Protein AF-A0A428RXT1-F1 (afdb_monomer)

Structure (mmCIF, N/CA/C/O backbone):
data_AF-A0A428RXT1-F1
#
_entry.id   AF-A0A428RXT1-F1
#
loop_
_atom_site.group_PDB
_atom_site.id
_atom_site.type_symbol
_atom_site.label_atom_id
_atom_site.label_alt_id
_atom_site.label_comp_id
_atom_site.label_asym_id
_atom_site.label_entity_id
_atom_site.label_seq_id
_atom_site.pdbx_PDB_ins_code
_atom_site.Cartn_x
_atom_site.Cartn_y
_atom_site.Cartn_z
_atom_site.occupancy
_atom_site.B_iso_or_equiv
_atom_site.auth_seq_id
_atom_site.auth_comp_id
_atom_site.auth_asym_id
_atom_site.auth_atom_id
_atom_site.pdbx_PDB_model_num
ATOM 1 N N . MET A 1 1 ? 2.123 -9.382 -8.855 1.00 92.81 1 MET A N 1
ATOM 2 C CA . MET A 1 1 ? 2.938 -8.671 -7.841 1.00 92.81 1 MET A CA 1
ATOM 3 C C . MET A 1 1 ? 3.046 -9.543 -6.598 1.00 92.81 1 MET A C 1
ATOM 5 O O . MET A 1 1 ? 2.558 -9.211 -5.533 1.00 92.81 1 MET A O 1
ATOM 9 N N . ASP A 1 2 ? 3.664 -10.702 -6.772 1.00 94.06 2 ASP A N 1
ATOM 10 C CA . ASP A 1 2 ? 3.681 -11.862 -5.874 1.00 94.06 2 ASP A CA 1
ATOM 11 C C . ASP A 1 2 ? 4.611 -11.688 -4.663 1.00 94.06 2 ASP A C 1
ATOM 13 O O . ASP A 1 2 ? 4.543 -12.456 -3.713 1.00 94.06 2 ASP A O 1
ATOM 17 N N . HIS A 1 3 ? 5.491 -10.684 -4.693 1.00 95.44 3 HIS A N 1
ATOM 18 C CA . HIS A 1 3 ? 6.351 -10.317 -3.563 1.00 95.44 3 HIS A CA 1
ATOM 19 C C . HIS A 1 3 ? 5.633 -9.500 -2.485 1.00 95.44 3 HIS A C 1
ATOM 21 O O . HIS A 1 3 ? 6.201 -9.280 -1.416 1.00 95.44 3 HIS A O 1
ATOM 27 N N . LEU A 1 4 ? 4.434 -8.991 -2.780 1.00 96.06 4 LEU A N 1
ATOM 28 C CA . LEU A 1 4 ? 3.687 -8.142 -1.864 1.00 96.06 4 LEU A CA 1
ATOM 29 C C . LEU A 1 4 ? 2.793 -8.981 -0.951 1.00 96.06 4 LEU A C 1
ATOM 31 O O . LEU A 1 4 ? 2.246 -9.995 -1.393 1.00 96.06 4 LEU A O 1
ATOM 35 N N . PRO A 1 5 ? 2.617 -8.560 0.312 1.00 94.81 5 PRO A N 1
ATOM 36 C CA . PRO A 1 5 ? 1.768 -9.276 1.245 1.00 94.81 5 PRO A CA 1
ATOM 37 C C . PRO A 1 5 ? 0.302 -9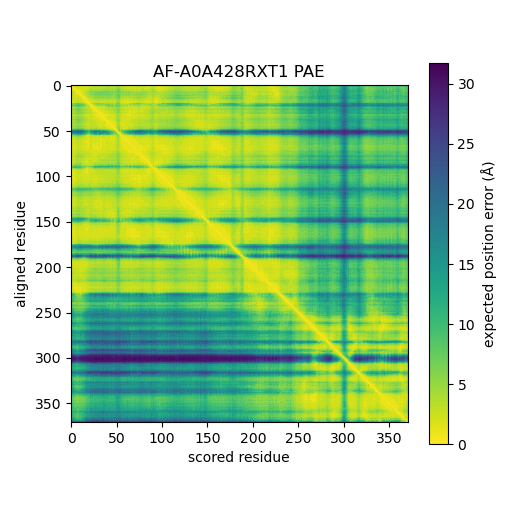.224 0.807 1.00 94.81 5 PRO A C 1
ATOM 39 O O . PRO A 1 5 ? -0.154 -8.264 0.182 1.00 94.81 5 PRO A O 1
ATOM 42 N N . LEU A 1 6 ? -0.441 -10.255 1.195 1.00 95.19 6 LEU A N 1
ATOM 43 C CA . LEU A 1 6 ? -1.892 -10.322 1.074 1.00 95.19 6 LEU A CA 1
ATOM 44 C C . LEU A 1 6 ? -2.501 -10.623 2.444 1.00 95.19 6 LEU A C 1
ATOM 46 O O . LEU A 1 6 ? -1.836 -11.245 3.283 1.00 95.19 6 LEU A O 1
ATOM 50 N N . PRO A 1 7 ? -3.764 -10.231 2.674 1.00 94.44 7 PRO A N 1
ATOM 51 C CA . PRO A 1 7 ? -4.519 -10.704 3.821 1.00 94.44 7 PRO A CA 1
ATOM 52 C C . PRO A 1 7 ? -4.549 -12.232 3.879 1.00 94.44 7 PRO A C 1
ATOM 54 O O . PRO A 1 7 ? -4.480 -12.909 2.855 1.00 94.44 7 PRO A O 1
ATOM 57 N N . LYS A 1 8 ? -4.715 -12.787 5.085 1.00 92.44 8 LYS A N 1
ATOM 58 C CA . LYS A 1 8 ? -4.830 -14.242 5.291 1.00 92.44 8 LYS A CA 1
ATOM 59 C C . LYS A 1 8 ? -5.973 -14.859 4.470 1.00 92.44 8 LYS A C 1
ATOM 61 O O . LYS A 1 8 ? -5.856 -15.990 4.006 1.00 92.44 8 LYS A O 1
ATOM 66 N N . HIS A 1 9 ? -7.059 -14.107 4.299 1.00 91.75 9 HIS A N 1
ATOM 67 C CA . HIS A 1 9 ? -8.244 -14.488 3.536 1.00 91.75 9 HIS A CA 1
ATOM 68 C C . HIS A 1 9 ? -8.573 -13.367 2.537 1.00 91.75 9 HIS A C 1
ATOM 70 O O . HIS A 1 9 ? -9.382 -12.500 2.855 1.00 91.75 9 HIS A O 1
ATOM 76 N N . PRO A 1 10 ? -7.896 -13.315 1.375 1.00 94.12 10 PRO A N 1
ATOM 77 C CA . PRO A 1 10 ? -8.126 -12.257 0.399 1.00 94.12 10 PRO A CA 1
ATOM 78 C C . PRO A 1 10 ? -9.451 -12.487 -0.342 1.00 94.12 10 PRO A C 1
ATOM 80 O O . PRO A 1 10 ? -9.751 -13.619 -0.726 1.00 94.12 10 PRO A O 1
ATOM 83 N N . VAL A 1 11 ? -10.220 -11.423 -0.597 1.00 93.62 11 VAL A N 1
ATOM 84 C CA . VAL A 1 11 ? -11.525 -11.525 -1.296 1.00 93.62 11 VAL A CA 1
ATOM 85 C C . VAL A 1 11 ? -11.425 -11.958 -2.751 1.00 93.62 11 VAL A C 1
ATOM 87 O O . VAL A 1 11 ? -12.362 -12.517 -3.317 1.00 93.62 11 VAL A O 1
ATOM 90 N N . CYS A 1 12 ? -10.285 -11.702 -3.379 1.00 92.06 12 CYS A N 1
ATOM 91 C CA . CYS A 1 12 ? -10.008 -12.108 -4.742 1.00 92.06 12 CYS A CA 1
ATOM 92 C C . CYS A 1 12 ? -8.514 -12.373 -4.925 1.00 92.06 12 CYS A C 1
ATOM 94 O O . CYS A 1 12 ? -7.673 -11.949 -4.130 1.00 92.06 12 CYS A O 1
ATOM 96 N N . GLN A 1 13 ? -8.183 -13.099 -5.990 1.00 91.44 13 GLN A N 1
ATOM 97 C CA . GLN A 1 13 ? -6.792 -13.278 -6.384 1.00 91.44 13 GLN A CA 1
ATOM 98 C C . GLN A 1 13 ? -6.261 -11.987 -7.014 1.00 91.44 13 GLN A C 1
ATOM 100 O O . GLN A 1 13 ? -6.978 -11.363 -7.804 1.00 91.44 13 GLN A O 1
ATOM 105 N N . PRO A 1 14 ? -5.006 -11.598 -6.733 1.00 91.44 14 PRO A N 1
ATOM 106 C CA . PRO A 1 14 ? -4.411 -10.448 -7.386 1.00 91.44 14 PRO A CA 1
ATOM 107 C C . PRO A 1 14 ? -4.378 -10.598 -8.909 1.00 91.44 14 PRO A C 1
ATOM 109 O O . PRO A 1 14 ? -4.057 -11.679 -9.414 1.00 91.44 14 PRO A O 1
ATOM 112 N N . PRO A 1 15 ? -4.657 -9.520 -9.662 1.00 88.56 15 PRO A N 1
ATOM 113 C CA . PRO A 1 15 ? -4.584 -9.559 -11.112 1.00 88.56 15 PRO A CA 1
ATOM 114 C C . PRO A 1 15 ? -3.160 -9.881 -11.577 1.00 88.56 15 PRO A C 1
ATOM 116 O O . PRO A 1 15 ? -2.167 -9.364 -11.052 1.00 88.56 15 PRO A O 1
ATOM 119 N N . LEU A 1 16 ? -3.062 -10.732 -12.599 1.00 91.31 16 LEU A N 1
ATOM 120 C CA . LEU A 1 16 ? -1.790 -11.048 -13.238 1.00 91.31 16 LEU A CA 1
ATOM 121 C C . LEU A 1 16 ? -1.309 -9.851 -14.059 1.00 91.31 16 LEU A C 1
ATOM 123 O O . LEU A 1 16 ? -2.065 -9.261 -14.829 1.00 91.31 16 LEU A O 1
ATOM 127 N N . VAL A 1 17 ? -0.025 -9.522 -13.930 1.00 93.56 17 VAL A N 1
ATOM 128 C CA . VAL A 1 17 ? 0.612 -8.494 -14.758 1.00 93.56 17 VAL A CA 1
ATOM 129 C C . VAL A 1 17 ? 1.102 -9.165 -16.036 1.00 93.56 17 VAL A C 1
ATOM 131 O O . VAL A 1 17 ? 1.963 -10.046 -15.993 1.00 93.56 17 VAL A O 1
ATOM 134 N N . ARG A 1 18 ? 0.541 -8.765 -17.179 1.00 93.50 18 ARG A N 1
ATOM 135 C CA . ARG A 1 18 ? 0.933 -9.284 -18.495 1.00 93.50 18 ARG A CA 1
ATOM 136 C C . ARG A 1 18 ? 2.419 -9.027 -18.757 1.00 93.50 18 ARG A C 1
ATOM 138 O O . ARG A 1 18 ? 2.916 -7.933 -18.496 1.00 93.50 18 ARG A O 1
ATOM 145 N N . LEU A 1 19 ? 3.110 -10.018 -19.318 1.00 94.50 19 LEU A N 1
ATOM 146 C CA . LEU A 1 19 ? 4.408 -9.813 -19.956 1.00 94.50 19 LEU A CA 1
ATOM 147 C C . LEU A 1 19 ? 4.168 -9.459 -21.428 1.00 94.50 19 LEU A C 1
ATOM 149 O O . LEU A 1 19 ? 3.609 -10.265 -22.171 1.00 94.50 19 LEU A O 1
ATOM 153 N N . TYR A 1 20 ? 4.565 -8.259 -21.839 1.00 92.38 20 TYR A N 1
ATOM 154 C CA . TYR A 1 20 ? 4.286 -7.752 -23.188 1.00 92.38 20 TYR A CA 1
ATOM 155 C C . TYR A 1 20 ? 5.310 -8.209 -24.224 1.00 92.38 20 TYR A C 1
ATOM 157 O O . TYR A 1 20 ? 4.958 -8.509 -25.362 1.00 92.38 20 TYR A O 1
ATOM 165 N N . GLU A 1 21 ? 6.573 -8.317 -23.816 1.00 88.06 21 GLU A N 1
ATOM 166 C CA . GLU A 1 21 ? 7.658 -8.789 -24.666 1.00 88.06 21 GLU A CA 1
ATOM 167 C C . GLU A 1 21 ? 8.492 -9.818 -23.902 1.00 88.06 21 GLU A C 1
ATOM 169 O O . GLU A 1 21 ? 9.005 -9.552 -22.814 1.00 88.06 21 GLU A O 1
ATOM 174 N N . ASN A 1 22 ? 8.654 -11.011 -24.479 1.00 82.94 22 ASN A N 1
ATOM 175 C CA . ASN A 1 22 ? 9.465 -12.070 -23.880 1.00 82.94 22 ASN A CA 1
ATOM 176 C C . ASN A 1 22 ? 10.945 -11.981 -24.294 1.00 82.94 22 ASN A C 1
ATOM 178 O O . ASN A 1 22 ? 11.581 -12.988 -24.595 1.00 82.94 22 ASN A O 1
ATOM 182 N N . CYS A 1 23 ? 11.503 -10.772 -24.320 1.00 84.50 23 CYS A N 1
ATOM 183 C CA . CYS A 1 23 ? 12.937 -10.539 -24.489 1.00 84.50 23 CYS A CA 1
ATOM 184 C C . CYS A 1 23 ? 13.516 -10.024 -23.168 1.00 84.50 23 CYS A C 1
ATOM 186 O O . CYS A 1 23 ? 12.814 -9.359 -22.403 1.00 84.50 23 CYS A O 1
ATOM 188 N N . ALA A 1 24 ? 14.737 -10.420 -22.814 1.00 87.31 24 ALA A N 1
ATOM 189 C CA . ALA A 1 24 ? 15.384 -9.913 -21.605 1.00 87.31 24 ALA A CA 1
ATOM 190 C C . ALA A 1 24 ? 15.799 -8.447 -21.800 1.00 87.31 24 ALA A C 1
ATOM 192 O O . ALA A 1 24 ? 16.093 -8.033 -22.920 1.00 87.31 24 ALA A O 1
ATOM 193 N N . TYR A 1 25 ? 15.867 -7.688 -20.703 1.00 93.31 25 TYR A N 1
ATOM 194 C CA . TYR A 1 25 ? 16.513 -6.377 -20.715 1.00 93.31 25 TYR A CA 1
ATOM 195 C C . TYR A 1 25 ? 17.956 -6.510 -21.230 1.00 93.31 25 TYR A C 1
ATOM 197 O O . TYR A 1 25 ? 18.659 -7.459 -20.883 1.00 93.31 25 TYR A O 1
ATOM 205 N N . ASP A 1 26 ? 18.414 -5.564 -22.044 1.00 91.75 26 ASP A N 1
ATOM 206 C CA . ASP A 1 26 ? 19.703 -5.665 -22.742 1.00 91.75 26 ASP A CA 1
ATOM 207 C C . ASP A 1 26 ? 20.934 -5.480 -21.834 1.00 91.75 26 ASP A C 1
ATOM 209 O O . ASP A 1 26 ? 22.061 -5.718 -22.263 1.00 91.75 26 ASP A O 1
ATOM 213 N N . GLY A 1 27 ? 20.728 -5.088 -20.573 1.00 92.56 27 GLY A N 1
ATOM 214 C CA . GLY A 1 27 ? 21.787 -4.903 -19.580 1.00 92.56 27 GLY A CA 1
ATOM 215 C C . GLY A 1 27 ? 22.560 -3.589 -19.719 1.00 92.56 27 GLY A C 1
ATOM 216 O O . GLY A 1 27 ? 23.484 -3.355 -18.944 1.00 92.56 27 GLY A O 1
ATOM 217 N N . GLY A 1 28 ? 22.201 -2.727 -20.675 1.00 93.31 28 GLY A N 1
ATOM 218 C CA . GLY A 1 28 ? 22.844 -1.424 -20.851 1.00 93.31 28 GLY A CA 1
ATOM 219 C C . GLY A 1 28 ? 22.355 -0.364 -19.850 1.00 93.31 28 GLY A C 1
ATOM 220 O O . GLY A 1 28 ? 21.504 -0.644 -19.003 1.00 93.31 28 GLY A O 1
ATOM 221 N N . PRO A 1 29 ? 22.851 0.883 -19.933 1.00 93.38 29 PRO A N 1
ATOM 222 C CA . PRO A 1 29 ? 22.357 1.994 -19.114 1.00 93.38 29 PRO A CA 1
ATOM 223 C C . PRO A 1 29 ? 20.897 2.355 -19.435 1.00 93.38 29 PRO A C 1
ATOM 225 O O . PRO A 1 29 ? 20.460 2.238 -20.578 1.00 93.38 29 PRO A O 1
ATOM 228 N N . LEU A 1 30 ? 20.125 2.821 -18.453 1.00 94.19 30 LEU A N 1
ATOM 229 C CA . LEU A 1 30 ? 18.710 3.156 -18.683 1.00 94.19 30 LEU A CA 1
ATOM 230 C C . LEU A 1 30 ? 18.514 4.446 -19.488 1.00 94.19 30 LEU A C 1
ATOM 232 O O . LEU A 1 30 ? 17.540 4.543 -20.230 1.00 94.19 30 LEU A O 1
ATOM 236 N N . ASP A 1 31 ? 19.442 5.400 -19.385 1.00 93.06 31 ASP A N 1
ATOM 237 C CA . ASP A 1 31 ? 19.309 6.732 -19.992 1.00 93.06 31 ASP A CA 1
ATOM 238 C C . ASP A 1 31 ? 19.286 6.708 -21.529 1.00 93.06 31 ASP A C 1
ATOM 240 O O . ASP A 1 31 ? 18.609 7.525 -22.142 1.00 93.06 31 ASP A O 1
ATOM 244 N N . ASN A 1 32 ? 19.973 5.751 -22.157 1.00 94.19 32 ASN A N 1
ATOM 245 C CA . ASN A 1 32 ? 19.995 5.570 -23.613 1.00 94.19 32 ASN A CA 1
ATOM 246 C C . ASN A 1 32 ? 19.306 4.268 -24.061 1.00 94.19 32 ASN A C 1
ATOM 248 O O . ASN A 1 32 ? 19.605 3.734 -25.129 1.00 94.19 32 ASN A O 1
ATOM 252 N N . TYR A 1 33 ? 18.397 3.720 -23.246 1.00 95.88 33 TYR A N 1
ATOM 253 C CA . TYR A 1 33 ? 17.704 2.467 -23.567 1.00 95.88 33 TYR A CA 1
ATOM 254 C C . TYR A 1 33 ? 16.888 2.552 -24.867 1.00 95.88 33 TYR A C 1
ATOM 256 O O . TYR A 1 33 ? 16.973 1.655 -25.706 1.00 95.88 33 TYR A O 1
ATOM 264 N N . LEU A 1 34 ? 16.136 3.639 -25.076 1.00 95.31 34 LEU A N 1
ATOM 265 C CA . LEU A 1 34 ? 15.320 3.805 -26.285 1.00 95.31 34 LEU A CA 1
ATOM 266 C C . LEU A 1 34 ? 16.179 3.867 -27.557 1.00 95.31 34 LEU A C 1
ATOM 268 O O . LEU A 1 34 ? 15.843 3.224 -28.549 1.00 95.31 34 LEU A O 1
ATOM 272 N N . GLU A 1 35 ? 17.328 4.545 -27.506 1.00 95.50 35 GLU A N 1
ATOM 273 C CA . GLU A 1 35 ? 18.277 4.609 -28.626 1.00 95.50 35 GLU A CA 1
ATOM 274 C C . GLU A 1 35 ? 18.800 3.217 -28.996 1.00 95.50 35 GLU A C 1
ATOM 276 O O . GLU A 1 35 ? 18.820 2.855 -30.170 1.00 95.50 35 GLU A O 1
ATOM 281 N N . ARG A 1 36 ? 19.138 2.384 -28.000 1.00 95.12 36 ARG A N 1
ATOM 282 C CA . ARG A 1 36 ? 19.559 0.989 -28.234 1.00 95.12 36 ARG A CA 1
ATOM 283 C C . ARG A 1 36 ? 18.447 0.111 -28.800 1.00 95.12 36 ARG A C 1
ATOM 285 O O . ARG A 1 36 ? 18.722 -0.870 -29.487 1.00 95.12 36 ARG A O 1
ATOM 292 N N . ARG A 1 37 ? 17.190 0.468 -28.540 1.00 94.25 37 ARG A N 1
ATOM 293 C CA . ARG A 1 37 ? 16.003 -0.143 -29.153 1.00 94.25 37 ARG A CA 1
ATOM 294 C C . ARG A 1 37 ? 15.637 0.492 -30.500 1.00 94.25 37 ARG A C 1
ATOM 296 O O . ARG A 1 37 ? 14.586 0.162 -31.040 1.00 94.25 37 ARG A O 1
ATOM 303 N N . ASN A 1 38 ? 16.496 1.358 -31.050 1.00 94.31 38 ASN A N 1
ATOM 304 C CA . ASN A 1 38 ? 16.275 2.111 -32.287 1.00 94.31 38 ASN A CA 1
ATOM 305 C C . ASN A 1 38 ? 14.929 2.858 -32.288 1.00 94.31 38 ASN A C 1
ATOM 307 O O . ASN A 1 38 ? 14.228 2.900 -33.298 1.00 94.31 38 ASN A O 1
ATOM 311 N N . THR A 1 39 ? 14.545 3.418 -31.140 1.00 93.94 39 THR A N 1
ATOM 312 C CA . THR A 1 39 ? 13.290 4.154 -30.960 1.00 93.94 39 THR A CA 1
ATOM 313 C C . THR A 1 39 ? 13.518 5.464 -30.199 1.00 93.94 39 THR A C 1
ATOM 315 O O . THR A 1 39 ? 14.626 5.789 -29.778 1.00 93.94 39 THR A O 1
ATOM 318 N N . SER A 1 40 ? 12.458 6.248 -30.038 1.00 93.81 40 SER A N 1
ATOM 319 C CA . SER A 1 40 ? 12.429 7.489 -29.259 1.00 93.81 40 SER A CA 1
ATOM 320 C C . SER A 1 40 ? 11.138 7.551 -28.448 1.00 93.81 40 SER A C 1
ATOM 322 O O . SER A 1 40 ? 10.196 6.817 -28.737 1.00 93.81 40 SER A O 1
ATOM 324 N N . GLU A 1 41 ? 11.049 8.447 -27.465 1.00 91.50 41 GLU A N 1
ATOM 325 C CA . GLU A 1 41 ? 9.811 8.628 -26.689 1.00 91.50 41 GLU A CA 1
ATOM 326 C C . GLU A 1 41 ? 8.618 8.978 -27.587 1.00 91.50 41 GLU A C 1
ATOM 328 O O . GLU A 1 41 ? 7.522 8.463 -27.393 1.00 91.50 41 GLU A O 1
ATOM 333 N N . ARG A 1 42 ? 8.835 9.813 -28.612 1.00 90.88 42 ARG A N 1
ATOM 334 C CA . ARG A 1 42 ? 7.790 10.182 -29.572 1.00 90.88 42 ARG A CA 1
ATOM 335 C C . ARG A 1 42 ? 7.325 8.977 -30.384 1.00 90.88 42 ARG A C 1
ATOM 337 O O . ARG A 1 42 ? 6.129 8.735 -30.461 1.00 90.88 42 ARG A O 1
ATOM 344 N N . ALA A 1 43 ? 8.264 8.202 -30.927 1.00 91.50 43 ALA A N 1
ATOM 345 C CA . ALA A 1 43 ? 7.935 6.991 -31.676 1.00 91.50 43 ALA A CA 1
ATOM 346 C C . ALA A 1 43 ? 7.229 5.947 -30.792 1.00 91.50 43 ALA A C 1
ATOM 348 O O . ALA A 1 43 ? 6.286 5.302 -31.238 1.00 91.50 43 ALA A O 1
ATOM 349 N N . LEU A 1 44 ? 7.646 5.820 -29.528 1.00 91.31 44 LEU A N 1
ATOM 350 C CA . LEU A 1 44 ? 6.999 4.955 -28.544 1.00 91.31 44 LEU A CA 1
ATOM 351 C C . LEU A 1 44 ? 5.545 5.384 -28.288 1.00 91.31 44 LEU A C 1
ATOM 353 O O . LEU A 1 44 ? 4.653 4.542 -28.299 1.00 91.31 44 LEU A O 1
ATOM 357 N N . VAL A 1 45 ? 5.294 6.683 -28.101 1.00 90.44 45 VAL A N 1
ATOM 358 C CA . VAL A 1 45 ? 3.940 7.237 -27.918 1.00 90.44 45 VAL A CA 1
ATOM 359 C C . VAL A 1 45 ? 3.072 7.035 -29.159 1.00 90.44 45 VAL A C 1
ATOM 361 O O . VAL A 1 45 ? 1.911 6.645 -29.031 1.00 90.44 45 VAL A O 1
ATOM 364 N N . ASP A 1 46 ? 3.620 7.262 -30.353 1.00 88.94 46 ASP A N 1
ATOM 365 C CA . ASP A 1 46 ? 2.894 7.056 -31.610 1.00 88.94 46 ASP A CA 1
ATOM 366 C C . ASP A 1 46 ? 2.468 5.579 -31.757 1.00 88.94 46 ASP A C 1
ATOM 368 O O . ASP A 1 46 ? 1.330 5.297 -32.129 1.00 88.94 46 ASP A O 1
ATOM 372 N N . GLN A 1 47 ? 3.329 4.629 -31.366 1.00 89.00 47 GLN A N 1
ATOM 373 C CA . GLN A 1 47 ? 2.999 3.196 -31.341 1.00 89.00 47 GLN A CA 1
ATOM 374 C C . GLN A 1 47 ? 1.961 2.841 -30.263 1.00 89.00 47 GLN A C 1
ATOM 376 O O . GLN A 1 47 ? 1.023 2.091 -30.540 1.00 89.00 47 GLN A O 1
ATOM 381 N N . LEU A 1 48 ? 2.082 3.399 -29.053 1.00 87.75 48 LEU A N 1
ATOM 382 C CA . LEU A 1 48 ? 1.119 3.209 -27.953 1.00 87.75 48 LEU A CA 1
ATOM 383 C C . LEU A 1 48 ? -0.278 3.773 -28.271 1.00 87.75 48 LEU A C 1
ATOM 385 O O . LEU A 1 48 ? -1.266 3.309 -27.705 1.00 87.75 48 LEU A O 1
ATOM 389 N N . SER A 1 49 ? -0.362 4.757 -29.169 1.00 83.56 49 SER A N 1
ATOM 390 C CA . SER A 1 49 ? -1.624 5.351 -29.634 1.00 83.56 49 SER A CA 1
ATOM 391 C C . SER A 1 49 ? -2.309 4.532 -30.736 1.00 83.56 49 SER A C 1
ATOM 393 O O . SER A 1 49 ? -3.423 4.853 -31.135 1.00 83.56 49 SER A O 1
ATOM 395 N N . SER A 1 50 ? -1.652 3.499 -31.271 1.00 80.00 50 SER A N 1
ATOM 396 C CA . SER A 1 50 ? -2.218 2.660 -32.330 1.00 80.00 50 SER A CA 1
ATOM 397 C C . SER A 1 50 ? -3.107 1.544 -31.761 1.00 80.00 50 SER A C 1
ATOM 399 O O . SER A 1 50 ? -2.823 0.992 -30.698 1.00 80.00 50 SER A O 1
ATOM 401 N N . ASP A 1 51 ? -4.159 1.163 -32.490 1.00 66.62 51 ASP A N 1
ATOM 402 C CA . ASP A 1 51 ? -5.066 0.056 -32.125 1.00 66.62 51 ASP A CA 1
ATOM 403 C C . ASP A 1 51 ? -4.525 -1.341 -32.518 1.00 66.62 51 ASP A C 1
ATOM 405 O O . ASP A 1 51 ? -5.222 -2.352 -32.404 1.00 66.62 51 ASP A O 1
ATOM 409 N N . ALA A 1 52 ? -3.287 -1.421 -33.014 1.00 61.19 52 ALA A N 1
ATOM 410 C CA . ALA A 1 52 ? -2.713 -2.619 -33.628 1.00 61.19 52 ALA A CA 1
ATOM 411 C C . ALA A 1 52 ? -1.799 -3.419 -32.677 1.00 61.19 52 ALA A C 1
ATOM 413 O O . ALA A 1 52 ? -1.530 -3.026 -31.543 1.00 61.19 52 ALA A O 1
ATOM 414 N N . ALA A 1 53 ? -1.263 -4.547 -33.162 1.00 60.91 53 ALA A N 1
ATOM 415 C CA . ALA A 1 53 ? -0.250 -5.350 -32.463 1.00 60.91 53 ALA A CA 1
ATOM 416 C C . ALA A 1 53 ? 0.985 -4.532 -32.021 1.00 60.91 53 ALA A C 1
ATOM 418 O O . ALA A 1 53 ? 1.618 -4.874 -31.019 1.00 60.91 53 ALA A O 1
ATOM 419 N N . ASP A 1 54 ? 1.273 -3.425 -32.712 1.00 61.06 54 ASP A N 1
ATOM 420 C CA . ASP A 1 54 ? 2.319 -2.450 -32.376 1.00 61.06 54 ASP A CA 1
ATOM 421 C C . ASP A 1 54 ? 2.154 -1.865 -30.963 1.00 61.06 54 ASP A C 1
ATOM 423 O O . ASP A 1 54 ? 3.141 -1.592 -30.276 1.00 61.06 54 ASP A O 1
ATOM 427 N N . ASN A 1 55 ? 0.915 -1.779 -30.471 1.00 78.38 55 ASN A N 1
ATOM 428 C CA . ASN A 1 55 ? 0.598 -1.353 -29.112 1.00 78.38 55 ASN A CA 1
ATOM 429 C C . ASN A 1 55 ? 1.230 -2.284 -28.057 1.00 78.38 55 ASN A C 1
ATOM 431 O O . ASN A 1 55 ? 1.794 -1.821 -27.062 1.00 78.38 55 ASN A O 1
ATOM 435 N N . LEU A 1 56 ? 1.209 -3.604 -28.287 1.00 85.31 56 LEU A N 1
ATOM 436 C CA . LEU A 1 56 ? 1.793 -4.581 -27.361 1.00 85.31 56 LEU A CA 1
ATOM 437 C C . LEU A 1 56 ? 3.322 -4.512 -27.350 1.00 85.31 56 LEU A C 1
ATOM 439 O O . LEU A 1 56 ? 3.925 -4.601 -26.282 1.00 85.31 56 LEU A O 1
ATOM 443 N N . ALA A 1 57 ? 3.952 -4.318 -28.512 1.00 88.38 57 ALA A N 1
ATOM 444 C CA . ALA A 1 57 ? 5.403 -4.165 -28.602 1.00 88.38 57 ALA A CA 1
ATOM 445 C C . ALA A 1 57 ? 5.880 -2.908 -27.858 1.00 88.38 57 ALA A C 1
ATOM 447 O O . ALA A 1 57 ? 6.851 -2.966 -27.102 1.00 88.38 57 ALA A O 1
ATOM 448 N N . ALA A 1 58 ? 5.156 -1.796 -27.993 1.00 90.75 58 ALA A N 1
ATOM 449 C CA . ALA A 1 58 ? 5.466 -0.557 -27.292 1.00 90.75 58 ALA A CA 1
ATOM 450 C C . ALA A 1 58 ? 5.317 -0.689 -25.763 1.00 90.75 58 ALA A C 1
ATOM 452 O O . ALA A 1 58 ? 6.206 -0.272 -25.015 1.00 90.75 58 ALA A O 1
ATOM 453 N N . HIS A 1 59 ? 4.266 -1.366 -25.281 1.00 91.81 59 HIS A N 1
ATOM 454 C CA . HIS A 1 59 ? 4.154 -1.734 -23.862 1.00 91.81 59 HIS A CA 1
ATOM 455 C C . HIS A 1 59 ? 5.320 -2.624 -23.401 1.00 91.81 59 HIS A C 1
ATOM 457 O O . HIS A 1 59 ? 5.799 -2.475 -22.279 1.00 91.81 59 HIS A O 1
ATOM 463 N N . GLY A 1 60 ? 5.810 -3.516 -24.266 1.00 93.69 60 GLY A N 1
ATOM 464 C CA . GLY A 1 60 ? 6.990 -4.350 -24.025 1.00 93.69 60 GLY A CA 1
ATOM 465 C C . GLY A 1 60 ? 8.275 -3.553 -23.850 1.00 93.69 60 GLY A C 1
ATOM 466 O O . GLY A 1 60 ? 8.993 -3.759 -22.869 1.00 93.69 60 GLY A O 1
ATOM 467 N N . ILE A 1 61 ? 8.527 -2.591 -24.742 1.00 94.62 61 ILE A N 1
ATOM 468 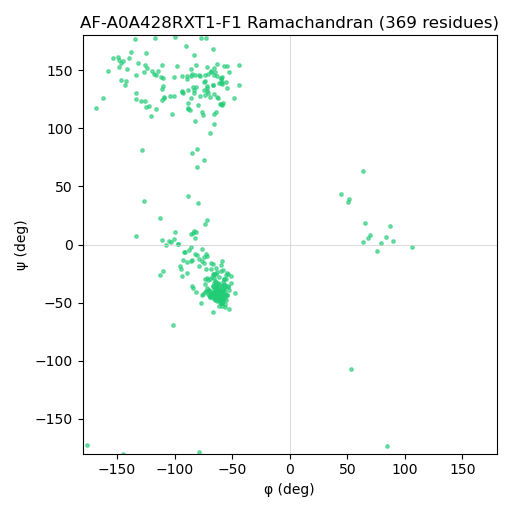C CA . ILE A 1 61 ? 9.674 -1.679 -24.648 1.00 94.62 61 ILE A CA 1
ATOM 469 C C . ILE A 1 61 ? 9.629 -0.928 -23.319 1.00 94.62 61 ILE A C 1
ATOM 471 O O . ILE A 1 61 ? 10.630 -0.912 -22.600 1.00 94.62 61 ILE A O 1
ATOM 475 N N . LEU A 1 62 ? 8.471 -0.361 -22.976 1.00 94.00 62 LEU A N 1
ATOM 476 C CA . LEU A 1 62 ? 8.291 0.406 -21.751 1.00 94.00 62 LEU A CA 1
ATOM 477 C C . LEU A 1 62 ? 8.430 -0.468 -20.494 1.00 94.00 62 LEU A C 1
ATOM 479 O O . LEU A 1 62 ? 9.162 -0.102 -19.579 1.00 94.00 62 LEU A O 1
ATOM 483 N N . GLN A 1 63 ? 7.825 -1.660 -20.471 1.00 95.38 63 GLN A N 1
ATOM 484 C CA . GLN A 1 63 ? 7.949 -2.615 -19.365 1.00 95.38 63 GLN A CA 1
ATOM 485 C C . GLN A 1 63 ? 9.404 -3.063 -19.158 1.00 95.38 63 GLN A C 1
ATOM 487 O O . GLN A 1 63 ? 9.892 -3.082 -18.028 1.00 95.38 63 GLN A O 1
ATOM 492 N N . ASN A 1 64 ? 10.132 -3.397 -20.225 1.00 95.56 64 ASN A N 1
ATOM 493 C CA . ASN A 1 64 ? 11.549 -3.751 -20.117 1.00 95.56 64 ASN A CA 1
ATOM 494 C C . ASN A 1 64 ? 12.403 -2.584 -19.615 1.00 95.56 64 ASN A C 1
ATOM 496 O O . ASN A 1 64 ? 13.310 -2.813 -18.817 1.00 95.56 64 ASN A O 1
ATOM 500 N N . TRP A 1 65 ? 12.086 -1.353 -20.015 1.00 95.62 65 TRP A N 1
ATOM 501 C CA . TRP A 1 65 ? 12.795 -0.157 -19.570 1.00 95.62 65 TRP A CA 1
ATOM 502 C C . TRP A 1 65 ? 12.587 0.121 -18.080 1.00 95.62 65 TRP A C 1
ATOM 504 O O . TRP A 1 65 ? 13.538 0.174 -17.303 1.00 95.62 65 TRP A O 1
ATOM 514 N N . THR A 1 66 ? 11.331 0.280 -17.672 1.00 95.06 66 THR A N 1
ATOM 515 C CA . THR A 1 66 ? 10.983 0.855 -16.369 1.00 95.06 66 THR A CA 1
ATOM 516 C C . THR A 1 66 ? 10.733 -0.198 -15.298 1.00 95.06 66 THR A C 1
ATOM 518 O O . THR A 1 66 ? 10.733 0.121 -14.121 1.00 95.06 66 THR A O 1
ATOM 521 N N . PHE A 1 67 ? 10.478 -1.454 -15.668 1.00 96.38 67 PHE A N 1
ATOM 522 C CA . PHE A 1 67 ? 10.273 -2.530 -14.698 1.00 96.38 67 PHE A CA 1
ATOM 523 C C . PHE A 1 67 ? 11.544 -3.372 -14.570 1.00 96.38 67 PHE A C 1
ATOM 525 O O . PHE A 1 67 ? 12.242 -3.313 -13.559 1.00 96.38 67 PHE A O 1
ATOM 532 N N . PHE A 1 68 ? 11.891 -4.131 -15.612 1.00 97.44 68 PHE A N 1
ATOM 533 C CA . PHE A 1 68 ? 13.014 -5.071 -15.544 1.00 97.44 68 PHE A CA 1
ATOM 534 C C . PHE A 1 68 ? 14.373 -4.366 -15.505 1.00 97.44 68 PHE A C 1
ATOM 536 O O . PHE A 1 68 ? 15.228 -4.739 -14.704 1.00 97.44 68 PHE A O 1
ATOM 543 N N . GLY A 1 69 ? 14.563 -3.326 -16.318 1.00 96.75 69 GLY A N 1
ATOM 544 C CA . GLY A 1 69 ? 15.796 -2.546 -16.340 1.00 96.75 69 GLY A CA 1
ATOM 545 C C . GLY A 1 69 ? 16.069 -1.840 -15.010 1.00 96.75 69 GLY A C 1
ATOM 546 O O . GLY A 1 69 ? 17.198 -1.867 -14.520 1.00 96.75 69 GLY A O 1
ATOM 547 N N . VAL A 1 70 ? 15.032 -1.303 -14.360 1.00 97.31 70 VAL A N 1
ATOM 548 C CA . VAL A 1 70 ? 15.145 -0.727 -13.010 1.00 97.31 70 VAL A CA 1
ATOM 549 C C . VAL A 1 70 ? 15.540 -1.783 -11.983 1.00 97.31 70 VAL A C 1
ATOM 551 O O . VAL A 1 70 ? 16.438 -1.524 -11.186 1.00 97.31 70 VAL A O 1
ATOM 554 N N . ILE A 1 71 ? 14.964 -2.990 -12.019 1.00 97.69 71 ILE A N 1
ATOM 555 C CA . ILE A 1 71 ? 15.398 -4.097 -11.145 1.00 97.69 71 ILE A CA 1
ATOM 556 C C . ILE A 1 71 ? 16.878 -4.426 -11.377 1.00 97.69 71 ILE A C 1
ATOM 558 O O . ILE A 1 71 ? 17.632 -4.504 -10.409 1.00 97.69 71 ILE A O 1
ATOM 562 N N . CYS A 1 72 ? 17.319 -4.575 -12.631 1.00 97.00 72 CYS A N 1
ATOM 563 C CA . CYS A 1 72 ? 18.724 -4.838 -12.961 1.00 97.00 72 CYS A CA 1
ATOM 564 C C . CYS A 1 72 ? 19.662 -3.766 -12.393 1.00 97.00 72 CYS A C 1
ATOM 566 O O . CYS A 1 72 ? 20.623 -4.096 -11.703 1.00 97.00 72 CYS A O 1
ATOM 568 N N . VAL A 1 73 ? 19.374 -2.486 -12.649 1.00 96.06 73 VAL A N 1
ATOM 569 C CA . VAL A 1 73 ? 20.237 -1.371 -12.230 1.00 96.06 73 VAL A CA 1
ATOM 570 C C . VAL A 1 73 ? 20.250 -1.207 -10.712 1.00 96.06 73 VAL A C 1
ATOM 572 O O . VAL A 1 73 ? 21.314 -1.021 -10.128 1.00 96.06 73 VAL A O 1
ATOM 575 N N . THR A 1 74 ? 19.090 -1.303 -10.060 1.00 95.12 74 THR A N 1
ATOM 576 C CA . THR A 1 74 ? 18.991 -1.124 -8.602 1.00 95.12 74 THR A CA 1
ATOM 577 C C . THR A 1 74 ? 19.633 -2.265 -7.835 1.00 95.12 74 THR A C 1
ATOM 579 O O . THR A 1 74 ? 20.354 -2.014 -6.876 1.00 95.12 74 THR A O 1
ATOM 582 N N . THR A 1 75 ? 19.405 -3.510 -8.256 1.00 95.75 75 THR A N 1
ATOM 583 C CA . THR A 1 75 ? 19.903 -4.688 -7.532 1.00 95.75 75 THR A CA 1
ATOM 584 C C . THR A 1 75 ? 21.302 -5.121 -7.968 1.00 95.75 75 THR A C 1
ATOM 586 O O . THR A 1 75 ? 21.935 -5.920 -7.282 1.00 95.75 75 THR A O 1
ATOM 589 N N . GLY A 1 76 ? 21.787 -4.627 -9.112 1.00 95.12 76 GLY A N 1
ATOM 590 C CA . GLY A 1 76 ? 23.009 -5.107 -9.761 1.00 95.12 76 GLY A CA 1
ATOM 591 C C . GLY A 1 76 ? 22.872 -6.512 -10.363 1.00 95.12 76 GLY A C 1
ATOM 592 O O . GLY A 1 76 ? 23.870 -7.108 -10.769 1.00 95.12 76 GLY A O 1
ATOM 593 N N . ALA A 1 77 ? 21.660 -7.076 -10.403 1.00 95.81 77 ALA A N 1
ATOM 594 C CA . ALA A 1 77 ? 21.430 -8.421 -10.906 1.00 95.81 77 ALA A CA 1
ATOM 595 C C . ALA A 1 77 ? 21.582 -8.487 -12.440 1.00 95.81 77 ALA A C 1
ATOM 597 O O . ALA A 1 77 ? 21.018 -7.647 -13.151 1.00 95.81 77 ALA A O 1
ATOM 598 N N . PRO A 1 78 ? 22.263 -9.517 -12.984 1.00 95.38 78 PRO A N 1
ATOM 599 C CA . PRO A 1 78 ? 22.360 -9.710 -14.428 1.00 95.38 78 PRO A CA 1
ATOM 600 C C . PRO A 1 78 ? 20.981 -9.860 -15.079 1.00 95.38 78 PRO A C 1
ATOM 602 O O . PRO A 1 78 ? 20.108 -10.540 -14.532 1.00 95.38 78 PRO A O 1
ATOM 605 N N . SER A 1 79 ? 20.802 -9.333 -16.294 1.00 93.62 79 SER A N 1
ATOM 606 C CA . SER A 1 79 ? 19.535 -9.444 -17.036 1.00 93.62 79 SER A CA 1
ATOM 607 C C . SER A 1 79 ? 19.043 -10.885 -17.190 1.00 93.62 79 SER A C 1
ATOM 609 O O . SER A 1 79 ? 17.845 -11.144 -17.105 1.00 93.62 79 SER A O 1
ATOM 611 N N . ALA A 1 80 ? 19.961 -11.843 -17.361 1.00 92.81 80 ALA A N 1
ATOM 612 C CA . ALA A 1 80 ? 19.632 -13.266 -17.442 1.00 92.81 80 ALA A CA 1
ATOM 613 C C . ALA A 1 80 ? 19.027 -13.816 -16.136 1.00 92.81 80 ALA A C 1
ATOM 615 O O . ALA A 1 80 ? 18.173 -14.700 -16.173 1.00 92.81 80 ALA A O 1
ATOM 616 N N . ALA A 1 81 ? 19.436 -13.286 -14.980 1.00 94.44 81 ALA A N 1
ATOM 617 C CA . ALA A 1 81 ? 18.853 -13.651 -13.694 1.00 94.44 81 ALA A CA 1
ATOM 618 C C . ALA A 1 81 ? 17.476 -12.996 -13.510 1.00 94.44 81 ALA A C 1
ATOM 620 O O . ALA A 1 81 ? 16.524 -13.667 -13.119 1.00 94.44 81 ALA A O 1
ATOM 621 N N . VAL A 1 82 ? 17.339 -11.717 -13.872 1.00 94.56 82 VAL A N 1
ATOM 622 C CA . VAL A 1 82 ? 16.061 -10.983 -13.810 1.00 94.56 82 VAL A CA 1
ATOM 623 C C . VAL A 1 82 ? 15.020 -11.545 -14.786 1.00 94.56 82 VAL A C 1
ATOM 625 O O . VAL A 1 82 ? 13.824 -11.489 -14.507 1.00 94.56 82 VAL A O 1
ATOM 628 N N . ALA A 1 83 ? 15.439 -12.188 -15.881 1.00 90.88 83 ALA A N 1
ATOM 629 C CA . ALA A 1 83 ? 14.541 -12.915 -16.782 1.00 90.88 83 ALA A CA 1
ATOM 630 C C . ALA A 1 83 ? 13.767 -14.058 -16.090 1.00 90.88 83 ALA A C 1
ATOM 632 O O . ALA A 1 83 ? 12.739 -14.488 -16.606 1.00 90.88 83 ALA A O 1
ATOM 633 N N . GLN A 1 84 ? 14.208 -14.515 -14.909 1.00 92.06 84 GLN A N 1
ATOM 634 C CA . GLN A 1 84 ? 13.475 -15.481 -14.083 1.00 92.06 84 GLN A CA 1
ATOM 635 C C . GLN A 1 84 ? 12.224 -14.884 -13.420 1.00 92.06 84 GLN A C 1
ATOM 637 O O . GLN A 1 84 ? 11.425 -15.637 -12.873 1.00 92.06 84 GLN A O 1
ATOM 642 N N . LEU A 1 85 ? 12.023 -13.560 -13.471 1.00 95.38 85 LEU A N 1
ATOM 643 C CA . LEU A 1 85 ? 10.821 -12.888 -12.960 1.00 95.38 85 LEU A CA 1
ATOM 644 C C . LEU A 1 85 ? 9.630 -12.976 -13.932 1.00 95.38 85 LEU A C 1
ATOM 646 O O . LEU A 1 85 ? 8.867 -12.026 -14.133 1.00 95.38 85 LEU A O 1
ATOM 650 N N . ARG A 1 86 ? 9.521 -14.111 -14.619 1.00 94.31 86 ARG A N 1
ATOM 651 C CA . ARG A 1 86 ? 8.581 -14.372 -15.707 1.00 94.31 86 ARG A CA 1
ATOM 652 C C . ARG A 1 86 ? 8.120 -15.807 -15.585 1.00 94.31 86 ARG A C 1
ATOM 654 O O . ARG A 1 86 ? 8.937 -16.708 -15.406 1.00 94.31 86 ARG A O 1
ATOM 661 N N . ARG A 1 87 ? 6.827 -16.037 -15.765 1.00 93.69 87 ARG A N 1
ATOM 662 C CA . ARG A 1 87 ? 6.280 -17.392 -15.839 1.00 93.69 87 ARG A CA 1
ATOM 663 C C . ARG A 1 87 ? 5.212 -17.486 -16.907 1.00 93.69 87 ARG A C 1
ATOM 665 O O . ARG A 1 87 ? 4.619 -16.486 -17.311 1.00 93.69 87 ARG A O 1
ATOM 672 N N . LYS A 1 88 ? 4.936 -18.714 -17.330 1.00 91.62 88 LYS A N 1
ATOM 673 C CA . LYS A 1 88 ? 3.760 -19.014 -18.137 1.00 91.62 88 LYS A CA 1
ATOM 674 C C . LYS A 1 88 ? 2.574 -19.250 -17.200 1.00 91.62 88 LYS A C 1
ATOM 676 O O . LYS A 1 88 ? 2.672 -20.054 -16.275 1.00 91.62 88 LYS A O 1
ATOM 681 N N . ALA A 1 89 ? 1.485 -18.524 -17.415 1.00 88.62 89 ALA A N 1
ATOM 682 C CA . ALA A 1 89 ? 0.191 -18.755 -16.789 1.00 88.62 89 ALA A CA 1
ATOM 683 C C . ALA A 1 89 ? -0.784 -19.128 -17.907 1.00 88.62 89 ALA A C 1
ATOM 685 O O . ALA A 1 89 ? -0.986 -18.349 -18.841 1.00 88.62 89 ALA A O 1
ATOM 686 N N . ASP A 1 90 ? -1.307 -20.351 -17.862 1.00 86.12 90 ASP A N 1
ATOM 687 C CA . ASP A 1 90 ? -2.079 -20.955 -18.949 1.00 86.12 90 ASP A CA 1
ATOM 688 C C . ASP A 1 90 ? -1.316 -20.898 -20.290 1.00 86.12 90 ASP A C 1
ATOM 690 O O . ASP A 1 90 ? -0.317 -21.594 -20.495 1.00 86.12 90 ASP A O 1
ATOM 694 N N . SER A 1 91 ? -1.753 -20.026 -21.204 1.00 84.50 91 SER A N 1
ATOM 695 C CA . SER A 1 91 ? -1.138 -19.801 -22.519 1.00 84.50 91 SER A CA 1
ATOM 696 C C . SER A 1 91 ? -0.463 -18.433 -22.669 1.00 84.50 91 SER A C 1
ATOM 698 O O . SER A 1 91 ? 0.036 -18.130 -23.751 1.00 84.50 91 SER A O 1
ATOM 700 N N . GLN A 1 92 ? -0.413 -17.612 -21.616 1.00 87.94 92 GLN A N 1
ATOM 701 C CA . GLN A 1 92 ? 0.165 -16.265 -21.655 1.00 87.94 92 GLN A CA 1
ATOM 702 C C . GLN A 1 92 ? 1.389 -16.150 -20.745 1.00 87.94 92 GLN A C 1
ATOM 704 O O . GLN A 1 92 ? 1.479 -16.779 -19.691 1.00 87.94 92 GLN A O 1
ATOM 709 N N . TRP A 1 93 ? 2.356 -15.336 -21.162 1.00 92.12 93 TRP A N 1
ATOM 710 C CA . TRP A 1 93 ? 3.465 -14.962 -20.296 1.00 92.12 93 TRP A CA 1
ATOM 711 C C . TRP A 1 93 ? 3.034 -13.838 -19.359 1.00 92.12 93 TRP A C 1
ATOM 713 O O . TRP A 1 93 ? 2.399 -12.866 -19.774 1.00 92.12 93 TRP A O 1
ATOM 723 N N . VAL A 1 94 ? 3.399 -13.974 -18.090 1.00 95.25 94 VAL A N 1
ATOM 724 C CA . VAL A 1 94 ? 3.104 -13.003 -17.039 1.00 95.25 94 VAL A CA 1
ATOM 725 C C . VAL A 1 94 ? 4.360 -12.712 -16.232 1.00 95.25 94 VAL A C 1
ATOM 727 O O . VAL A 1 94 ? 5.295 -13.518 -16.185 1.00 95.25 94 VAL A O 1
ATOM 730 N N . VAL A 1 95 ? 4.378 -11.546 -15.599 1.00 96.56 95 VAL A N 1
ATOM 731 C CA . VAL A 1 95 ? 5.407 -11.178 -14.628 1.00 96.56 95 VAL A CA 1
ATOM 732 C C . VAL A 1 95 ? 5.204 -12.011 -13.360 1.00 96.56 95 VAL A C 1
ATOM 734 O O . VAL A 1 95 ? 4.095 -12.077 -12.832 1.00 96.56 95 VAL A O 1
ATOM 737 N N . ASP A 1 96 ? 6.280 -12.623 -12.873 1.00 95.88 96 ASP A N 1
ATOM 738 C CA . ASP A 1 96 ? 6.331 -13.351 -11.603 1.00 95.88 96 ASP A CA 1
ATOM 739 C C . ASP A 1 96 ? 7.388 -12.710 -10.716 1.00 95.88 96 ASP A C 1
ATOM 741 O O . ASP A 1 96 ? 8.583 -12.788 -10.975 1.00 95.88 96 ASP A O 1
ATOM 745 N N . THR A 1 97 ? 6.947 -12.052 -9.656 1.00 97.06 97 THR A N 1
ATOM 746 C CA . THR A 1 97 ? 7.858 -11.335 -8.754 1.00 97.06 97 THR A CA 1
ATOM 747 C C . THR A 1 97 ? 8.184 -12.117 -7.489 1.00 97.06 97 THR A C 1
ATOM 749 O O . THR A 1 97 ? 8.827 -11.567 -6.603 1.00 97.06 97 THR A O 1
ATOM 752 N N . SER A 1 98 ? 7.822 -13.400 -7.399 1.00 95.88 98 SER A N 1
ATOM 753 C CA . SER A 1 98 ? 8.080 -14.239 -6.217 1.00 95.88 98 SER A CA 1
ATOM 754 C C . SER A 1 98 ? 9.560 -14.293 -5.815 1.00 95.88 98 SER A C 1
ATOM 756 O O . SER A 1 98 ? 9.882 -14.396 -4.634 1.00 95.88 98 SER A O 1
ATOM 758 N N . ARG A 1 99 ? 10.480 -14.165 -6.783 1.00 96.75 99 ARG A N 1
ATOM 759 C CA . ARG A 1 99 ? 11.937 -14.135 -6.548 1.00 96.75 99 ARG A CA 1
ATOM 760 C C . ARG A 1 99 ? 12.516 -12.735 -6.334 1.00 96.75 99 ARG A C 1
ATOM 762 O O . ARG A 1 99 ? 13.690 -12.624 -5.988 1.00 96.75 99 ARG A O 1
ATOM 769 N N . LEU A 1 100 ? 11.730 -11.670 -6.508 1.00 97.88 100 LEU A N 1
ATOM 770 C CA . LEU A 1 100 ? 12.194 -10.290 -6.321 1.00 97.88 100 LEU A CA 1
ATOM 771 C C . LEU A 1 100 ? 12.793 -10.031 -4.921 1.00 97.88 100 LEU A C 1
ATOM 773 O O . LEU A 1 100 ? 13.857 -9.409 -4.864 1.00 97.88 100 LEU A O 1
ATOM 777 N N . PRO A 1 101 ? 12.217 -10.548 -3.812 1.00 97.94 101 PRO A N 1
ATOM 778 C CA . PRO A 1 101 ? 12.785 -10.348 -2.480 1.00 97.94 101 PRO A CA 1
ATOM 779 C C . PRO A 1 101 ? 14.219 -10.860 -2.341 1.00 97.94 101 PRO A C 1
ATOM 781 O O . PRO A 1 101 ? 15.008 -10.253 -1.626 1.00 97.94 101 PRO A O 1
ATOM 784 N N . ALA A 1 102 ? 14.589 -11.933 -3.050 1.00 97.31 102 ALA A N 1
ATOM 785 C CA . ALA A 1 102 ? 15.950 -12.462 -3.009 1.00 97.31 102 ALA A CA 1
ATOM 786 C C . ALA A 1 102 ? 16.956 -11.477 -3.626 1.00 97.31 102 ALA A C 1
ATOM 788 O O . ALA A 1 102 ? 17.981 -11.186 -3.013 1.00 97.31 102 ALA A O 1
ATOM 789 N N . PHE A 1 103 ? 16.638 -10.902 -4.792 1.00 97.81 103 PHE A N 1
ATOM 790 C CA . PHE A 1 103 ? 17.484 -9.891 -5.437 1.00 97.81 103 PHE A CA 1
ATOM 791 C C . PHE A 1 103 ? 17.648 -8.646 -4.561 1.00 97.81 103 PHE A C 1
ATOM 793 O O . PHE A 1 103 ? 18.763 -8.161 -4.362 1.00 97.81 103 PHE A O 1
ATOM 800 N N . VAL A 1 104 ? 16.542 -8.159 -3.995 1.00 97.81 104 VAL A N 1
ATOM 801 C CA . VAL A 1 104 ? 16.549 -6.982 -3.120 1.00 97.81 104 VAL A CA 1
ATOM 802 C C . VAL A 1 104 ? 17.311 -7.262 -1.827 1.00 97.81 104 VAL A C 1
ATOM 804 O O . VAL A 1 104 ? 18.129 -6.442 -1.423 1.00 97.81 104 VAL A O 1
ATOM 807 N N . HIS A 1 105 ? 17.144 -8.437 -1.217 1.00 97.00 105 HIS A N 1
ATOM 808 C CA . HIS A 1 105 ? 17.894 -8.826 -0.024 1.00 97.00 105 HIS A CA 1
ATOM 809 C C . HIS A 1 105 ? 19.407 -8.895 -0.283 1.00 97.00 105 HIS A C 1
ATOM 811 O O . HIS A 1 105 ? 20.196 -8.407 0.533 1.00 97.00 105 HIS A O 1
ATOM 817 N N . THR A 1 106 ? 19.833 -9.460 -1.418 1.00 96.50 106 THR A N 1
ATOM 818 C CA . THR A 1 106 ? 21.250 -9.490 -1.810 1.00 96.50 106 THR A CA 1
ATOM 819 C C . THR A 1 106 ? 21.811 -8.079 -1.967 1.00 96.50 106 THR A C 1
ATOM 821 O O . THR A 1 106 ? 22.869 -7.779 -1.414 1.00 96.50 106 THR A O 1
ATOM 824 N N . TRP A 1 107 ? 21.081 -7.191 -2.644 1.00 96.31 107 TRP A N 1
ATOM 825 C CA . TRP A 1 107 ? 21.465 -5.786 -2.784 1.00 96.31 107 TRP A CA 1
ATOM 826 C C . TRP A 1 107 ? 21.547 -5.055 -1.436 1.00 96.31 107 TRP A C 1
ATOM 828 O O . TRP A 1 107 ? 22.558 -4.418 -1.140 1.00 96.31 107 TRP A O 1
ATOM 838 N N . MET A 1 108 ? 20.532 -5.189 -0.578 1.00 95.19 108 MET A N 1
ATOM 839 C CA . M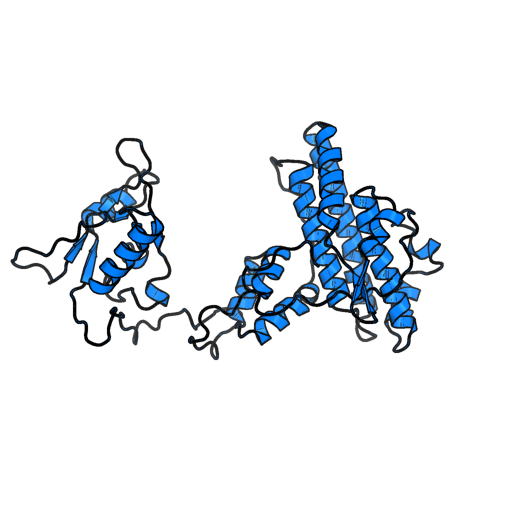ET A 1 108 ? 20.525 -4.591 0.762 1.00 95.19 108 MET A CA 1
ATOM 840 C C . MET A 1 108 ? 21.727 -5.058 1.589 1.00 95.19 108 MET A C 1
ATOM 842 O O . MET A 1 108 ? 22.381 -4.254 2.253 1.00 95.19 108 MET A O 1
ATOM 846 N N . SER A 1 109 ? 22.026 -6.358 1.534 1.00 93.69 109 SER A N 1
ATOM 847 C CA . SER A 1 109 ? 23.165 -6.962 2.233 1.00 93.69 109 SER A CA 1
ATOM 848 C C . SER A 1 109 ? 24.491 -6.405 1.722 1.00 93.69 109 SER A C 1
ATOM 850 O O . SER A 1 109 ? 25.357 -6.063 2.525 1.00 93.69 109 SER A O 1
ATOM 852 N N . TYR A 1 110 ? 24.624 -6.249 0.401 1.00 92.50 110 TYR A N 1
ATOM 853 C CA . TYR A 1 110 ? 25.783 -5.610 -0.219 1.00 92.50 110 TYR A CA 1
ATOM 854 C C . TYR A 1 110 ? 25.959 -4.178 0.294 1.00 92.50 110 TYR A C 1
ATOM 856 O O . TYR A 1 110 ? 27.019 -3.854 0.821 1.00 92.50 110 TYR A O 1
ATOM 864 N N . VAL A 1 111 ? 24.921 -3.337 0.228 1.00 91.44 111 VAL A N 1
ATOM 865 C CA . VAL A 1 111 ? 24.979 -1.941 0.704 1.00 91.44 111 VAL A CA 1
ATOM 866 C C . VAL A 1 111 ? 25.396 -1.871 2.176 1.00 91.44 111 VAL A C 1
ATOM 868 O O . VAL A 1 111 ? 26.290 -1.102 2.531 1.00 91.44 111 VAL A O 1
ATOM 871 N N . ARG A 1 112 ? 24.799 -2.708 3.032 1.00 89.69 112 ARG A N 1
ATOM 872 C CA . ARG A 1 112 ? 25.101 -2.734 4.470 1.00 89.69 112 ARG A CA 1
ATOM 873 C C . ARG A 1 112 ? 26.520 -3.210 4.776 1.00 89.69 112 ARG A C 1
ATOM 875 O O . ARG A 1 112 ? 27.144 -2.666 5.681 1.00 89.69 112 ARG A O 1
ATOM 882 N N . ALA A 1 113 ? 27.057 -4.160 4.010 1.00 89.62 113 ALA A N 1
ATOM 883 C CA . ALA A 1 113 ? 28.412 -4.674 4.214 1.00 89.62 113 ALA A CA 1
ATOM 884 C C . ALA A 1 113 ? 29.507 -3.607 4.024 1.00 89.62 113 ALA A C 1
ATOM 886 O O . ALA A 1 113 ? 30.587 -3.734 4.595 1.00 89.62 113 ALA A O 1
ATOM 887 N N . HIS A 1 114 ? 29.231 -2.537 3.269 1.00 86.19 114 HIS A N 1
ATOM 888 C CA . HIS A 1 114 ? 30.197 -1.461 3.030 1.00 86.19 114 HIS A CA 1
ATOM 889 C C . HIS A 1 114 ? 30.397 -0.533 4.237 1.00 86.19 114 HIS A C 1
ATOM 891 O O . HIS A 1 114 ? 31.325 0.271 4.210 1.00 86.19 114 HIS A O 1
ATOM 897 N N . ASN A 1 115 ? 29.555 -0.619 5.281 1.00 82.31 115 ASN A N 1
ATOM 898 C CA . ASN A 1 115 ? 29.662 0.175 6.517 1.00 82.31 115 ASN A CA 1
ATOM 899 C C . ASN A 1 115 ? 29.956 1.670 6.273 1.00 82.31 115 ASN A C 1
ATOM 901 O O . ASN A 1 115 ? 30.802 2.282 6.927 1.00 82.31 115 ASN A O 1
ATOM 905 N N . LEU A 1 116 ? 29.263 2.257 5.295 1.00 84.50 116 LEU A N 1
ATOM 906 C CA . LEU A 1 116 ? 29.543 3.612 4.831 1.00 84.50 116 LEU A CA 1
ATOM 907 C C . LEU A 1 116 ? 29.261 4.672 5.918 1.00 84.50 116 LEU A C 1
ATOM 909 O O . LEU A 1 116 ? 28.277 4.553 6.664 1.00 84.50 116 LEU A O 1
ATOM 913 N N . PRO A 1 117 ? 30.052 5.764 5.966 1.00 88.62 117 PRO A N 1
ATOM 914 C CA . PRO A 1 117 ? 29.765 6.923 6.807 1.00 88.62 117 PRO A CA 1
ATOM 915 C C . PRO A 1 117 ? 28.343 7.461 6.592 1.00 88.62 117 PRO A C 1
ATOM 917 O O . PRO A 1 117 ? 27.809 7.409 5.484 1.00 88.62 117 PRO A O 1
ATOM 920 N N . ALA A 1 118 ? 27.733 8.031 7.638 1.00 86.44 118 ALA A N 1
ATOM 921 C CA . ALA A 1 118 ? 26.337 8.485 7.606 1.00 86.44 118 ALA A CA 1
ATOM 922 C C . ALA A 1 118 ? 26.027 9.455 6.448 1.00 86.44 118 ALA A C 1
ATOM 924 O O . ALA A 1 118 ? 25.020 9.280 5.769 1.00 86.44 118 ALA A O 1
ATOM 925 N N . LEU A 1 119 ? 26.908 10.427 6.178 1.00 87.19 119 LEU A N 1
ATOM 926 C CA . LEU A 1 119 ? 26.742 11.366 5.059 1.00 87.19 119 LEU A CA 1
ATOM 927 C C . LEU A 1 119 ? 26.741 10.653 3.701 1.00 87.19 119 LEU A C 1
ATOM 929 O O . LEU A 1 119 ? 25.854 10.884 2.890 1.00 87.19 119 LEU A O 1
ATOM 933 N N . GLN A 1 120 ? 27.664 9.713 3.486 1.00 88.62 120 GLN A N 1
ATOM 934 C CA . GLN A 1 120 ? 27.729 8.954 2.234 1.00 88.62 120 GLN A CA 1
ATOM 935 C C . GLN A 1 120 ? 26.497 8.062 2.041 1.00 88.62 120 GLN A C 1
ATOM 937 O O . GLN A 1 120 ? 25.993 7.959 0.924 1.00 88.62 120 GLN A O 1
ATOM 942 N N . ARG A 1 121 ? 25.976 7.455 3.120 1.00 88.25 121 ARG A N 1
ATOM 943 C CA . ARG A 1 121 ? 24.715 6.694 3.075 1.00 88.25 121 ARG A CA 1
ATOM 944 C C . ARG A 1 121 ? 23.547 7.579 2.653 1.00 88.25 121 ARG A C 1
ATOM 946 O O . ARG A 1 121 ? 22.801 7.184 1.764 1.00 88.25 121 ARG A O 1
ATOM 953 N N . ARG A 1 122 ? 23.435 8.783 3.229 1.00 87.31 122 ARG A N 1
ATOM 954 C CA . ARG A 1 122 ? 22.395 9.762 2.867 1.00 87.31 122 ARG A CA 1
ATOM 955 C C . ARG A 1 122 ? 22.510 10.203 1.409 1.00 87.31 122 ARG A C 1
ATOM 957 O O . ARG A 1 122 ? 21.508 10.215 0.706 1.00 87.31 122 ARG A O 1
ATOM 964 N N . ASP A 1 123 ? 23.718 10.499 0.934 1.00 89.88 123 ASP A N 1
ATOM 965 C CA . ASP A 1 123 ? 23.938 10.904 -0.457 1.00 89.88 123 ASP A CA 1
ATOM 966 C C . ASP A 1 123 ? 23.605 9.778 -1.447 1.00 89.88 123 ASP A C 1
ATOM 968 O O . ASP A 1 123 ? 23.062 10.024 -2.526 1.00 89.88 123 ASP A O 1
ATOM 972 N N . MET A 1 124 ? 23.923 8.528 -1.097 1.00 90.88 124 MET A N 1
ATOM 973 C CA . MET A 1 124 ? 23.564 7.360 -1.904 1.00 90.88 124 MET A CA 1
ATOM 974 C C . MET A 1 124 ? 22.059 7.102 -1.912 1.00 90.88 124 MET A C 1
ATOM 976 O O . MET A 1 124 ? 21.509 6.856 -2.984 1.00 90.88 124 MET A O 1
ATOM 980 N N . GLU A 1 125 ? 21.394 7.202 -0.759 1.00 91.94 125 GLU A N 1
ATOM 981 C CA . GLU A 1 125 ? 19.935 7.111 -0.664 1.00 91.94 125 GLU A CA 1
ATOM 982 C C . GLU A 1 125 ? 19.272 8.209 -1.504 1.00 91.94 125 GLU A C 1
ATOM 984 O O . GLU A 1 125 ? 18.409 7.917 -2.326 1.00 91.94 125 GLU A O 1
ATOM 989 N N . ALA A 1 126 ? 19.726 9.460 -1.392 1.00 91.69 126 ALA A N 1
ATOM 990 C CA . ALA A 1 126 ? 19.201 10.573 -2.179 1.00 91.69 126 ALA A CA 1
ATOM 991 C C . ALA A 1 126 ? 19.328 10.332 -3.687 1.00 91.69 126 ALA A C 1
ATOM 993 O O . ALA A 1 126 ? 18.347 10.499 -4.411 1.00 91.69 126 ALA A O 1
ATOM 994 N N . ARG A 1 127 ? 20.492 9.870 -4.163 1.00 93.25 127 ARG A N 1
ATOM 995 C CA . ARG A 1 127 ? 20.676 9.507 -5.578 1.00 93.25 127 ARG A CA 1
ATOM 996 C C . ARG A 1 127 ? 19.785 8.343 -6.004 1.00 93.25 127 ARG A C 1
ATOM 998 O O . ARG A 1 127 ? 19.253 8.368 -7.109 1.00 93.25 127 ARG A O 1
ATOM 1005 N N . PHE A 1 128 ? 19.605 7.344 -5.142 1.00 94.44 128 PHE A N 1
ATOM 1006 C CA . PHE A 1 128 ? 18.726 6.207 -5.407 1.00 94.44 128 PHE A CA 1
ATOM 1007 C C . PHE A 1 128 ? 17.265 6.647 -5.570 1.00 94.44 128 PHE A C 1
ATOM 1009 O O . PHE A 1 128 ? 16.610 6.272 -6.540 1.00 94.44 128 PHE A O 1
ATOM 1016 N N . VAL A 1 129 ? 16.763 7.494 -4.669 1.00 93.19 129 VAL A N 1
ATOM 1017 C CA . VAL A 1 129 ? 15.384 7.998 -4.738 1.00 93.19 129 VAL A CA 1
ATOM 1018 C C . VAL A 1 129 ? 15.190 8.945 -5.922 1.00 93.19 129 VAL A C 1
ATOM 1020 O O . VAL A 1 129 ? 14.187 8.839 -6.621 1.00 93.19 129 VAL A O 1
ATOM 1023 N N . GLN A 1 130 ? 16.160 9.819 -6.207 1.00 93.06 130 GLN A N 1
ATOM 1024 C CA . GLN A 1 130 ? 16.140 10.663 -7.410 1.00 93.06 130 GLN A CA 1
ATOM 1025 C C . GLN A 1 130 ? 16.086 9.826 -8.690 1.00 93.06 130 GLN A C 1
ATOM 1027 O O . GLN A 1 130 ? 15.347 10.160 -9.612 1.00 93.06 130 GLN A O 1
ATOM 1032 N N . PHE A 1 131 ? 16.831 8.721 -8.735 1.00 94.56 131 PHE A N 1
ATOM 1033 C CA . PHE A 1 131 ? 16.779 7.781 -9.845 1.00 94.56 131 PHE A CA 1
ATOM 1034 C C . PHE A 1 131 ? 15.385 7.149 -10.000 1.00 94.56 131 PHE A C 1
ATOM 1036 O O . PHE A 1 131 ? 14.854 7.144 -11.110 1.00 94.56 131 PHE A O 1
ATOM 1043 N N . LEU A 1 132 ? 14.762 6.674 -8.914 1.00 94.00 132 LEU A N 1
ATOM 1044 C CA . LEU A 1 132 ? 13.402 6.124 -8.978 1.00 94.00 132 LEU A CA 1
ATOM 1045 C C . LEU A 1 132 ? 12.376 7.171 -9.434 1.00 94.00 132 LEU A C 1
ATOM 1047 O O . LEU A 1 132 ? 11.563 6.862 -10.301 1.00 94.00 132 LEU A O 1
ATOM 1051 N N . ASN A 1 133 ? 12.447 8.404 -8.918 1.00 91.94 133 ASN A N 1
ATOM 1052 C CA . ASN A 1 133 ? 11.573 9.505 -9.347 1.00 91.94 133 ASN A CA 1
ATOM 1053 C C . ASN A 1 133 ? 11.737 9.792 -10.846 1.00 91.94 133 ASN A C 1
ATOM 1055 O O . ASN A 1 133 ? 10.753 9.756 -11.577 1.00 91.94 133 ASN A O 1
ATOM 1059 N N . LYS A 1 134 ? 12.978 9.948 -11.333 1.00 92.25 134 LYS A N 1
ATOM 1060 C CA . LYS A 1 134 ? 13.268 10.154 -12.763 1.00 92.25 134 LYS A CA 1
ATOM 1061 C C . LYS A 1 134 ? 12.679 9.039 -13.631 1.00 92.25 134 LYS A C 1
ATOM 1063 O O . LYS A 1 134 ? 12.110 9.298 -14.687 1.00 92.25 134 LYS A O 1
ATOM 1068 N N . MET A 1 135 ? 12.816 7.787 -13.195 1.00 92.69 135 MET A N 1
ATOM 1069 C CA . MET A 1 135 ? 12.273 6.644 -13.929 1.00 92.69 135 MET A CA 1
ATOM 1070 C C . MET A 1 135 ? 10.746 6.542 -13.834 1.00 92.69 135 MET A C 1
ATOM 1072 O O . MET A 1 135 ? 10.139 5.873 -14.669 1.00 92.69 135 MET A O 1
ATOM 1076 N N . PHE A 1 136 ? 10.119 7.151 -12.826 1.00 87.88 136 PHE A N 1
ATOM 1077 C CA . PHE A 1 136 ? 8.665 7.180 -12.669 1.00 87.88 136 PHE A CA 1
ATOM 1078 C C . PHE A 1 136 ? 8.047 8.274 -13.545 1.00 87.88 136 PHE A C 1
ATOM 1080 O O . PHE A 1 136 ? 7.076 8.008 -14.249 1.00 87.88 136 PHE A O 1
ATOM 1087 N N . GLU A 1 137 ? 8.689 9.446 -13.607 1.00 88.62 137 GLU A N 1
ATOM 1088 C CA . GLU A 1 137 ? 8.315 10.584 -14.463 1.00 88.62 137 GLU A CA 1
ATOM 1089 C C . GLU A 1 137 ? 8.197 10.206 -15.950 1.00 88.62 137 GLU A C 1
ATOM 1091 O O . GLU A 1 137 ? 7.452 10.841 -16.696 1.00 88.62 137 GLU A O 1
ATOM 1096 N N . VAL A 1 138 ? 8.883 9.143 -16.3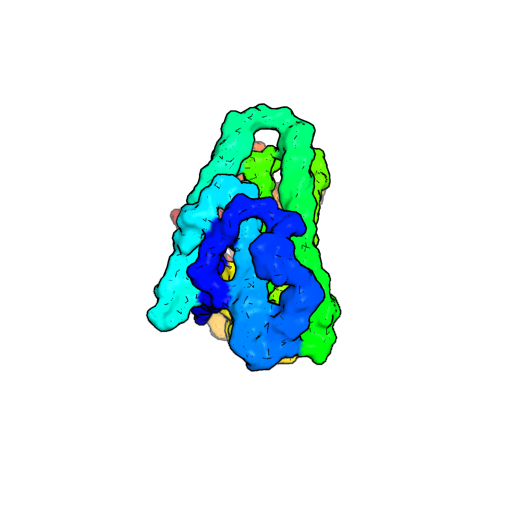92 1.00 89.56 138 VAL A N 1
ATOM 1097 C CA . VAL A 1 138 ? 8.729 8.571 -17.740 1.00 89.56 138 VAL A CA 1
ATOM 1098 C C . VAL A 1 138 ? 7.267 8.223 -18.039 1.00 89.56 138 VAL A C 1
ATOM 1100 O O . VAL A 1 138 ? 6.787 8.521 -19.132 1.00 89.56 138 VAL A O 1
ATOM 1103 N N . TYR A 1 139 ? 6.541 7.624 -17.088 1.00 87.25 139 TYR A N 1
ATOM 1104 C CA . TYR A 1 139 ? 5.130 7.278 -17.280 1.00 87.25 139 TYR A CA 1
ATOM 1105 C C . TYR A 1 139 ? 4.249 8.513 -17.357 1.00 87.25 139 TYR A C 1
ATOM 1107 O O . TYR A 1 139 ? 3.407 8.586 -18.248 1.00 87.25 139 TYR A O 1
ATOM 1115 N N . ASP A 1 140 ? 4.460 9.479 -16.467 1.00 86.06 140 ASP A N 1
ATOM 1116 C CA . ASP A 1 140 ? 3.667 10.708 -16.449 1.00 86.06 140 ASP A CA 1
ATOM 1117 C C . ASP A 1 140 ? 3.876 11.493 -17.747 1.00 86.06 140 ASP A C 1
ATOM 1119 O O . ASP A 1 140 ? 2.919 11.936 -18.382 1.00 86.06 140 ASP A O 1
ATOM 1123 N N . LYS A 1 141 ? 5.124 11.576 -18.222 1.00 88.81 141 LYS A N 1
ATOM 1124 C CA . LYS A 1 141 ? 5.463 12.186 -19.508 1.00 88.81 141 LYS A CA 1
ATOM 1125 C C . LYS A 1 141 ? 4.794 11.469 -20.682 1.00 88.81 141 LYS A C 1
ATOM 1127 O O . LYS A 1 141 ? 4.183 12.130 -21.521 1.00 88.81 141 LYS A O 1
ATOM 1132 N N . ILE A 1 142 ? 4.890 10.140 -20.749 1.00 88.94 142 ILE A N 1
ATOM 1133 C CA . ILE A 1 142 ? 4.261 9.341 -21.813 1.00 88.94 142 ILE A CA 1
ATOM 1134 C C . ILE A 1 142 ? 2.740 9.503 -21.786 1.00 88.94 142 ILE A C 1
ATOM 1136 O O . ILE A 1 142 ? 2.129 9.691 -22.833 1.00 88.94 142 ILE A O 1
ATOM 1140 N N . GLU A 1 143 ? 2.119 9.476 -20.611 1.00 84.88 143 GLU A N 1
ATOM 1141 C CA . GLU A 1 143 ? 0.671 9.616 -20.473 1.00 84.88 143 GLU A CA 1
ATOM 1142 C C . GLU A 1 143 ? 0.178 11.008 -20.881 1.00 84.88 143 GLU A C 1
ATOM 1144 O O . GLU A 1 143 ? -0.809 11.119 -21.609 1.00 84.88 143 GLU A O 1
ATOM 1149 N N . ILE A 1 144 ? 0.902 12.069 -20.506 1.00 87.69 144 ILE A N 1
ATOM 1150 C CA . ILE A 1 144 ? 0.628 13.432 -20.982 1.00 87.69 144 ILE A CA 1
ATOM 1151 C C . ILE A 1 144 ? 0.671 13.481 -22.515 1.00 87.69 144 ILE A C 1
ATOM 1153 O O . ILE A 1 144 ? -0.190 14.106 -23.136 1.00 87.69 144 ILE A O 1
ATOM 1157 N N . MET A 1 145 ? 1.645 12.812 -23.138 1.00 87.88 145 MET A N 1
ATOM 1158 C CA . MET A 1 145 ? 1.763 12.755 -24.598 1.00 87.88 145 MET A CA 1
ATOM 1159 C C . MET A 1 145 ? 0.678 11.885 -25.261 1.00 87.88 145 MET A C 1
ATOM 1161 O O . MET A 1 145 ? 0.302 12.154 -26.402 1.00 87.88 145 MET A O 1
ATOM 1165 N N . LEU A 1 146 ? 0.165 10.872 -24.556 1.00 86.25 146 LEU A N 1
ATOM 1166 C CA . LEU A 1 146 ? -0.919 9.990 -25.006 1.00 86.25 146 LEU A CA 1
ATOM 1167 C C . LEU A 1 146 ? -2.318 10.582 -24.832 1.00 86.25 146 LEU A C 1
ATOM 1169 O O . LEU A 1 146 ? -3.283 9.984 -25.313 1.00 86.25 146 LEU A O 1
ATOM 1173 N N . LYS A 1 147 ? -2.450 11.722 -24.147 1.00 81.88 147 LYS A N 1
ATOM 1174 C CA . LYS A 1 147 ? -3.742 12.330 -23.826 1.00 81.88 147 LYS A CA 1
ATOM 1175 C C . LYS A 1 147 ? -4.647 12.414 -25.063 1.00 81.88 147 LYS A C 1
ATOM 1177 O O . LYS A 1 147 ? -4.246 12.942 -26.098 1.00 81.88 147 LYS A O 1
ATOM 1182 N N . ASP A 1 148 ? -5.854 11.862 -24.937 1.00 78.88 148 ASP A N 1
ATOM 1183 C CA . ASP A 1 148 ? -6.897 11.762 -25.975 1.00 78.88 148 ASP A CA 1
ATOM 1184 C C . ASP A 1 148 ? -6.539 10.910 -27.217 1.00 78.88 148 ASP A C 1
ATOM 1186 O O . ASP A 1 148 ? -7.352 10.787 -28.131 1.00 78.88 148 ASP A O 1
ATOM 1190 N N . ARG A 1 149 ? -5.349 10.292 -27.258 1.00 75.44 149 ARG A N 1
ATOM 1191 C CA . ARG A 1 149 ? -4.834 9.499 -28.395 1.00 75.44 149 ARG A CA 1
ATOM 1192 C C . ARG A 1 149 ? -4.762 8.003 -28.124 1.00 75.44 149 ARG A C 1
ATOM 1194 O O . ARG A 1 149 ? -4.740 7.216 -29.060 1.00 75.44 149 ARG A O 1
ATOM 1201 N N . GLY A 1 150 ? -4.696 7.612 -26.860 1.00 71.75 150 GLY A N 1
ATOM 1202 C CA . GLY A 1 150 ? -4.559 6.221 -26.459 1.00 71.75 150 GLY A CA 1
ATOM 1203 C C . GLY A 1 150 ? -4.597 6.072 -24.947 1.00 71.75 150 GLY A C 1
ATOM 1204 O O . GLY A 1 150 ? -4.878 7.019 -24.213 1.00 71.75 150 GLY A O 1
ATOM 1205 N N . ARG A 1 151 ? -4.316 4.859 -24.471 1.00 73.94 151 ARG A N 1
ATOM 1206 C CA . ARG A 1 151 ? -4.212 4.570 -23.040 1.00 73.94 151 ARG A CA 1
ATOM 1207 C C . ARG A 1 151 ? -3.101 3.574 -22.777 1.00 73.94 151 ARG A C 1
ATOM 1209 O O . ARG A 1 151 ? -2.937 2.603 -23.512 1.00 73.94 151 ARG A O 1
ATOM 1216 N N . LEU A 1 152 ? -2.389 3.810 -21.689 1.00 82.62 152 LEU A N 1
ATOM 1217 C CA . LEU A 1 152 ? -1.469 2.847 -21.122 1.00 82.62 152 LEU A CA 1
ATOM 1218 C C . LEU A 1 152 ? -2.256 1.786 -20.340 1.00 82.62 152 LEU A C 1
ATOM 1220 O O . LEU A 1 152 ? -3.263 2.096 -19.696 1.00 82.62 152 LEU A O 1
ATOM 1224 N N . ASP A 1 153 ? -1.796 0.540 -20.363 1.00 86.94 153 ASP A N 1
ATOM 1225 C CA . ASP A 1 153 ? -2.333 -0.491 -19.485 1.00 86.94 153 ASP A CA 1
ATOM 1226 C C . ASP A 1 153 ? -2.153 -0.097 -18.006 1.00 86.94 153 ASP A C 1
ATOM 1228 O O . ASP A 1 153 ? -1.044 0.120 -17.507 1.00 86.94 153 ASP A O 1
ATOM 1232 N N . SER A 1 154 ? -3.273 -0.001 -17.289 1.00 87.88 154 SER A N 1
ATOM 1233 C CA . SER A 1 154 ? -3.297 0.453 -15.899 1.00 87.88 154 SER A CA 1
ATOM 1234 C C . SER A 1 154 ? -2.618 -0.523 -14.938 1.00 87.88 154 SER A C 1
ATOM 1236 O O . SER A 1 154 ? -2.065 -0.090 -13.926 1.00 87.88 154 SER A O 1
ATOM 1238 N N . MET A 1 155 ? -2.603 -1.823 -15.253 1.00 90.00 155 MET A N 1
ATOM 1239 C CA . MET A 1 155 ? -1.898 -2.827 -14.460 1.00 90.00 155 MET A CA 1
ATOM 1240 C C . MET A 1 155 ? -0.387 -2.745 -14.646 1.00 90.00 155 MET A C 1
ATOM 1242 O O . MET A 1 155 ? 0.342 -2.948 -13.674 1.00 90.00 155 MET A O 1
ATOM 1246 N N . LEU A 1 156 ? 0.099 -2.398 -15.843 1.00 91.12 156 LEU A N 1
ATOM 1247 C CA . LEU A 1 156 ? 1.516 -2.096 -16.047 1.00 91.12 156 LEU A CA 1
ATOM 1248 C C . LEU A 1 156 ? 1.940 -0.921 -15.157 1.00 91.12 156 LEU A C 1
ATOM 1250 O O . LEU A 1 156 ? 2.894 -1.060 -14.389 1.00 91.12 156 LEU A O 1
ATOM 1254 N N . ARG A 1 157 ? 1.197 0.192 -15.182 1.00 90.12 157 ARG A N 1
ATOM 1255 C CA . ARG A 1 157 ? 1.518 1.360 -14.345 1.00 90.12 157 ARG A CA 1
ATOM 1256 C C . ARG A 1 157 ? 1.482 1.043 -12.855 1.00 90.12 157 ARG A C 1
ATOM 1258 O O . ARG A 1 157 ? 2.425 1.381 -12.144 1.00 90.12 157 ARG A O 1
ATOM 1265 N N . LEU A 1 158 ? 0.425 0.369 -12.392 1.00 91.81 158 LEU A N 1
ATOM 1266 C CA . LEU A 1 158 ? 0.312 -0.058 -10.998 1.00 91.81 158 LEU A CA 1
ATOM 1267 C C . LEU A 1 158 ? 1.500 -0.946 -10.600 1.00 91.81 158 LEU A C 1
ATOM 1269 O O . LEU A 1 158 ? 2.079 -0.753 -9.536 1.00 91.81 158 LEU A O 1
ATOM 1273 N N . SER A 1 159 ? 1.906 -1.885 -11.463 1.00 94.06 159 SER A N 1
ATOM 1274 C CA . SER A 1 159 ? 3.034 -2.780 -11.179 1.00 94.06 159 SER A CA 1
ATOM 1275 C C . SER A 1 159 ? 4.364 -2.035 -11.021 1.00 94.06 159 SER A C 1
ATOM 1277 O O . SER A 1 159 ? 5.140 -2.365 -10.127 1.00 94.06 159 SER A O 1
ATOM 1279 N N . VAL A 1 160 ? 4.614 -1.001 -11.829 1.00 94.06 160 VAL A N 1
ATOM 1280 C CA . VAL A 1 160 ? 5.814 -0.160 -11.706 1.00 94.06 160 VAL A CA 1
ATOM 1281 C C . VAL A 1 160 ? 5.762 0.682 -10.435 1.00 94.06 160 VAL A C 1
ATOM 1283 O O . VAL A 1 160 ? 6.738 0.710 -9.691 1.00 94.06 160 VAL A O 1
ATOM 1286 N N . ALA A 1 161 ? 4.622 1.312 -10.143 1.00 92.88 161 ALA A N 1
ATOM 1287 C CA . ALA A 1 161 ? 4.450 2.116 -8.935 1.00 92.88 161 ALA A CA 1
ATOM 1288 C C . ALA A 1 161 ? 4.695 1.288 -7.660 1.00 92.88 161 ALA A C 1
ATOM 1290 O O . ALA A 1 161 ? 5.455 1.693 -6.782 1.00 92.88 161 ALA A O 1
ATOM 1291 N N . LEU A 1 162 ? 4.115 0.086 -7.598 1.00 94.38 162 LEU A N 1
ATOM 1292 C CA . LEU A 1 162 ? 4.306 -0.863 -6.500 1.00 94.38 162 LEU A CA 1
ATOM 1293 C C . LEU A 1 162 ? 5.759 -1.345 -6.387 1.00 94.38 162 LEU A C 1
ATOM 1295 O O . LEU A 1 162 ? 6.291 -1.418 -5.281 1.00 94.38 162 LEU A O 1
ATOM 1299 N N . LEU A 1 163 ? 6.414 -1.648 -7.514 1.00 95.81 163 LEU A N 1
ATOM 1300 C CA . LEU A 1 163 ? 7.836 -1.999 -7.535 1.00 95.81 163 LEU A CA 1
ATOM 1301 C C . LEU A 1 163 ? 8.688 -0.863 -6.954 1.00 95.81 163 LEU A C 1
ATOM 1303 O O . LEU A 1 163 ? 9.603 -1.118 -6.175 1.00 95.81 163 LEU A O 1
ATOM 1307 N N . TYR A 1 164 ? 8.403 0.383 -7.324 1.00 94.81 164 TYR A N 1
ATOM 1308 C CA . TYR A 1 164 ? 9.206 1.526 -6.901 1.00 94.81 164 TYR A CA 1
ATOM 1309 C C . TYR A 1 164 ? 8.981 1.853 -5.425 1.00 94.81 164 TYR A C 1
ATOM 1311 O O . TYR A 1 164 ? 9.960 2.096 -4.724 1.00 94.81 164 TYR A O 1
ATOM 1319 N N . ASP A 1 165 ? 7.741 1.785 -4.925 1.00 93.56 165 ASP A N 1
ATOM 1320 C CA . ASP A 1 165 ? 7.462 1.920 -3.486 1.00 93.56 165 ASP A CA 1
ATOM 1321 C C . ASP A 1 165 ? 8.144 0.792 -2.686 1.00 93.56 165 ASP A C 1
ATOM 1323 O O . ASP A 1 165 ? 8.749 1.040 -1.641 1.00 93.56 165 ASP A O 1
ATOM 1327 N N . TYR A 1 166 ? 8.163 -0.438 -3.216 1.00 95.75 166 TYR A N 1
ATOM 1328 C CA . TYR A 1 166 ? 8.882 -1.561 -2.607 1.00 95.75 166 TYR A CA 1
ATOM 1329 C C . TYR A 1 166 ? 10.399 -1.324 -2.544 1.00 95.75 166 TYR A C 1
ATOM 1331 O O . TYR A 1 166 ? 11.007 -1.470 -1.481 1.00 95.75 166 TYR A O 1
ATOM 1339 N N . LEU A 1 167 ? 11.013 -0.905 -3.654 1.00 96.12 167 LEU A N 1
ATOM 1340 C CA . LEU A 1 167 ? 12.443 -0.590 -3.725 1.00 96.12 167 LEU A CA 1
ATOM 1341 C C . LEU A 1 167 ? 12.816 0.609 -2.841 1.00 96.12 167 LEU A C 1
ATOM 1343 O O . LEU A 1 167 ? 13.836 0.572 -2.152 1.00 96.12 167 LEU A O 1
ATOM 1347 N N . TYR A 1 168 ? 11.980 1.648 -2.808 1.00 94.25 168 TYR A N 1
ATOM 1348 C CA . TYR A 1 168 ? 12.142 2.800 -1.924 1.00 94.25 168 TYR A CA 1
ATOM 1349 C C . TYR A 1 168 ? 12.152 2.376 -0.454 1.00 94.25 168 TYR A C 1
ATOM 1351 O O . TYR A 1 168 ? 13.094 2.689 0.275 1.00 94.25 168 TYR A O 1
ATOM 1359 N N . ARG A 1 169 ? 11.172 1.582 -0.015 1.00 92.00 169 ARG A N 1
ATOM 1360 C CA . ARG A 1 169 ? 11.127 1.064 1.361 1.00 92.00 169 ARG A CA 1
ATOM 1361 C C . ARG A 1 169 ? 12.330 0.194 1.670 1.00 92.00 169 ARG A C 1
ATOM 1363 O O . ARG A 1 169 ? 12.973 0.402 2.698 1.00 92.00 169 ARG A O 1
ATOM 1370 N N . ALA A 1 170 ? 12.692 -0.717 0.769 1.00 94.31 170 ALA A N 1
ATOM 1371 C CA . ALA A 1 170 ? 13.898 -1.522 0.910 1.00 94.31 170 ALA A CA 1
ATOM 1372 C C . ALA A 1 170 ? 15.153 -0.650 1.075 1.00 94.31 170 ALA A C 1
ATOM 1374 O O . ALA A 1 170 ? 16.015 -0.974 1.890 1.00 94.31 170 ALA A O 1
ATOM 1375 N N . SER A 1 171 ? 15.227 0.495 0.389 1.00 93.12 171 SER A N 1
ATOM 1376 C CA . SER A 1 171 ? 16.331 1.448 0.536 1.00 93.12 171 SER A CA 1
ATOM 1377 C C . SER A 1 171 ? 16.413 2.067 1.932 1.00 93.12 171 SER A C 1
ATOM 1379 O O . SER A 1 171 ? 17.511 2.168 2.477 1.00 93.12 171 SER A O 1
ATOM 1381 N N . THR A 1 172 ? 15.277 2.367 2.573 1.00 89.88 172 THR A N 1
ATOM 1382 C CA . THR A 1 172 ? 15.267 2.895 3.951 1.00 89.88 172 THR A CA 1
ATOM 1383 C C . THR A 1 172 ? 15.874 1.900 4.942 1.00 89.88 172 THR A C 1
ATOM 1385 O O . THR A 1 172 ? 16.577 2.285 5.879 1.00 89.88 172 THR A O 1
ATOM 1388 N N . PHE A 1 173 ? 15.686 0.599 4.691 1.00 90.12 173 PHE A N 1
ATOM 1389 C CA . PHE A 1 173 ? 16.367 -0.454 5.430 1.00 90.12 173 PHE A CA 1
ATOM 1390 C C . PHE A 1 173 ? 17.828 -0.599 4.982 1.00 90.12 173 PHE A C 1
ATOM 1392 O O . PHE A 1 173 ? 18.700 -0.743 5.836 1.00 90.12 173 PHE A O 1
ATOM 1399 N N . ALA A 1 174 ? 18.137 -0.562 3.686 1.00 92.25 174 ALA A N 1
ATOM 1400 C CA . ALA A 1 174 ? 19.498 -0.728 3.168 1.00 92.25 174 ALA A CA 1
ATOM 1401 C C . ALA A 1 174 ? 20.462 0.337 3.715 1.00 92.25 174 ALA A C 1
ATOM 1403 O O . ALA A 1 174 ? 21.522 0.002 4.242 1.00 92.25 174 ALA A O 1
ATOM 1404 N N . PHE A 1 175 ? 20.068 1.610 3.640 1.00 90.50 175 PHE A N 1
ATOM 1405 C CA . PHE A 1 175 ? 20.885 2.751 4.054 1.00 90.50 175 PHE A CA 1
ATOM 1406 C C . PHE A 1 175 ? 20.780 3.054 5.557 1.00 90.50 175 PHE A C 1
ATOM 1408 O O . PHE A 1 175 ? 21.646 3.734 6.109 1.00 90.50 175 PHE A O 1
ATOM 1415 N N . GLY A 1 176 ? 19.803 2.466 6.253 1.00 83.31 176 GLY A N 1
ATOM 1416 C CA . GLY A 1 176 ? 19.63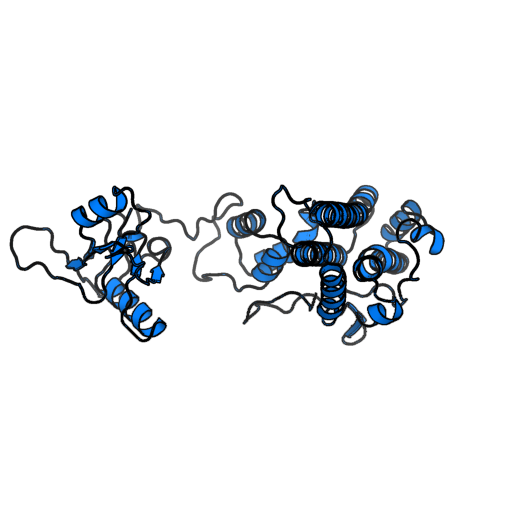7 2.564 7.703 1.00 83.31 176 GLY A CA 1
ATOM 1417 C C . GLY A 1 176 ? 18.870 3.816 8.150 1.00 83.31 176 GLY A C 1
ATOM 1418 O O . GLY A 1 176 ? 18.313 4.537 7.320 1.00 83.31 176 GLY A O 1
ATOM 1419 N N . PRO A 1 177 ? 18.782 4.069 9.470 1.00 75.25 177 PRO A N 1
ATOM 1420 C CA . PRO A 1 177 ? 18.050 5.211 10.015 1.00 75.25 177 PRO A CA 1
ATOM 1421 C C . PRO A 1 177 ? 18.612 6.545 9.499 1.00 75.25 177 PRO A C 1
ATOM 1423 O O . PRO A 1 177 ? 19.821 6.698 9.328 1.00 75.25 177 PRO A O 1
ATOM 1426 N N . SER A 1 178 ? 17.711 7.495 9.243 1.00 67.25 178 SER A N 1
ATOM 1427 C CA . SER A 1 178 ? 18.025 8.865 8.837 1.00 67.25 178 SER A CA 1
ATOM 1428 C C . SER A 1 178 ? 17.693 9.798 9.994 1.00 67.25 178 SER A C 1
ATOM 1430 O O . SER A 1 178 ? 16.552 9.806 10.447 1.00 67.25 178 SER A O 1
ATOM 1432 N N . ASP A 1 179 ? 18.654 10.616 10.428 1.00 65.75 179 ASP A N 1
ATOM 1433 C CA . ASP A 1 179 ? 18.424 11.665 11.439 1.00 65.75 179 ASP A CA 1
ATOM 1434 C C . ASP A 1 179 ? 17.855 12.961 10.822 1.00 65.75 179 ASP A C 1
ATOM 1436 O O . ASP A 1 179 ? 17.855 14.013 11.455 1.00 65.75 179 ASP A O 1
ATOM 1440 N N . GLY A 1 180 ? 17.425 12.920 9.556 1.00 69.12 180 GLY A N 1
ATOM 1441 C CA . GLY A 1 180 ? 16.873 14.062 8.826 1.00 69.12 180 GLY A CA 1
ATOM 1442 C C . GLY A 1 180 ? 15.749 13.674 7.865 1.00 69.12 180 GLY A C 1
ATOM 1443 O O . GLY A 1 180 ? 15.391 12.498 7.743 1.00 69.12 180 GLY A O 1
ATOM 1444 N N . VAL A 1 181 ? 15.206 14.678 7.168 1.00 75.62 181 VAL A N 1
ATOM 1445 C CA . VAL A 1 181 ? 14.128 14.505 6.181 1.00 75.62 181 VAL A CA 1
ATOM 1446 C C . VAL A 1 181 ? 14.589 13.546 5.088 1.00 75.62 181 VAL A C 1
ATOM 1448 O O . VAL A 1 181 ? 15.580 13.805 4.403 1.00 75.62 181 VAL A O 1
ATOM 1451 N N . ARG A 1 182 ? 13.878 12.427 4.931 1.00 77.62 182 ARG A N 1
ATOM 1452 C CA . ARG A 1 182 ? 14.184 11.468 3.870 1.00 77.62 182 ARG A CA 1
ATOM 1453 C C . ARG A 1 182 ? 13.741 12.009 2.510 1.00 77.62 182 ARG A C 1
ATOM 1455 O O . ARG A 1 182 ? 12.697 12.660 2.429 1.00 77.62 182 ARG A O 1
ATOM 1462 N N . PRO A 1 183 ? 14.481 11.695 1.435 1.00 79.19 183 PRO A N 1
ATOM 1463 C CA . PRO A 1 183 ? 14.000 11.914 0.080 1.00 79.19 183 PRO A CA 1
ATOM 1464 C C . PRO A 1 183 ? 12.646 11.221 -0.112 1.00 79.19 183 PRO A C 1
ATOM 1466 O O . PRO A 1 183 ? 12.465 10.073 0.303 1.00 79.19 183 PRO A O 1
ATOM 1469 N N . HIS A 1 184 ? 11.694 11.918 -0.724 1.00 81.75 184 HIS A N 1
ATOM 1470 C CA . HIS A 1 184 ? 10.355 11.393 -0.967 1.00 81.75 184 HIS A CA 1
ATOM 1471 C C . HIS A 1 184 ? 10.269 10.762 -2.363 1.00 81.75 184 HIS A C 1
ATOM 1473 O O . HIS A 1 184 ? 10.685 11.375 -3.352 1.00 81.75 184 HIS A O 1
ATOM 1479 N N . LEU A 1 185 ? 9.718 9.548 -2.438 1.00 79.75 185 LEU A N 1
ATOM 1480 C CA . LEU A 1 185 ? 9.287 8.950 -3.698 1.00 79.75 185 LEU A CA 1
ATOM 1481 C C . LEU A 1 185 ? 7.973 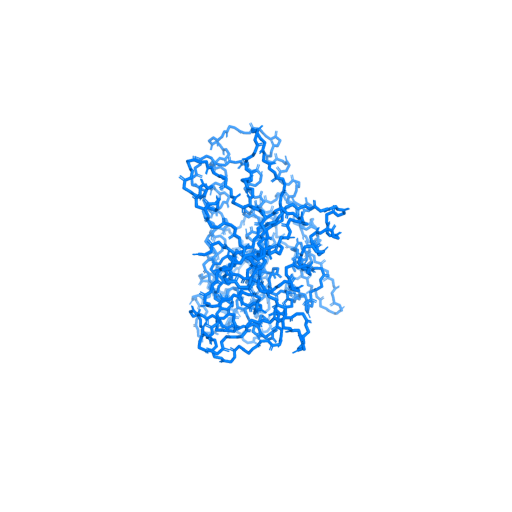9.615 -4.129 1.00 79.75 185 LEU A C 1
ATOM 1483 O O . LEU A 1 185 ? 6.939 9.424 -3.489 1.00 79.75 185 LEU A O 1
ATOM 1487 N N . GLN A 1 186 ? 8.019 10.384 -5.211 1.00 74.12 186 GLN A N 1
ATOM 1488 C CA . GLN A 1 186 ? 6.851 11.040 -5.785 1.00 74.12 186 GLN A CA 1
ATOM 1489 C C . GLN A 1 186 ? 6.072 10.029 -6.628 1.00 74.12 186 GLN A C 1
ATOM 1491 O O . GLN A 1 186 ? 6.201 9.979 -7.847 1.00 74.12 186 GLN A O 1
ATOM 1496 N N . VAL A 1 187 ? 5.241 9.209 -5.983 1.00 64.25 187 VAL A N 1
ATOM 1497 C CA . VAL A 1 187 ? 4.249 8.386 -6.695 1.00 64.25 187 VAL A CA 1
ATOM 1498 C C . VAL A 1 187 ? 3.048 9.276 -7.025 1.00 64.25 187 VAL A C 1
ATOM 1500 O O . VAL A 1 187 ? 1.971 9.171 -6.442 1.00 64.25 187 VAL A O 1
ATOM 1503 N N . ALA A 1 188 ? 3.263 10.248 -7.906 1.00 54.06 188 ALA A N 1
ATOM 1504 C CA . ALA A 1 188 ? 2.266 11.243 -8.258 1.00 54.06 188 ALA A CA 1
ATOM 1505 C C . ALA A 1 188 ? 1.339 10.717 -9.363 1.00 54.06 188 ALA A C 1
ATOM 1507 O O . ALA A 1 188 ? 1.493 11.093 -10.511 1.00 54.06 188 ALA A O 1
ATOM 1508 N N . ALA A 1 189 ? 0.354 9.873 -9.040 1.00 54.91 189 ALA A N 1
ATOM 1509 C CA . ALA A 1 189 ? -0.848 9.752 -9.874 1.00 54.91 189 ALA A CA 1
ATOM 1510 C C . ALA A 1 189 ? -1.951 8.959 -9.172 1.00 54.91 189 ALA A C 1
ATOM 1512 O O . ALA A 1 189 ? -1.832 7.750 -8.965 1.00 54.91 189 ALA A O 1
ATOM 1513 N N . VAL A 1 190 ? -3.087 9.614 -8.921 1.00 55.06 190 VAL A N 1
ATOM 1514 C CA . VAL A 1 190 ? -4.357 8.958 -8.555 1.00 55.06 190 VAL A CA 1
ATOM 1515 C C . VAL A 1 190 ? -4.714 7.836 -9.549 1.00 55.06 190 VAL A C 1
ATOM 1517 O O . VAL A 1 190 ? -5.320 6.835 -9.166 1.00 55.06 190 VAL A O 1
ATOM 1520 N N . ASP A 1 191 ? -4.256 7.945 -10.800 1.00 71.19 191 ASP A N 1
ATOM 1521 C CA . ASP A 1 191 ? -4.513 6.963 -11.852 1.00 71.19 191 ASP A CA 1
ATOM 1522 C C . ASP A 1 191 ? -3.771 5.633 -11.684 1.00 71.19 191 ASP A C 1
ATOM 1524 O O . ASP A 1 191 ? -4.324 4.595 -12.054 1.00 71.19 191 ASP A O 1
ATOM 1528 N N . CYS A 1 192 ? -2.574 5.598 -11.081 1.00 83.62 192 CYS A N 1
ATOM 1529 C CA . CYS A 1 192 ? -1.884 4.317 -10.871 1.00 83.62 192 CYS A CA 1
ATOM 1530 C C . CYS A 1 192 ? -2.602 3.439 -9.833 1.00 83.62 192 CYS A C 1
ATOM 1532 O O . CYS A 1 192 ? -2.593 2.217 -9.953 1.00 83.62 192 CYS A O 1
ATOM 1534 N N . MET A 1 193 ? -3.294 4.054 -8.867 1.00 86.94 193 MET A N 1
ATOM 1535 C CA . MET A 1 193 ? -4.081 3.361 -7.840 1.00 86.94 193 MET A CA 1
ATOM 1536 C C . MET A 1 193 ? -5.434 2.874 -8.356 1.00 86.94 193 MET A C 1
ATOM 1538 O O . MET A 1 193 ? -6.040 1.992 -7.748 1.00 86.94 193 MET A O 1
ATOM 1542 N N . ARG A 1 194 ? -5.919 3.419 -9.478 1.00 87.50 194 ARG A N 1
ATOM 1543 C CA . ARG A 1 194 ? -7.266 3.173 -10.008 1.00 87.50 194 ARG A CA 1
ATOM 1544 C C . ARG A 1 194 ? -7.673 1.691 -10.046 1.00 87.50 194 ARG A C 1
ATOM 1546 O O . ARG A 1 194 ? -8.817 1.425 -9.679 1.00 87.50 194 ARG A O 1
ATOM 1553 N N . PRO A 1 195 ? -6.820 0.721 -10.443 1.00 90.38 195 PRO A N 1
ATOM 1554 C CA . PRO A 1 195 ? -7.210 -0.689 -10.415 1.00 90.38 195 PRO A CA 1
ATOM 1555 C C . PRO A 1 195 ? -7.581 -1.185 -9.009 1.00 90.38 195 PRO A C 1
ATOM 1557 O O . PRO A 1 195 ? -8.570 -1.901 -8.872 1.00 90.38 195 PRO A O 1
ATOM 1560 N N . LEU A 1 196 ? -6.846 -0.756 -7.976 1.00 91.94 196 LEU A N 1
ATOM 1561 C CA . LEU A 1 196 ? -7.127 -1.097 -6.577 1.00 91.94 196 LEU A CA 1
ATOM 1562 C C . LEU A 1 196 ? -8.404 -0.413 -6.088 1.00 91.94 196 LEU A C 1
ATOM 1564 O O . LEU A 1 196 ? -9.267 -1.071 -5.518 1.00 91.94 196 LEU A O 1
ATOM 1568 N N . LEU A 1 197 ? -8.577 0.880 -6.381 1.00 91.50 197 LEU A N 1
ATOM 1569 C CA . LEU A 1 197 ? -9.770 1.624 -5.954 1.00 91.50 197 LEU A CA 1
ATOM 1570 C C . LEU A 1 197 ? -11.048 1.037 -6.572 1.00 91.50 197 LEU A C 1
ATOM 1572 O O . LEU A 1 197 ? -12.038 0.837 -5.877 1.00 91.50 197 LEU A O 1
ATOM 1576 N N . LEU A 1 198 ? -11.014 0.691 -7.865 1.00 91.38 198 LEU A N 1
ATOM 1577 C CA . LEU A 1 198 ? -12.139 0.033 -8.539 1.00 91.38 198 LEU A CA 1
ATOM 1578 C C . LEU A 1 198 ? -12.433 -1.352 -7.957 1.00 91.38 198 LEU A C 1
ATOM 1580 O O . LEU A 1 198 ? -13.594 -1.756 -7.908 1.00 91.38 198 LEU A O 1
ATOM 1584 N N . GLN A 1 199 ? -11.402 -2.088 -7.539 1.00 91.62 199 GLN A N 1
ATOM 1585 C CA . GLN A 1 199 ? -11.574 -3.365 -6.854 1.00 91.62 199 GLN A CA 1
ATOM 1586 C C . GLN A 1 199 ? -12.257 -3.173 -5.497 1.00 91.62 199 GLN A C 1
ATOM 1588 O O . GLN A 1 199 ? -13.230 -3.869 -5.224 1.00 91.62 199 GLN A O 1
ATOM 1593 N N . MET A 1 200 ? -11.820 -2.199 -4.696 1.00 92.44 200 MET A N 1
ATOM 1594 C CA . MET A 1 200 ? -12.442 -1.872 -3.409 1.00 92.44 200 MET A CA 1
ATOM 1595 C C . MET A 1 200 ? -13.915 -1.492 -3.577 1.00 92.44 200 MET A C 1
ATOM 1597 O O . MET A 1 200 ? -14.769 -2.051 -2.895 1.00 92.44 200 MET A O 1
ATOM 1601 N N . THR A 1 201 ? -14.238 -0.629 -4.548 1.00 91.44 201 THR A N 1
ATOM 1602 C CA . THR A 1 201 ? -15.632 -0.273 -4.862 1.00 91.44 201 THR A CA 1
ATOM 1603 C C . THR A 1 201 ? -16.463 -1.501 -5.234 1.00 91.44 201 THR A C 1
ATOM 1605 O O . THR A 1 201 ? -17.590 -1.654 -4.773 1.00 91.44 201 THR A O 1
ATOM 1608 N N . ARG A 1 202 ? -15.916 -2.412 -6.051 1.00 90.50 202 ARG A N 1
ATOM 1609 C CA . ARG A 1 202 ? -16.597 -3.671 -6.408 1.00 90.50 202 ARG A CA 1
ATOM 1610 C C . ARG A 1 202 ? -16.776 -4.600 -5.212 1.00 90.50 202 ARG A C 1
ATOM 1612 O O . ARG A 1 202 ? -17.726 -5.372 -5.206 1.00 90.50 202 ARG A O 1
ATOM 1619 N N . ASN A 1 203 ? -15.883 -4.513 -4.233 1.00 89.81 203 ASN A N 1
ATOM 1620 C CA . ASN A 1 203 ? -15.955 -5.257 -2.986 1.00 89.81 203 ASN A CA 1
ATOM 1621 C C . ASN A 1 203 ? -16.848 -4.579 -1.926 1.00 89.81 203 ASN A C 1
ATOM 1623 O O . ASN A 1 203 ? -16.849 -4.997 -0.779 1.00 89.81 203 ASN A O 1
ATOM 1627 N N . GLY A 1 204 ? -17.602 -3.532 -2.281 1.00 88.62 204 GLY A N 1
ATOM 1628 C CA . GLY A 1 204 ? -18.581 -2.901 -1.389 1.00 88.62 204 GLY A CA 1
ATOM 1629 C C . GLY A 1 204 ? -18.049 -1.761 -0.520 1.00 88.62 204 GLY A C 1
ATOM 1630 O O . GLY A 1 204 ? -18.823 -1.189 0.238 1.00 88.62 204 GLY A O 1
ATOM 1631 N N . TRP A 1 205 ? -16.776 -1.378 -0.657 1.00 91.19 205 TRP A N 1
ATOM 1632 C CA . TRP A 1 205 ? -16.218 -0.237 0.077 1.00 91.19 205 TRP A CA 1
ATOM 1633 C C . TRP A 1 205 ? -16.852 1.075 -0.389 1.00 91.19 205 TRP A C 1
ATOM 1635 O O . TRP A 1 205 ? -16.988 1.319 -1.596 1.00 91.19 205 TRP A O 1
ATOM 1645 N N . CYS A 1 206 ? -17.190 1.954 0.554 1.00 91.00 206 CYS A N 1
ATOM 1646 C CA . CYS A 1 206 ? -17.801 3.240 0.235 1.00 91.00 206 CYS A CA 1
ATOM 1647 C C . CYS A 1 206 ? -16.760 4.304 -0.155 1.00 91.00 206 CYS A C 1
ATOM 1649 O O . CYS A 1 206 ? -15.570 4.189 0.143 1.00 91.00 206 CYS A O 1
ATOM 1651 N N . GLU A 1 207 ? -17.202 5.395 -0.794 1.00 91.31 207 GLU A N 1
ATOM 1652 C CA . GLU A 1 207 ? -16.298 6.470 -1.235 1.00 91.31 207 GLU A CA 1
ATOM 1653 C C . GLU A 1 207 ? -15.497 7.102 -0.089 1.00 91.31 207 GLU A C 1
ATOM 1655 O O . GLU A 1 207 ? -14.338 7.471 -0.278 1.00 91.31 207 GLU A O 1
ATOM 1660 N N . GLY A 1 208 ? -16.108 7.220 1.093 1.00 90.62 208 GLY A N 1
ATOM 1661 C CA . GLY A 1 208 ? -15.458 7.774 2.278 1.00 90.62 208 GLY A CA 1
ATOM 1662 C C . GLY A 1 208 ? -14.338 6.876 2.790 1.00 90.62 208 GLY A C 1
ATOM 1663 O O . GLY A 1 208 ? -13.250 7.363 3.072 1.00 90.62 208 GLY A O 1
ATOM 1664 N N . GLU A 1 209 ? -14.562 5.562 2.847 1.00 90.25 209 GLU A N 1
ATOM 1665 C CA . GLU A 1 209 ? -13.537 4.598 3.264 1.00 90.25 209 GLU A CA 1
ATOM 1666 C C . GLU A 1 209 ? -12.388 4.540 2.262 1.00 90.25 209 GLU A C 1
ATOM 1668 O O . GLU A 1 209 ? -11.221 4.575 2.651 1.00 90.25 209 GLU A O 1
ATOM 1673 N N . ILE A 1 210 ? -12.706 4.530 0.964 1.00 91.62 210 ILE A N 1
ATOM 1674 C CA . ILE A 1 210 ? -11.700 4.581 -0.096 1.00 91.62 210 ILE A CA 1
ATOM 1675 C C . ILE A 1 210 ? -10.857 5.855 0.050 1.00 91.62 210 ILE A C 1
ATOM 1677 O O . ILE A 1 210 ? -9.633 5.765 0.126 1.00 91.62 210 ILE A O 1
ATOM 1681 N N . GLN A 1 211 ? -11.473 7.032 0.192 1.00 90.62 211 GLN A N 1
ATOM 1682 C CA . GLN A 1 211 ? -10.739 8.291 0.365 1.00 90.62 211 GLN A CA 1
ATOM 1683 C C . GLN A 1 211 ? -9.889 8.311 1.648 1.00 90.62 211 GLN A C 1
ATOM 1685 O O . GLN A 1 211 ? -8.755 8.804 1.645 1.00 90.62 211 GLN A O 1
ATOM 1690 N N . SER A 1 212 ? -10.412 7.755 2.742 1.00 88.69 212 SER A N 1
ATOM 1691 C CA . SER A 1 212 ? -9.689 7.586 4.001 1.00 88.69 212 SER A CA 1
ATOM 1692 C C . SER A 1 212 ? -8.452 6.706 3.818 1.00 88.69 212 SER A C 1
ATOM 1694 O O . SER A 1 212 ? -7.364 7.098 4.239 1.00 88.69 212 SER A O 1
ATOM 1696 N N . THR A 1 213 ? -8.576 5.571 3.123 1.00 88.94 213 THR A N 1
ATOM 1697 C CA . THR A 1 213 ? -7.438 4.679 2.841 1.00 88.94 213 THR A CA 1
ATOM 1698 C C . THR A 1 213 ? -6.402 5.361 1.954 1.00 88.94 213 THR A C 1
ATOM 1700 O O . THR A 1 213 ? -5.223 5.315 2.269 1.00 88.94 213 THR A O 1
ATOM 1703 N N . GLN A 1 214 ? -6.812 6.113 0.929 1.00 87.25 214 GLN A N 1
ATOM 1704 C CA . GLN A 1 214 ? -5.880 6.875 0.087 1.00 87.25 214 GLN A CA 1
ATOM 1705 C C . GLN A 1 214 ? -5.091 7.939 0.861 1.00 87.25 214 GLN A C 1
ATOM 1707 O O . GLN A 1 214 ? -3.988 8.294 0.457 1.00 87.25 214 GLN A O 1
ATOM 1712 N N . THR A 1 215 ? -5.655 8.466 1.950 1.00 85.44 215 THR A N 1
ATOM 1713 C CA . THR A 1 215 ? -4.990 9.470 2.796 1.00 85.44 215 THR A CA 1
ATOM 1714 C C . THR A 1 215 ? -4.060 8.831 3.828 1.00 85.44 215 THR A C 1
ATOM 1716 O O . THR A 1 215 ? -3.013 9.389 4.143 1.00 85.44 215 THR A O 1
ATOM 1719 N N . MET A 1 216 ? -4.454 7.681 4.382 1.00 86.31 216 MET A N 1
ATOM 1720 C CA . MET A 1 216 ? -3.756 7.040 5.502 1.00 86.31 216 MET A CA 1
ATOM 1721 C C . MET A 1 216 ? -2.725 5.995 5.071 1.00 86.31 216 MET A C 1
ATOM 1723 O O . MET A 1 216 ? -1.767 5.744 5.798 1.00 86.31 216 MET A O 1
ATOM 1727 N N . CYS A 1 217 ? -2.920 5.374 3.912 1.00 88.38 217 CYS A N 1
ATOM 1728 C CA . CYS A 1 217 ? -2.116 4.259 3.440 1.00 88.38 217 CYS A CA 1
ATOM 1729 C C . CYS A 1 217 ? -1.084 4.721 2.415 1.00 88.38 217 CYS A C 1
ATOM 1731 O O . CYS A 1 217 ? -1.348 5.557 1.552 1.00 88.38 217 CYS A O 1
ATOM 1733 N N . ASN A 1 218 ? 0.090 4.096 2.458 1.00 88.06 218 ASN A N 1
ATOM 1734 C CA . ASN A 1 218 ? 0.970 4.098 1.295 1.00 88.06 218 ASN A CA 1
ATOM 1735 C C . ASN A 1 218 ? 0.483 3.093 0.234 1.00 88.06 218 ASN A C 1
ATOM 1737 O O . ASN A 1 218 ? -0.498 2.383 0.443 1.00 88.06 218 ASN A O 1
ATOM 1741 N N . LEU A 1 219 ? 1.163 3.007 -0.912 1.00 89.81 219 LEU A N 1
ATOM 1742 C CA . LEU A 1 219 ? 0.696 2.179 -2.022 1.00 89.81 219 LEU A CA 1
ATOM 1743 C C . LEU A 1 219 ? 0.725 0.669 -1.715 1.00 89.81 219 LEU A C 1
ATOM 1745 O O . LEU A 1 219 ? -0.171 -0.050 -2.153 1.00 89.81 219 LEU A O 1
ATOM 1749 N N . ILE A 1 220 ? 1.711 0.180 -0.956 1.00 91.88 220 ILE A N 1
ATOM 1750 C CA . ILE A 1 220 ? 1.754 -1.228 -0.519 1.00 91.88 220 ILE A CA 1
ATOM 1751 C C . ILE A 1 220 ? 0.677 -1.521 0.533 1.00 91.88 220 ILE A C 1
ATOM 1753 O O . ILE A 1 220 ? 0.045 -2.576 0.481 1.00 91.88 220 ILE A O 1
ATOM 1757 N N . ASP A 1 221 ? 0.424 -0.592 1.455 1.00 92.25 221 ASP A N 1
ATOM 1758 C CA . ASP A 1 221 ? -0.686 -0.718 2.405 1.00 92.25 221 ASP A CA 1
ATOM 1759 C C . ASP A 1 221 ? -2.020 -0.755 1.645 1.00 92.25 221 ASP A C 1
ATOM 1761 O O . ASP A 1 221 ? -2.851 -1.624 1.891 1.00 92.25 221 ASP A O 1
ATOM 1765 N N . LEU A 1 222 ? -2.203 0.132 0.659 1.00 92.31 222 LEU A N 1
ATOM 1766 C CA . LEU A 1 222 ? -3.395 0.177 -0.186 1.00 92.31 222 LEU A CA 1
ATOM 1767 C C . LEU A 1 222 ? -3.548 -1.096 -1.027 1.00 92.31 222 LEU A C 1
ATOM 1769 O O . LEU A 1 222 ? -4.667 -1.562 -1.222 1.00 92.31 222 LEU A O 1
ATOM 1773 N N . TRP A 1 223 ? -2.443 -1.685 -1.497 1.00 93.94 223 TRP A N 1
ATOM 1774 C CA . TRP A 1 223 ? -2.460 -3.013 -2.108 1.00 93.94 223 TRP A CA 1
ATOM 1775 C C . TRP A 1 223 ? -3.060 -4.030 -1.141 1.00 93.94 223 TRP A C 1
ATOM 1777 O O . TRP A 1 223 ? -4.032 -4.683 -1.497 1.00 93.94 223 TRP A O 1
ATOM 1787 N N . PHE A 1 224 ? -2.546 -4.124 0.087 1.00 95.12 224 PHE A N 1
ATOM 1788 C CA . PHE A 1 224 ? -3.047 -5.069 1.087 1.00 95.12 224 PHE A CA 1
ATOM 1789 C C . PHE A 1 224 ? -4.528 -4.833 1.425 1.00 95.12 224 PHE A C 1
ATOM 1791 O O . PHE A 1 224 ? -5.324 -5.773 1.386 1.00 95.12 224 PHE A O 1
ATOM 1798 N N . VAL A 1 225 ? -4.903 -3.580 1.705 1.00 93.00 225 VAL A N 1
ATOM 1799 C CA . VAL A 1 225 ? -6.280 -3.165 2.018 1.00 93.00 225 VAL A CA 1
ATOM 1800 C C . VAL A 1 225 ? -7.221 -3.468 0.856 1.00 93.00 225 VAL A C 1
ATOM 1802 O O . VAL A 1 225 ? -8.330 -3.940 1.081 1.00 93.00 225 VAL A O 1
ATOM 1805 N N . GLY A 1 226 ? -6.774 -3.282 -0.386 1.00 93.12 226 GLY A N 1
ATOM 1806 C CA . GLY A 1 226 ? -7.572 -3.564 -1.576 1.00 93.12 226 GLY A CA 1
ATOM 1807 C C . GLY A 1 226 ? -8.054 -5.014 -1.680 1.00 93.12 226 GLY A C 1
ATOM 1808 O O . GLY A 1 226 ? -9.044 -5.268 -2.365 1.00 93.12 226 GLY A O 1
ATOM 1809 N N . PHE A 1 227 ? -7.386 -5.956 -1.004 1.00 94.44 227 PHE A N 1
ATOM 1810 C CA . PHE A 1 227 ? -7.764 -7.374 -0.945 1.00 94.44 227 PHE A CA 1
ATOM 1811 C C . PHE A 1 227 ? -8.434 -7.782 0.373 1.00 94.44 227 PHE A C 1
ATOM 1813 O O . PHE A 1 227 ? -8.735 -8.967 0.543 1.00 94.44 227 PHE A O 1
ATOM 1820 N N . LEU A 1 228 ? -8.654 -6.852 1.307 1.00 92.62 228 LEU A N 1
ATOM 1821 C CA . LEU A 1 228 ? -9.442 -7.128 2.504 1.00 92.62 228 LEU A CA 1
ATOM 1822 C C . LEU A 1 228 ? -10.912 -7.281 2.143 1.00 92.62 228 LEU A C 1
ATOM 1824 O O . LEU A 1 228 ? -11.424 -6.604 1.247 1.00 92.62 228 LEU A O 1
ATOM 1828 N N . ASP A 1 229 ? -11.585 -8.151 2.891 1.00 88.06 229 ASP A N 1
ATOM 1829 C CA . ASP A 1 229 ? -13.037 -8.180 2.865 1.00 88.06 229 ASP A CA 1
ATOM 1830 C C . ASP A 1 229 ? -13.595 -6.868 3.390 1.00 88.06 229 ASP A C 1
ATOM 1832 O O . ASP A 1 229 ? -12.985 -6.217 4.244 1.00 88.06 229 ASP A O 1
ATOM 1836 N N . HIS A 1 230 ? -14.714 -6.452 2.810 1.00 82.94 230 HIS A N 1
ATOM 1837 C CA . HIS A 1 230 ? -15.382 -5.237 3.231 1.00 82.94 230 HIS A CA 1
ATOM 1838 C C . HIS A 1 230 ? -15.782 -5.403 4.704 1.00 82.94 230 HIS A C 1
ATOM 1840 O O . HIS A 1 230 ? -16.486 -6.356 5.051 1.00 82.94 230 HIS A O 1
ATOM 1846 N N . PRO A 1 231 ? -15.300 -4.519 5.593 1.00 70.31 231 PRO A N 1
ATOM 1847 C CA . PRO A 1 231 ? -15.624 -4.617 7.004 1.00 70.31 231 PRO A CA 1
ATOM 1848 C C . PRO A 1 231 ? -17.104 -4.276 7.218 1.00 70.31 231 PRO A C 1
ATOM 1850 O O . PRO A 1 231 ? -17.538 -3.197 6.838 1.00 70.31 231 PRO A O 1
ATOM 1853 N N . HIS A 1 232 ? -17.836 -5.164 7.894 1.00 72.62 232 HIS A N 1
ATOM 1854 C CA . HIS A 1 232 ? -19.244 -4.989 8.289 1.00 72.62 232 HIS A CA 1
ATOM 1855 C C . HIS A 1 232 ? -20.240 -4.880 7.118 1.00 72.62 232 HIS A C 1
ATOM 1857 O O . HIS A 1 232 ? -20.935 -3.866 6.999 1.00 72.62 232 HIS A O 1
ATOM 1863 N N . PRO A 1 233 ? -20.388 -5.933 6.286 1.00 72.62 233 PRO A N 1
ATOM 1864 C CA . PRO A 1 233 ? -21.311 -5.937 5.152 1.00 72.62 233 PRO A CA 1
ATOM 1865 C C . PRO A 1 233 ? -22.781 -5.713 5.488 1.00 72.62 233 PRO A C 1
ATOM 1867 O O . PRO A 1 233 ? -23.584 -5.422 4.604 1.00 72.62 233 PRO A O 1
ATOM 1870 N N . GLU A 1 234 ? -23.134 -5.832 6.759 1.00 80.50 234 GLU A N 1
ATOM 1871 C CA . GLU A 1 234 ? -24.445 -5.509 7.290 1.00 80.50 234 GLU A CA 1
ATOM 1872 C C . GLU A 1 234 ? -24.733 -4.004 7.421 1.00 80.50 234 GLU A C 1
ATOM 1874 O O . GLU A 1 234 ? -25.896 -3.640 7.607 1.00 80.50 234 GLU A O 1
ATOM 1879 N N . LYS A 1 235 ? -23.724 -3.123 7.367 1.00 79.75 235 LYS A N 1
ATOM 1880 C CA . LYS A 1 235 ? -23.929 -1.673 7.507 1.00 79.75 235 LYS A CA 1
ATOM 1881 C C . LYS A 1 235 ? -24.356 -1.041 6.179 1.00 79.75 235 LYS A C 1
ATOM 1883 O O . LYS A 1 235 ? -23.945 -1.465 5.103 1.00 79.75 235 LYS A O 1
ATOM 1888 N N . ASP A 1 236 ? -25.202 -0.011 6.248 1.00 81.06 236 ASP A N 1
ATOM 1889 C CA . ASP A 1 236 ? -25.664 0.717 5.061 1.00 81.06 236 ASP A CA 1
ATOM 1890 C C . ASP A 1 236 ? -24.707 1.863 4.707 1.00 81.06 236 ASP A C 1
ATOM 1892 O O . ASP A 1 236 ? -24.533 2.821 5.463 1.00 81.06 236 ASP A O 1
ATOM 1896 N N . HIS A 1 237 ? -24.110 1.770 3.520 1.00 84.62 237 HIS A N 1
ATOM 1897 C CA . HIS A 1 237 ? -23.161 2.744 2.994 1.00 84.62 237 HIS A CA 1
ATOM 1898 C C . HIS A 1 237 ? -23.738 3.654 1.894 1.00 84.62 237 HIS A C 1
ATOM 1900 O O . HIS A 1 237 ? -23.002 4.505 1.389 1.00 84.62 237 HIS A O 1
ATOM 1906 N N . ILE A 1 238 ? -25.029 3.546 1.541 1.00 83.12 238 ILE A N 1
ATOM 1907 C CA . ILE A 1 238 ? -25.647 4.272 0.409 1.00 83.12 238 ILE A CA 1
ATOM 1908 C C . ILE A 1 238 ? -25.493 5.798 0.533 1.00 83.12 238 ILE A C 1
ATOM 1910 O O . ILE A 1 238 ? -25.322 6.487 -0.471 1.00 83.12 238 ILE A O 1
ATOM 1914 N N . GLY A 1 239 ? -25.522 6.340 1.754 1.00 84.56 239 GLY A N 1
ATOM 1915 C CA . GLY A 1 239 ? -25.399 7.781 2.008 1.00 84.56 239 GLY A CA 1
ATOM 1916 C C . GLY A 1 239 ? -23.967 8.319 2.109 1.00 84.56 239 GLY A C 1
ATOM 1917 O O . GLY A 1 239 ? -23.788 9.517 2.334 1.00 84.56 239 GLY A O 1
ATOM 1918 N N . CYS A 1 240 ? -22.941 7.471 2.008 1.00 89.44 240 CYS A N 1
ATOM 1919 C CA . CYS A 1 240 ? -21.557 7.896 2.219 1.00 89.44 240 CYS A CA 1
ATOM 1920 C C . CYS A 1 240 ? -21.055 8.828 1.110 1.00 89.44 240 CYS A C 1
ATOM 1922 O O . CYS A 1 240 ? -21.428 8.705 -0.053 1.00 89.44 240 CYS A O 1
ATOM 1924 N N . THR A 1 241 ? -20.145 9.733 1.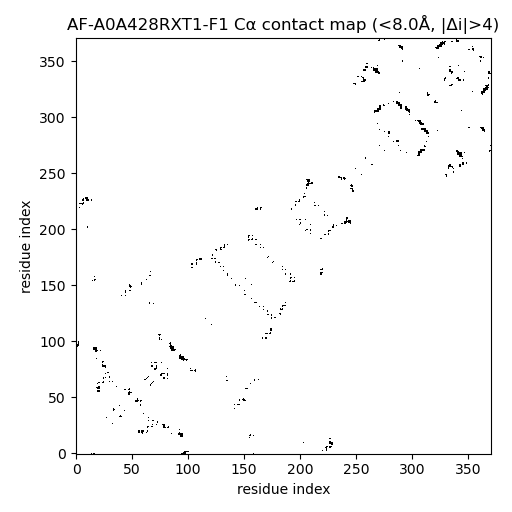467 1.00 90.12 241 THR A N 1
ATOM 1925 C CA . THR A 1 241 ? -19.493 10.657 0.531 1.00 90.12 241 THR A CA 1
ATOM 1926 C C . THR A 1 241 ? -17.979 10.524 0.631 1.00 90.12 241 THR A C 1
ATOM 1928 O O . THR A 1 241 ? -17.459 10.028 1.630 1.00 90.12 241 THR A O 1
ATOM 1931 N N . LYS A 1 242 ? -17.240 11.054 -0.351 1.00 86.62 242 LYS A N 1
ATOM 1932 C CA . LYS A 1 242 ? -15.765 11.131 -0.290 1.00 86.62 242 LYS A CA 1
ATOM 1933 C C . LYS A 1 242 ? -15.224 11.759 0.993 1.00 86.62 242 LYS A C 1
ATOM 1935 O O . LYS A 1 242 ? -14.146 11.397 1.439 1.00 86.62 242 LYS A O 1
ATOM 1940 N N . SER A 1 243 ? -15.937 12.721 1.576 1.00 86.38 243 SER A N 1
ATOM 1941 C CA . SER A 1 243 ? -15.489 13.396 2.795 1.00 86.38 243 SER A CA 1
ATOM 1942 C C . SER A 1 243 ? -15.875 12.658 4.074 1.00 86.38 243 SER A C 1
ATOM 1944 O O . SER A 1 243 ? -15.364 13.011 5.136 1.00 86.38 243 SER A O 1
ATOM 1946 N N . ARG A 1 244 ? -16.792 11.681 4.011 1.00 84.38 244 ARG A N 1
ATOM 1947 C CA . ARG A 1 244 ? -17.323 11.030 5.209 1.00 84.38 244 ARG A CA 1
ATOM 1948 C C . ARG A 1 244 ? -18.005 9.692 4.918 1.00 84.38 244 ARG A C 1
ATOM 1950 O O . ARG A 1 244 ? -18.990 9.630 4.182 1.00 84.38 244 ARG A O 1
ATOM 1957 N N . CYS A 1 245 ? -17.568 8.648 5.620 1.00 86.56 245 CYS A N 1
ATOM 1958 C CA . CYS A 1 245 ? -18.353 7.427 5.785 1.00 86.56 245 CYS A CA 1
ATOM 1959 C C . CYS A 1 245 ? -19.421 7.647 6.870 1.00 86.56 245 CYS A C 1
ATOM 1961 O O . CYS A 1 245 ? -19.084 7.975 8.008 1.00 86.56 245 CYS A O 1
ATOM 1963 N N . ILE A 1 246 ? -20.701 7.513 6.511 1.00 86.12 246 ILE A N 1
ATOM 1964 C CA . ILE A 1 246 ? -21.840 7.722 7.423 1.00 86.12 246 ILE A CA 1
ATOM 1965 C C . ILE A 1 246 ? -22.219 6.424 8.147 1.00 86.12 246 ILE A C 1
ATOM 1967 O O . ILE A 1 246 ? -22.716 6.485 9.262 1.00 86.12 246 ILE A O 1
ATOM 1971 N N . ALA A 1 247 ? -21.910 5.259 7.572 1.00 82.44 247 ALA A N 1
ATOM 1972 C CA . ALA A 1 247 ? -22.282 3.945 8.104 1.00 82.44 247 ALA A CA 1
ATOM 1973 C C . ALA A 1 247 ? -21.783 3.671 9.538 1.00 82.44 247 ALA A C 1
ATOM 1975 O O . ALA A 1 247 ? -22.408 2.937 10.299 1.00 82.44 247 ALA A O 1
ATOM 1976 N N . TYR A 1 248 ? -20.651 4.271 9.916 1.00 76.44 248 TYR A N 1
ATOM 1977 C CA . TYR A 1 248 ? -20.069 4.160 11.258 1.00 76.44 248 TYR A CA 1
ATOM 1978 C C . TYR A 1 248 ? -20.423 5.332 12.177 1.00 76.44 248 TYR A C 1
ATOM 1980 O O . TYR A 1 248 ? -19.969 5.362 13.319 1.00 76.44 248 TYR A O 1
ATOM 1988 N N . GLN A 1 249 ? -21.200 6.302 11.688 1.00 79.06 249 GLN A N 1
ATOM 1989 C CA . GLN A 1 249 ? -21.644 7.439 12.481 1.00 79.06 249 GLN A CA 1
ATOM 1990 C C . GLN A 1 249 ? -22.952 7.120 13.182 1.00 79.06 249 GLN A C 1
ATOM 1992 O O . GLN A 1 249 ? -23.843 6.469 12.641 1.00 79.06 249 GLN A O 1
ATOM 1997 N N . ILE A 1 250 ? -23.051 7.611 14.404 1.00 76.50 250 ILE A N 1
ATOM 1998 C CA . ILE A 1 250 ? -24.228 7.443 15.235 1.00 76.50 250 ILE A CA 1
ATOM 1999 C C . ILE A 1 250 ? -25.123 8.655 15.038 1.00 76.50 250 ILE A C 1
ATOM 2001 O O . ILE A 1 250 ? -24.662 9.790 15.149 1.00 76.50 250 ILE A O 1
ATOM 2005 N N . ASP A 1 251 ? -26.407 8.413 14.785 1.00 77.62 251 ASP A N 1
ATOM 2006 C CA . ASP A 1 251 ? -27.418 9.431 15.040 1.00 77.62 251 ASP A CA 1
ATOM 2007 C C . ASP A 1 251 ? -27.771 9.380 16.526 1.00 77.62 251 ASP A C 1
ATOM 2009 O O . ASP A 1 251 ? -28.438 8.455 16.991 1.00 77.62 251 ASP A O 1
ATOM 2013 N N . GLU A 1 252 ? -27.297 10.368 17.283 1.00 78.31 252 GLU A N 1
ATOM 2014 C CA . GLU A 1 252 ? -27.540 10.459 18.723 1.00 78.31 252 GLU A CA 1
ATOM 2015 C C . GLU A 1 252 ? -29.031 10.435 19.078 1.00 78.31 252 GLU A C 1
ATOM 2017 O O . GLU A 1 252 ? -29.371 10.016 20.183 1.00 78.31 252 GLU A O 1
ATOM 2022 N N . ARG A 1 253 ? -29.925 10.857 18.171 1.00 80.00 253 ARG A N 1
ATOM 2023 C CA . ARG A 1 253 ? -31.372 10.908 18.430 1.00 80.00 253 ARG A CA 1
ATOM 2024 C C . ARG A 1 253 ? -32.004 9.523 18.485 1.00 80.00 253 ARG A C 1
ATOM 2026 O O . ARG A 1 253 ? -32.880 9.294 19.317 1.00 80.00 253 ARG A O 1
ATOM 2033 N N . ASP A 1 254 ? -31.539 8.619 17.629 1.00 81.50 254 ASP A N 1
ATOM 2034 C CA . ASP A 1 254 ? -32.096 7.272 17.471 1.00 81.50 254 ASP A CA 1
ATOM 2035 C C . ASP A 1 254 ? -31.188 6.180 18.057 1.00 81.50 254 ASP A C 1
ATOM 2037 O O . ASP A 1 254 ? -31.531 4.993 18.038 1.00 81.50 254 ASP A O 1
ATOM 2041 N N . TYR A 1 255 ? -30.036 6.566 18.612 1.00 83.69 255 TYR A N 1
ATOM 2042 C CA . TYR A 1 255 ? -29.087 5.639 19.204 1.00 83.69 255 TYR A CA 1
ATOM 2043 C C . TYR A 1 255 ? -29.687 4.889 20.395 1.00 83.69 255 TYR A C 1
ATOM 2045 O O . TYR A 1 255 ? -30.170 5.476 21.366 1.00 83.69 255 TYR A O 1
ATOM 2053 N N . ARG A 1 256 ? -29.604 3.557 20.336 1.00 84.75 256 ARG A N 1
ATOM 2054 C CA . ARG A 1 256 ? -29.993 2.662 21.424 1.00 84.75 256 ARG A CA 1
ATOM 2055 C C . ARG A 1 256 ? -28.841 1.741 21.763 1.00 84.75 256 ARG A C 1
ATOM 2057 O O . ARG A 1 256 ? -28.378 0.979 20.914 1.00 84.75 256 ARG A O 1
ATOM 2064 N N . THR A 1 257 ? -28.435 1.779 23.024 1.00 89.44 257 THR A N 1
ATOM 2065 C CA . THR A 1 257 ? -27.387 0.910 23.540 1.00 89.44 257 THR A CA 1
ATOM 2066 C C . THR A 1 257 ? -27.808 -0.556 23.455 1.00 89.44 257 THR A C 1
AT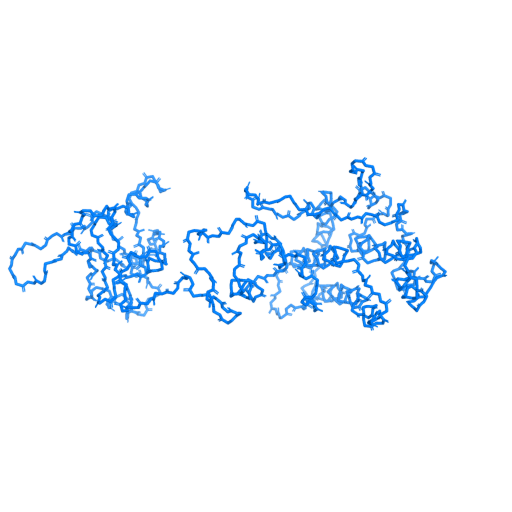OM 2068 O O . THR A 1 257 ? -28.872 -0.950 23.936 1.00 89.44 257 THR A O 1
ATOM 2071 N N . LYS A 1 258 ? -26.963 -1.381 22.842 1.00 91.00 258 LYS A N 1
ATOM 2072 C CA . LYS A 1 258 ? -27.198 -2.809 22.644 1.00 91.00 258 LYS A CA 1
ATOM 2073 C C . LYS A 1 258 ? -26.800 -3.599 23.880 1.00 91.00 258 LYS A C 1
ATOM 2075 O O . LYS A 1 258 ? -25.673 -3.508 24.369 1.00 91.00 258 LYS A O 1
ATOM 2080 N N . HIS A 1 259 ? -27.681 -4.494 24.299 1.00 92.81 259 HIS A N 1
ATOM 2081 C CA . HIS A 1 259 ? -27.346 -5.564 25.230 1.00 92.81 259 HIS A CA 1
ATOM 2082 C C . HIS A 1 259 ? -26.880 -6.818 24.474 1.00 92.81 259 HIS A C 1
ATOM 2084 O O . HIS A 1 259 ? -26.958 -6.888 23.249 1.00 92.81 259 HIS A O 1
ATOM 2090 N N . THR A 1 260 ? -26.368 -7.820 25.192 1.00 92.88 260 THR A N 1
ATOM 2091 C CA . THR A 1 260 ? -25.959 -9.094 24.575 1.00 92.88 260 THR A CA 1
ATOM 2092 C C . THR A 1 260 ? -27.142 -9.914 24.058 1.00 92.88 260 THR A C 1
ATOM 2094 O O . THR A 1 260 ? -26.944 -10.783 23.213 1.00 92.88 260 THR A O 1
ATOM 2097 N N . THR A 1 261 ? -28.353 -9.656 24.563 1.00 91.44 261 THR A N 1
ATOM 2098 C CA . THR A 1 261 ? -29.611 -10.267 24.118 1.00 91.44 261 THR A CA 1
ATOM 2099 C C . THR A 1 261 ? -30.739 -9.233 24.127 1.00 91.44 261 THR A C 1
ATOM 2101 O O . THR A 1 261 ? -30.736 -8.322 24.957 1.00 91.44 261 THR A O 1
ATOM 2104 N N . ASP A 1 262 ? -31.734 -9.407 23.253 1.00 87.06 262 ASP A N 1
ATOM 2105 C CA . ASP A 1 262 ? -32.851 -8.458 23.077 1.00 87.06 262 ASP A CA 1
ATOM 2106 C C . ASP A 1 262 ? -33.751 -8.311 24.317 1.00 87.06 262 ASP A C 1
ATOM 2108 O O . ASP A 1 262 ? -34.467 -7.324 24.465 1.00 87.06 262 ASP A O 1
ATOM 2112 N N . HIS A 1 263 ? -33.728 -9.291 25.224 1.00 89.00 263 HIS A N 1
ATOM 2113 C CA . HIS A 1 263 ? -34.546 -9.310 26.443 1.00 89.00 263 HIS A CA 1
ATOM 2114 C C . HIS A 1 263 ? -33.773 -8.890 27.702 1.00 89.00 263 HIS A C 1
ATOM 2116 O O . HIS A 1 263 ? -34.296 -8.990 28.812 1.00 89.00 263 HIS A O 1
ATOM 2122 N N . CYS A 1 264 ? -32.516 -8.465 27.564 1.00 90.25 264 CYS A N 1
ATOM 2123 C CA . CYS A 1 264 ? -31.704 -8.046 28.697 1.00 90.25 264 CYS A CA 1
ATOM 2124 C C . CYS A 1 264 ? -31.987 -6.583 29.067 1.00 90.25 264 CYS A C 1
ATOM 2126 O O . CYS A 1 264 ? -31.919 -5.696 28.225 1.00 90.25 264 CYS A O 1
ATOM 2128 N N . SER A 1 265 ? -32.235 -6.335 30.352 1.00 89.81 265 SER A N 1
ATOM 2129 C CA . SER A 1 265 ? -32.424 -4.999 30.931 1.00 89.81 265 SER A CA 1
ATOM 2130 C C . SER A 1 265 ? -31.479 -4.767 32.118 1.00 89.81 265 SER A C 1
ATOM 2132 O O . SER A 1 265 ? -31.882 -4.235 33.154 1.00 89.81 265 SER A O 1
ATOM 2134 N N . CYS A 1 266 ? -30.244 -5.276 32.025 1.00 89.62 266 CYS A N 1
ATOM 2135 C CA . CYS A 1 266 ? -29.249 -5.144 33.092 1.00 89.62 266 CYS A CA 1
ATOM 2136 C C . CYS A 1 266 ? -28.877 -3.669 33.333 1.00 89.62 266 CYS A C 1
ATOM 2138 O O . CYS A 1 266 ? -28.976 -2.864 32.404 1.00 89.62 266 CYS A O 1
ATOM 2140 N N . PRO A 1 267 ? -28.409 -3.302 34.538 1.00 91.12 267 PRO A N 1
ATOM 2141 C CA . PRO A 1 267 ? -27.950 -1.944 34.792 1.00 91.12 267 PRO A CA 1
ATOM 2142 C C . PRO A 1 267 ? -26.687 -1.611 33.984 1.00 91.12 267 PRO A C 1
ATOM 2144 O O . PRO A 1 267 ? -26.024 -2.479 33.399 1.00 91.12 267 PRO A O 1
ATOM 2147 N N . TYR A 1 268 ? -26.356 -0.324 33.973 1.00 90.44 268 TYR A N 1
ATOM 2148 C CA . TYR A 1 268 ? -25.116 0.185 33.406 1.00 90.44 268 TYR A CA 1
ATOM 2149 C C . TYR A 1 268 ? -23.943 0.026 34.373 1.00 90.44 268 TYR A C 1
ATOM 2151 O O . TYR A 1 268 ? -24.115 -0.033 35.593 1.00 90.44 268 TYR A O 1
ATOM 2159 N N . VAL A 1 269 ? -22.747 -0.043 33.798 1.00 90.38 269 VAL A N 1
ATOM 2160 C CA . VAL A 1 269 ? -21.457 -0.057 34.477 1.00 90.38 269 VAL A CA 1
ATOM 2161 C C . VAL A 1 269 ? -20.764 1.271 34.228 1.00 90.38 269 VAL A C 1
ATOM 2163 O O . VAL A 1 269 ? -20.583 1.660 33.075 1.00 90.38 269 VAL A O 1
ATOM 2166 N N . TYR A 1 270 ? -20.352 1.921 35.309 1.00 89.00 270 TYR A N 1
ATOM 2167 C CA . TYR A 1 270 ? -19.689 3.217 35.318 1.00 89.00 270 TYR A CA 1
ATOM 2168 C C . TYR A 1 270 ? -18.253 3.079 35.821 1.00 89.00 270 TYR A C 1
ATOM 2170 O O . TYR A 1 270 ? -17.948 2.253 36.688 1.00 89.00 270 TYR A O 1
ATOM 2178 N N . ALA A 1 271 ? -17.371 3.935 35.320 1.00 85.81 271 ALA A N 1
ATOM 2179 C CA . ALA A 1 271 ? -16.051 4.123 35.900 1.00 85.81 271 ALA A CA 1
ATOM 2180 C C . ALA A 1 271 ? -16.111 5.157 37.040 1.00 85.81 271 ALA A C 1
ATOM 2182 O O . ALA A 1 271 ? -16.882 6.115 36.992 1.00 85.81 271 ALA A O 1
ATOM 2183 N N . ALA A 1 272 ? -15.311 4.968 38.092 1.00 80.50 272 ALA A N 1
ATOM 2184 C CA . ALA A 1 272 ? -15.237 5.919 39.204 1.00 80.50 272 ALA A CA 1
ATOM 2185 C C . ALA A 1 272 ? -14.637 7.267 38.741 1.00 80.50 272 ALA A C 1
ATOM 2187 O O . ALA A 1 272 ? -13.426 7.375 38.525 1.00 80.50 272 ALA A O 1
ATOM 2188 N N . GLN A 1 273 ? -15.494 8.283 38.565 1.00 77.25 273 GLN A N 1
ATOM 2189 C CA . GLN A 1 273 ? -15.163 9.566 37.920 1.00 77.25 273 GLN A CA 1
ATOM 2190 C C . GLN A 1 273 ? -14.073 10.367 38.649 1.00 77.25 273 GLN A C 1
ATOM 2192 O O . GLN A 1 273 ? -13.256 11.047 38.023 1.00 77.25 273 GLN A O 1
ATOM 2197 N N . ASP A 1 274 ? -14.043 10.284 39.975 1.00 80.75 274 ASP A N 1
ATOM 2198 C CA . ASP A 1 274 ? -13.055 10.938 40.832 1.00 80.75 274 ASP A CA 1
ATOM 2199 C C . ASP A 1 274 ? -11.645 10.375 40.592 1.00 80.75 274 ASP A C 1
ATOM 2201 O O . ASP A 1 274 ? -10.690 11.127 40.374 1.00 80.75 274 ASP A O 1
ATOM 2205 N N . ARG A 1 275 ? -11.518 9.044 40.548 1.00 84.00 275 ARG A N 1
ATOM 2206 C CA . ARG A 1 275 ? -10.255 8.360 40.244 1.00 84.00 275 ARG A CA 1
ATOM 2207 C C . ARG A 1 275 ? -9.822 8.613 38.814 1.00 84.00 275 ARG A C 1
ATOM 2209 O O . ARG A 1 275 ? -8.649 8.903 38.589 1.00 84.00 275 ARG A O 1
ATOM 2216 N N . LEU A 1 276 ? -10.766 8.581 37.883 1.00 84.19 276 LEU A N 1
ATOM 2217 C CA . LEU A 1 276 ? -10.546 8.940 36.490 1.00 84.19 276 LEU A CA 1
ATOM 2218 C C . LEU A 1 276 ? -9.910 10.319 36.334 1.00 84.19 276 LEU A C 1
ATOM 2220 O O . LEU A 1 276 ? -8.821 10.441 35.775 1.00 84.19 276 LEU A O 1
ATOM 2224 N N . SER A 1 277 ? -10.553 11.331 36.915 1.00 84.44 277 SER A N 1
ATOM 2225 C CA . SER A 1 277 ? -10.077 12.714 36.879 1.00 84.44 277 SER A CA 1
ATOM 2226 C C . SER A 1 277 ? -8.688 12.831 37.505 1.00 84.44 277 SER A C 1
ATOM 2228 O O . SER A 1 277 ? -7.823 13.511 36.963 1.00 84.44 277 SER A O 1
ATOM 2230 N N . SER A 1 278 ? -8.435 12.121 38.611 1.00 86.94 278 SER A N 1
ATOM 2231 C CA . SER A 1 278 ? -7.126 12.147 39.272 1.00 86.94 278 SER A CA 1
ATOM 2232 C C . SER A 1 278 ? -5.990 11.572 38.418 1.00 86.94 278 SER A C 1
ATOM 2234 O O . SER A 1 278 ? -4.868 12.063 38.507 1.00 86.94 278 SER A O 1
ATOM 2236 N N . ILE A 1 279 ? -6.266 10.557 37.590 1.00 87.94 279 ILE A N 1
ATOM 2237 C CA . ILE A 1 279 ? -5.271 9.945 36.699 1.00 87.94 279 ILE A CA 1
ATOM 2238 C C . ILE A 1 279 ? -5.036 10.856 35.495 1.00 87.94 279 ILE A C 1
ATOM 2240 O O . ILE A 1 279 ? -3.894 11.211 35.221 1.00 87.94 279 ILE A O 1
ATOM 2244 N N . LEU A 1 280 ? -6.109 11.291 34.828 1.00 86.19 280 LEU A N 1
ATOM 2245 C CA . LEU A 1 280 ? -6.030 12.108 33.613 1.00 86.19 280 LEU A CA 1
ATOM 2246 C C . LEU A 1 280 ? -5.434 13.503 33.857 1.00 86.19 280 LEU A C 1
ATOM 2248 O O . LEU A 1 280 ? -4.757 14.037 32.987 1.00 86.19 280 LEU A O 1
ATOM 2252 N N . LEU A 1 281 ? -5.676 14.096 35.032 1.00 85.62 281 LEU A N 1
ATOM 2253 C CA . LEU A 1 281 ? -5.115 15.399 35.413 1.00 85.62 281 LEU A CA 1
ATOM 2254 C C . LEU A 1 281 ? -3.741 15.292 36.081 1.00 85.62 281 LEU A C 1
ATOM 2256 O O . LEU A 1 281 ? -3.129 16.314 36.400 1.00 85.62 281 LEU A O 1
ATOM 2260 N N . SER A 1 282 ? -3.252 14.076 36.333 1.00 81.94 282 SER A N 1
ATOM 2261 C CA . SER A 1 282 ? -1.884 13.903 36.806 1.00 81.94 282 SER A CA 1
ATOM 2262 C C . SER A 1 282 ? -0.903 14.280 35.694 1.00 81.94 282 SER A C 1
ATOM 2264 O O . SER A 1 282 ? -1.160 14.052 34.518 1.00 81.94 282 SER A O 1
ATOM 2266 N N . SER A 1 283 ? 0.270 14.802 36.048 1.00 68.94 283 SER A N 1
ATOM 2267 C CA . SER A 1 283 ? 1.362 15.041 35.092 1.00 68.94 283 SER A CA 1
ATOM 2268 C C . SER A 1 283 ? 2.075 13.752 34.649 1.00 68.94 283 SER A C 1
ATOM 2270 O O . SER A 1 283 ? 3.208 13.806 34.172 1.00 68.94 283 SER A O 1
ATOM 2272 N N . SER A 1 284 ? 1.449 12.586 34.844 1.00 73.00 284 SER A N 1
ATOM 2273 C CA . SER A 1 284 ? 1.968 11.302 34.384 1.00 73.00 284 SER A CA 1
ATOM 2274 C C . SER A 1 284 ? 1.389 10.970 33.010 1.00 73.00 284 SER A C 1
ATOM 2276 O O . SER A 1 284 ? 0.225 11.248 32.747 1.00 73.00 284 SER A O 1
ATOM 2278 N N . GLU A 1 285 ? 2.165 10.321 32.141 1.00 81.50 285 GLU A N 1
ATOM 2279 C CA . GLU A 1 285 ? 1.672 9.772 30.861 1.00 81.50 285 GLU A CA 1
ATOM 2280 C C . GLU A 1 285 ? 0.769 8.531 31.059 1.00 81.50 285 GLU A C 1
ATOM 2282 O O . GLU A 1 285 ? 0.630 7.693 30.170 1.00 81.50 285 GLU A O 1
ATOM 2287 N N . ALA A 1 286 ? 0.189 8.364 32.252 1.00 86.69 286 ALA A N 1
ATOM 2288 C CA . ALA A 1 286 ? -0.612 7.207 32.598 1.00 86.69 286 ALA A CA 1
ATOM 2289 C C . ALA A 1 286 ? -2.027 7.304 32.022 1.00 86.69 286 ALA A C 1
ATOM 2291 O O . ALA A 1 286 ? -2.649 8.364 31.978 1.00 86.69 286 ALA A O 1
ATOM 2292 N N . VAL A 1 287 ? -2.565 6.147 31.655 1.00 89.44 287 VAL A N 1
ATOM 2293 C CA . VAL A 1 287 ? -3.911 5.984 31.108 1.00 89.44 287 VAL A CA 1
ATOM 2294 C C . VAL A 1 287 ? -4.767 5.261 32.154 1.00 89.44 287 VAL A C 1
ATOM 2296 O O . VAL A 1 287 ? -4.286 4.309 32.775 1.00 89.44 287 VAL A O 1
ATOM 2299 N N . PRO A 1 288 ? -6.018 5.683 32.398 1.00 90.62 288 PRO A N 1
ATOM 2300 C CA . PRO A 1 288 ? -6.920 4.962 33.288 1.00 90.62 288 PRO A CA 1
ATOM 2301 C C . PRO A 1 288 ? -7.266 3.590 32.699 1.00 90.62 288 PRO A C 1
ATOM 2303 O O . PRO A 1 288 ? -7.686 3.498 31.554 1.00 90.62 288 PRO A O 1
ATOM 2306 N N . VAL A 1 289 ? -7.120 2.521 33.475 1.00 92.88 289 VAL A N 1
ATOM 2307 C CA . VAL A 1 289 ? -7.464 1.152 33.059 1.00 92.88 289 VAL A CA 1
ATOM 2308 C C . VAL A 1 289 ? -8.407 0.508 34.064 1.00 92.88 289 VAL A C 1
ATOM 2310 O O . VAL A 1 289 ? -8.363 0.796 35.259 1.00 92.88 289 VAL A O 1
ATOM 2313 N N . ILE A 1 290 ? -9.273 -0.373 33.587 1.00 91.69 290 ILE A N 1
ATOM 2314 C CA . ILE A 1 290 ? -10.271 -1.065 34.397 1.00 91.69 290 ILE A CA 1
ATOM 2315 C C . ILE A 1 290 ? -9.668 -2.344 34.953 1.00 91.69 290 ILE A C 1
ATOM 2317 O O . ILE A 1 290 ? -9.086 -3.142 34.211 1.00 91.69 290 ILE A O 1
ATOM 2321 N N . ARG A 1 291 ? -9.857 -2.576 36.254 1.00 88.31 291 ARG A N 1
ATOM 2322 C CA . ARG A 1 291 ? -9.469 -3.840 36.876 1.00 88.31 291 ARG A CA 1
ATOM 2323 C C . ARG A 1 291 ? -10.496 -4.940 36.569 1.00 88.31 291 ARG A C 1
ATOM 2325 O O . ARG A 1 291 ? -11.680 -4.758 36.880 1.00 88.31 291 ARG A O 1
ATOM 2332 N N . PRO A 1 292 ? -10.075 -6.110 36.061 1.00 80.00 292 PRO A N 1
ATOM 2333 C CA . PRO A 1 292 ? -10.970 -7.243 35.837 1.00 80.00 292 PRO A CA 1
ATOM 2334 C C . PRO A 1 292 ? -11.635 -7.703 37.133 1.00 80.00 292 PRO A C 1
ATOM 2336 O O . PRO A 1 292 ? -11.020 -7.685 38.198 1.00 80.00 292 PRO A O 1
ATOM 2339 N N . GLY A 1 293 ? -12.901 -8.114 37.054 1.00 80.50 293 GLY A N 1
ATOM 2340 C CA . GLY A 1 293 ? -13.634 -8.657 38.204 1.00 80.50 293 GLY A CA 1
ATOM 2341 C C . GLY A 1 293 ? -13.953 -7.650 39.318 1.00 80.50 293 GLY A C 1
ATOM 2342 O O . GLY A 1 293 ? -14.515 -8.040 40.335 1.00 80.50 293 GLY A O 1
ATOM 2343 N N . SER A 1 294 ? -13.652 -6.361 39.134 1.00 82.81 294 SER A N 1
ATOM 2344 C CA . SER A 1 294 ? -13.888 -5.301 40.128 1.00 82.81 294 SER A CA 1
ATOM 2345 C C . SER A 1 294 ? -15.323 -4.764 40.156 1.00 82.81 294 SER A C 1
ATOM 2347 O O . SER A 1 294 ? -15.579 -3.739 40.787 1.00 82.81 294 SER A O 1
ATOM 2349 N N . LEU A 1 295 ? -16.253 -5.432 39.468 1.00 84.12 295 LEU A N 1
ATOM 2350 C CA . LEU A 1 295 ? -17.638 -4.995 39.346 1.00 84.12 295 LEU A CA 1
ATOM 2351 C C . LEU A 1 295 ? -18.319 -4.992 40.721 1.00 84.12 295 LEU A C 1
ATOM 2353 O O . LEU A 1 295 ? -18.541 -6.039 41.329 1.00 84.12 295 LEU A O 1
ATOM 2357 N N . GLN A 1 296 ? -18.678 -3.803 41.187 1.00 81.25 296 GLN A N 1
ATOM 2358 C CA . GLN A 1 296 ? -19.341 -3.572 42.461 1.00 81.25 296 GLN A CA 1
ATOM 2359 C C . GLN A 1 296 ? -20.775 -3.102 42.220 1.00 81.25 296 GLN A C 1
ATOM 2361 O O . GLN A 1 296 ? -21.014 -2.102 41.546 1.00 81.25 296 GLN A O 1
ATOM 2366 N N . THR A 1 297 ? -21.743 -3.805 42.804 1.00 70.00 297 THR A N 1
ATOM 2367 C CA . THR A 1 297 ? -23.135 -3.344 42.883 1.00 70.00 297 THR A CA 1
ATOM 2368 C C . THR A 1 297 ? -23.296 -2.421 44.094 1.00 70.00 297 THR A C 1
ATOM 2370 O O . THR A 1 297 ? -22.828 -2.795 45.179 1.00 70.00 297 THR A O 1
ATOM 2373 N N . PRO A 1 298 ? -23.987 -1.272 43.991 1.00 61.91 298 PRO A N 1
ATOM 2374 C CA . PRO A 1 298 ? -24.226 -0.405 45.134 1.00 61.91 298 PRO A CA 1
ATOM 2375 C C . PRO A 1 298 ? -24.965 -1.172 46.229 1.00 61.91 298 PRO A C 1
ATOM 2377 O O . PRO A 1 298 ? -26.073 -1.672 46.030 1.00 61.91 298 PRO A O 1
ATOM 2380 N N . LYS A 1 299 ? -24.371 -1.243 47.421 1.00 47.19 299 LYS A N 1
ATOM 2381 C CA . LYS A 1 299 ? -25.125 -1.547 48.639 1.00 47.19 299 LYS A CA 1
ATOM 2382 C C . LYS A 1 299 ? -25.866 -0.250 48.998 1.00 47.19 299 LYS A C 1
ATOM 2384 O O . LYS A 1 299 ? -25.204 0.753 49.229 1.00 47.19 299 LYS A O 1
ATOM 2389 N N . GLY A 1 300 ? -27.206 -0.246 48.932 1.00 39.47 300 GLY A N 1
ATOM 2390 C CA . GLY A 1 300 ? -28.076 0.950 49.028 1.00 39.47 300 GLY A CA 1
ATOM 2391 C C . GLY A 1 300 ? -27.700 1.953 50.137 1.00 39.47 300 GLY A C 1
ATOM 2392 O O . GLY A 1 300 ? -27.112 1.579 51.142 1.00 39.47 300 GLY A O 1
ATOM 2393 N N . ARG A 1 301 ? -28.019 3.249 50.058 1.00 37.38 301 ARG A N 1
ATOM 2394 C CA . ARG A 1 301 ? -29.228 3.932 49.568 1.00 37.38 301 ARG A CA 1
ATOM 2395 C C . ARG A 1 301 ? -28.848 5.276 48.923 1.00 37.38 301 ARG A C 1
ATOM 2397 O O . ARG A 1 301 ? -28.039 5.999 49.491 1.00 37.38 301 ARG A O 1
ATOM 2404 N N . GLY A 1 302 ? -29.510 5.646 47.823 1.00 40.91 302 GLY A N 1
ATOM 2405 C CA . GLY A 1 302 ? -29.625 7.048 47.382 1.00 40.91 302 GLY A CA 1
ATOM 2406 C C . GLY A 1 302 ? -28.793 7.493 46.174 1.00 40.91 302 GLY A C 1
ATOM 2407 O O . GLY A 1 302 ? -28.941 8.637 45.764 1.00 40.91 302 GLY A O 1
ATOM 2408 N N . GLY A 1 303 ? -27.968 6.624 45.586 1.00 44.38 303 GLY A N 1
ATOM 2409 C CA . GLY A 1 303 ? -27.319 6.870 44.290 1.00 44.38 303 GLY A CA 1
ATOM 2410 C C . GLY A 1 303 ? -28.083 6.200 43.149 1.00 44.38 303 GLY A C 1
ATOM 2411 O O . GLY A 1 303 ? -28.780 5.210 43.380 1.00 44.38 303 GLY A O 1
ATOM 2412 N N . THR A 1 304 ? -27.966 6.742 41.937 1.00 49.59 304 THR A N 1
ATOM 2413 C CA . THR A 1 304 ? -28.478 6.154 40.690 1.00 49.59 304 THR A CA 1
ATOM 2414 C C . THR A 1 304 ? -28.178 4.650 40.617 1.00 49.59 304 THR A C 1
ATOM 2416 O O . THR A 1 304 ? -27.107 4.188 41.009 1.00 49.59 304 THR A O 1
ATOM 2419 N N . ALA A 1 305 ? -29.157 3.853 40.180 1.00 57.84 305 ALA A N 1
ATOM 2420 C CA . ALA A 1 305 ? -29.031 2.400 40.113 1.00 57.84 305 ALA A CA 1
ATOM 2421 C C . ALA A 1 305 ? -28.021 1.996 39.019 1.00 57.84 305 ALA A C 1
ATOM 2423 O O . ALA A 1 305 ? -28.380 1.915 37.849 1.00 57.84 305 ALA A O 1
ATOM 2424 N N . GLY A 1 306 ? -26.764 1.749 39.394 1.00 69.31 306 GLY A N 1
ATOM 2425 C CA . GLY A 1 306 ? -25.685 1.418 38.457 1.00 69.31 306 GLY A CA 1
ATOM 2426 C C . GLY A 1 306 ? -24.535 0.670 39.123 1.00 69.31 306 GLY A C 1
ATOM 2427 O O . GLY A 1 306 ? -24.281 0.869 40.304 1.00 69.31 306 GLY A O 1
ATOM 2428 N N . CYS A 1 307 ? -23.846 -0.206 38.394 1.00 84.12 307 CYS A N 1
ATOM 2429 C CA . CYS A 1 307 ? -22.646 -0.889 38.881 1.00 84.12 307 CYS A CA 1
ATOM 2430 C C . CYS A 1 307 ? -21.399 -0.025 38.651 1.00 84.12 307 CYS A C 1
ATOM 2432 O O . CYS A 1 307 ? -21.336 0.717 37.678 1.00 84.12 307 CYS A O 1
ATOM 2434 N N . TYR A 1 308 ? -20.378 -0.163 39.494 1.00 87.19 308 TYR A N 1
ATOM 2435 C CA . TYR A 1 308 ? -19.111 0.559 39.342 1.00 87.19 308 TYR A CA 1
ATOM 2436 C C . TYR A 1 308 ? -17.942 -0.401 39.177 1.00 87.19 308 TYR A C 1
ATOM 2438 O O . TYR A 1 308 ? -17.954 -1.501 39.732 1.00 87.19 308 TYR A O 1
ATOM 2446 N N . VAL A 1 309 ? -16.926 0.027 38.435 1.00 88.69 309 VAL A N 1
ATOM 2447 C CA . VAL A 1 309 ? -15.663 -0.705 38.286 1.00 88.69 309 VAL A CA 1
ATOM 2448 C C . VAL A 1 309 ? -14.494 0.100 38.830 1.00 88.69 309 VAL A C 1
ATOM 2450 O O . VAL A 1 309 ? -14.471 1.332 38.772 1.00 88.69 309 VAL A O 1
ATOM 2453 N N . GLU A 1 310 ? -13.512 -0.613 39.374 1.00 88.81 310 GLU A N 1
ATOM 2454 C CA . GLU A 1 310 ? -12.290 -0.003 39.884 1.00 88.81 310 GLU A CA 1
ATOM 2455 C C . GLU A 1 310 ? -11.404 0.452 38.718 1.00 88.81 310 GLU A C 1
ATOM 2457 O O . GLU A 1 310 ? -11.086 -0.330 37.815 1.00 88.81 310 GLU A O 1
ATOM 2462 N N . VAL A 1 311 ? -10.984 1.718 38.774 1.00 89.50 311 VAL A N 1
ATOM 2463 C CA . VAL A 1 311 ? -10.062 2.332 37.815 1.00 89.50 311 VAL A CA 1
ATOM 2464 C C . VAL A 1 311 ? -8.677 2.445 38.441 1.00 89.50 311 VAL A C 1
ATOM 2466 O O . VAL A 1 311 ? -8.505 3.003 39.530 1.00 89.50 311 VAL A O 1
ATOM 2469 N N . LEU A 1 312 ? -7.681 1.941 37.724 1.00 90.50 312 LEU A N 1
ATOM 2470 C CA . LEU A 1 312 ? -6.270 1.989 38.074 1.00 90.50 312 LEU A CA 1
ATOM 2471 C C . LEU A 1 312 ? -5.524 2.915 37.116 1.00 90.50 312 LEU A C 1
ATOM 2473 O O . LEU A 1 312 ? -5.918 3.099 35.970 1.00 90.50 312 LEU A O 1
ATOM 2477 N N . SER A 1 313 ? -4.413 3.472 37.584 1.00 90.88 313 SER A N 1
ATOM 2478 C CA . SER A 1 313 ? -3.431 4.106 36.705 1.00 90.88 313 SER A CA 1
ATOM 2479 C C . SER A 1 313 ? -2.654 3.014 35.973 1.00 90.88 313 SER A C 1
ATOM 2481 O O . SER A 1 313 ? -2.168 2.089 36.628 1.00 90.88 313 SER A O 1
ATOM 2483 N N . SER A 1 314 ? -2.483 3.127 34.650 1.00 90.31 314 SER A N 1
ATOM 2484 C CA . SER A 1 314 ? -1.606 2.221 33.896 1.00 90.31 314 SER A CA 1
ATOM 2485 C C . SER A 1 314 ? -0.166 2.274 34.402 1.00 90.31 314 SER A C 1
ATOM 2487 O O . SER A 1 314 ? 0.573 1.316 34.221 1.00 90.31 314 SER A O 1
ATOM 2489 N N . HIS A 1 315 ? 0.241 3.362 35.063 1.00 87.94 315 HIS A N 1
ATOM 2490 C CA . HIS A 1 315 ? 1.512 3.450 35.770 1.00 87.94 315 HIS A CA 1
ATOM 2491 C C . HIS A 1 315 ? 1.257 3.276 37.266 1.00 87.94 315 HIS A C 1
ATOM 2493 O O . HIS A 1 315 ? 0.655 4.137 37.911 1.00 87.94 315 HIS A O 1
ATOM 2499 N N . SER A 1 316 ? 1.724 2.167 37.831 1.00 77.19 316 SER A N 1
ATOM 2500 C CA . SER A 1 316 ? 1.564 1.863 39.251 1.00 77.19 316 SER A CA 1
ATOM 2501 C C . SER A 1 316 ? 2.886 1.385 39.837 1.00 77.19 316 SER A C 1
ATOM 2503 O O . SER A 1 316 ? 3.537 0.505 39.279 1.00 77.19 316 SER A O 1
ATOM 2505 N N . ALA A 1 317 ? 3.288 1.974 40.967 1.00 74.19 317 ALA A N 1
ATOM 2506 C CA . ALA A 1 317 ? 4.492 1.597 41.715 1.00 74.19 317 ALA A CA 1
ATOM 2507 C C . ALA A 1 317 ? 5.785 1.516 40.866 1.00 74.19 317 ALA A C 1
ATOM 2509 O O . ALA A 1 317 ? 6.626 0.655 41.096 1.00 74.19 317 ALA A O 1
ATOM 2510 N N . GLY A 1 318 ? 5.945 2.412 39.883 1.00 75.88 318 GLY A N 1
ATOM 2511 C CA . GLY A 1 318 ? 7.132 2.461 39.016 1.00 75.88 318 GLY A CA 1
ATOM 2512 C C . GLY A 1 318 ? 7.114 1.495 37.826 1.00 75.88 318 GLY A C 1
ATOM 2513 O O . GLY A 1 318 ? 8.102 1.422 37.100 1.00 75.88 318 GLY A O 1
ATOM 2514 N N . HIS A 1 319 ? 6.005 0.789 37.593 1.00 81.94 319 HIS A N 1
ATOM 2515 C CA . HIS A 1 319 ? 5.839 -0.138 36.474 1.00 81.94 319 HIS A CA 1
ATOM 2516 C C . HIS A 1 319 ? 4.617 0.214 35.619 1.00 81.94 319 HIS A C 1
ATOM 2518 O O . HIS A 1 319 ? 3.636 0.773 36.116 1.00 81.94 319 HIS A O 1
ATOM 2524 N N . VAL A 1 320 ? 4.676 -0.144 34.334 1.00 86.81 320 VAL A N 1
ATOM 2525 C CA . VAL A 1 320 ? 3.539 -0.062 33.410 1.00 86.81 320 VAL A CA 1
ATOM 2526 C C . VAL A 1 320 ? 2.748 -1.365 33.501 1.00 86.81 320 VAL A C 1
ATOM 2528 O O . VAL A 1 320 ? 3.298 -2.445 33.289 1.00 86.81 320 VAL A O 1
ATOM 2531 N N . LEU A 1 321 ? 1.466 -1.268 33.839 1.00 88.88 321 LEU A N 1
ATOM 2532 C CA . LEU A 1 321 ? 0.542 -2.393 33.865 1.00 88.88 321 LEU A CA 1
ATOM 2533 C C . LEU A 1 321 ? 0.211 -2.819 32.428 1.00 88.88 321 LEU A C 1
ATOM 2535 O O . LEU A 1 321 ? -0.138 -1.958 31.618 1.00 88.88 321 LEU A O 1
ATOM 2539 N N . PRO A 1 322 ? 0.267 -4.120 32.098 1.00 90.25 322 PRO A N 1
ATOM 2540 C CA . PRO A 1 322 ? -0.237 -4.605 30.822 1.00 90.25 322 PRO A CA 1
ATOM 2541 C C . PRO A 1 322 ? -1.757 -4.434 30.770 1.00 90.25 322 PRO A C 1
ATOM 2543 O O . PRO A 1 322 ? -2.462 -4.709 31.746 1.00 90.25 322 PRO A O 1
ATOM 2546 N N . TYR A 1 323 ? -2.262 -3.981 29.626 1.00 93.19 323 TYR A N 1
ATOM 2547 C CA . TYR A 1 323 ? -3.692 -3.836 29.403 1.00 93.19 323 TYR A CA 1
ATOM 2548 C C . TYR A 1 323 ? -4.076 -4.065 27.940 1.00 93.19 323 TYR A C 1
ATOM 2550 O O . TYR A 1 323 ? -3.247 -3.927 27.040 1.00 93.19 323 TYR A O 1
ATOM 2558 N N . VAL A 1 324 ? -5.347 -4.393 27.710 1.00 94.44 324 VAL A N 1
ATOM 2559 C CA . VAL A 1 324 ? -5.960 -4.470 26.376 1.00 94.44 324 VAL A CA 1
ATOM 2560 C C . VAL A 1 324 ? -6.762 -3.198 26.111 1.00 94.44 324 VAL A C 1
ATOM 2562 O O . VAL A 1 324 ? -7.601 -2.816 26.921 1.00 94.44 324 VAL A O 1
ATOM 2565 N N . ALA A 1 325 ? -6.523 -2.528 24.986 1.00 93.50 325 ALA A N 1
ATOM 2566 C CA . ALA A 1 325 ? -7.321 -1.377 24.568 1.00 93.50 325 ALA A CA 1
ATOM 2567 C C . ALA A 1 325 ? -8.460 -1.822 23.642 1.00 93.50 325 ALA A C 1
ATOM 2569 O O . ALA A 1 325 ? -8.224 -2.547 22.676 1.00 93.50 325 ALA A O 1
ATOM 2570 N N . ILE A 1 326 ? -9.681 -1.373 23.932 1.00 91.69 326 ILE A N 1
ATOM 2571 C CA . ILE A 1 326 ? -10.877 -1.629 23.128 1.00 91.69 326 ILE A CA 1
ATOM 2572 C C . ILE A 1 326 ? -11.495 -0.274 22.768 1.00 91.69 326 ILE A C 1
ATOM 2574 O O . ILE A 1 326 ? -11.886 0.495 23.648 1.00 91.69 326 ILE A O 1
ATOM 2578 N N . SER A 1 327 ? -11.564 0.018 21.472 1.00 87.75 327 SER A N 1
ATOM 2579 C CA . SER A 1 327 ? -12.150 1.239 20.913 1.00 87.75 327 SER A CA 1
ATOM 2580 C C . SER A 1 327 ? -13.358 0.921 20.027 1.00 87.75 327 SER A C 1
ATOM 2582 O O . SER A 1 327 ? -13.686 -0.245 19.812 1.00 87.75 327 SER A O 1
ATOM 2584 N N . HIS A 1 328 ? -14.010 1.961 19.503 1.00 80.00 328 HIS A N 1
ATOM 2585 C CA . HIS A 1 328 ? -15.155 1.894 18.591 1.00 80.00 328 HIS A CA 1
ATOM 2586 C C . HIS A 1 328 ? -16.430 1.295 19.204 1.00 80.00 328 HIS A C 1
ATOM 2588 O O . HIS A 1 328 ? -17.372 0.955 18.483 1.00 80.00 328 HIS A O 1
ATOM 2594 N N . LEU A 1 329 ? -16.523 1.257 20.540 1.00 84.06 329 LEU A N 1
ATOM 2595 C CA . LEU A 1 329 ? -17.689 0.721 21.251 1.00 84.06 329 LEU A CA 1
ATOM 2596 C C . LEU A 1 329 ? -18.971 1.451 20.846 1.00 84.06 329 LEU A C 1
ATOM 2598 O O . LEU A 1 329 ? -20.020 0.834 20.687 1.00 84.06 329 LEU A O 1
ATOM 2602 N N . TRP A 1 330 ? -18.879 2.759 20.624 1.00 82.12 330 TRP A N 1
ATOM 2603 C CA . TRP A 1 330 ? -19.984 3.588 20.156 1.00 82.12 330 TRP A CA 1
ATOM 2604 C C . TRP A 1 330 ? -20.492 3.145 18.781 1.00 82.12 330 TRP A C 1
ATOM 2606 O O . TRP A 1 330 ? -21.680 2.864 18.632 1.00 82.12 330 TRP A O 1
ATOM 2616 N N . SER A 1 331 ? -19.615 3.018 17.779 1.00 77.19 331 SER A N 1
ATOM 2617 C CA . SER A 1 331 ? -20.022 2.630 16.417 1.00 77.19 331 SER A CA 1
ATOM 2618 C C . SER A 1 331 ? -20.557 1.197 16.318 1.00 77.19 331 SER A C 1
ATOM 2620 O O . SER A 1 331 ? -21.230 0.860 15.339 1.00 77.19 331 SER A O 1
ATOM 2622 N N . ASP A 1 332 ? -20.294 0.370 17.330 1.00 79.94 332 ASP A N 1
ATOM 2623 C CA . ASP A 1 332 ? -20.838 -0.986 17.454 1.00 79.94 332 ASP A CA 1
ATOM 2624 C C . ASP A 1 332 ? -22.157 -1.034 18.243 1.00 79.94 332 ASP A C 1
ATOM 2626 O O . ASP A 1 332 ? -22.853 -2.058 18.259 1.00 79.94 332 ASP A O 1
ATOM 2630 N N . GLY A 1 333 ? -22.567 0.095 18.827 1.00 85.81 333 GLY A N 1
ATOM 2631 C CA . GLY A 1 333 ? -23.792 0.236 19.610 1.00 85.81 333 GLY A CA 1
ATOM 2632 C C . GLY A 1 333 ? -23.631 -0.120 21.087 1.00 85.81 333 GLY A C 1
ATOM 2633 O O . GLY A 1 333 ? -24.628 -0.377 21.753 1.00 85.81 333 GLY A O 1
ATOM 2634 N N . LEU A 1 334 ? -22.404 -0.202 21.600 1.00 88.38 334 LEU A N 1
ATOM 2635 C CA . LEU A 1 334 ? -22.098 -0.594 22.979 1.00 88.38 334 LEU A CA 1
ATOM 2636 C C . LEU A 1 334 ? -21.945 0.598 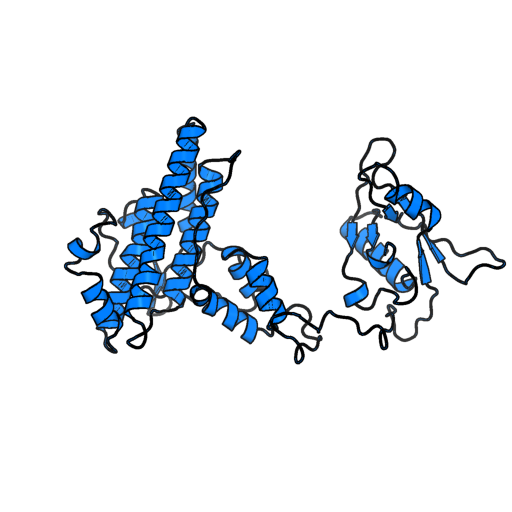23.936 1.00 88.38 334 LEU A C 1
ATOM 2638 O O . LEU A 1 334 ? -22.082 0.409 25.143 1.00 88.38 334 LEU A O 1
ATOM 2642 N N . GLY A 1 335 ? -21.664 1.798 23.421 1.00 82.88 335 GLY A N 1
ATOM 2643 C CA . GLY A 1 335 ? -21.586 3.026 24.224 1.00 82.88 335 GLY A CA 1
ATOM 2644 C C . GLY A 1 335 ? -22.956 3.530 24.690 1.00 82.88 335 GLY A C 1
ATOM 2645 O O . GLY A 1 335 ? -23.979 2.956 24.324 1.00 82.88 335 GLY A O 1
ATOM 2646 N N . ASN A 1 336 ? -22.994 4.615 25.463 1.00 83.06 336 ASN A N 1
ATOM 2647 C CA . ASN A 1 336 ? -24.222 5.258 25.942 1.00 83.06 336 ASN A CA 1
ATOM 2648 C C . ASN A 1 336 ? -24.171 6.765 25.627 1.00 83.06 336 ASN A C 1
ATOM 2650 O O . ASN A 1 336 ? -23.250 7.456 26.041 1.00 83.06 336 ASN A O 1
ATOM 2654 N N . ASN A 1 337 ? -25.170 7.272 24.896 1.00 78.75 337 ASN A N 1
ATOM 2655 C CA . ASN A 1 337 ? -25.217 8.660 24.412 1.00 78.75 337 ASN A CA 1
ATOM 2656 C C . ASN A 1 337 ? -25.586 9.710 25.474 1.00 78.75 337 ASN A C 1
ATOM 2658 O O . ASN A 1 337 ? -25.603 10.896 25.161 1.00 78.75 337 ASN A O 1
ATOM 2662 N N . GLN A 1 338 ? -25.905 9.298 26.700 1.00 80.62 338 GLN A N 1
ATOM 2663 C CA . GLN A 1 338 ? -26.258 10.194 27.806 1.00 80.62 338 GLN A CA 1
ATOM 2664 C C . GLN A 1 338 ? -25.215 10.185 28.927 1.00 80.62 338 GLN A C 1
ATOM 2666 O O . GLN A 1 338 ? -25.111 11.154 29.676 1.00 80.62 338 GLN A O 1
ATOM 2671 N N . GLU A 1 339 ? -24.464 9.092 29.076 1.00 83.94 339 GLU A N 1
ATOM 2672 C CA . GLU A 1 339 ? -23.557 8.870 30.201 1.00 83.94 339 GLU A CA 1
ATOM 2673 C C . GLU A 1 339 ? -22.344 8.029 29.780 1.00 83.94 339 GLU A C 1
ATOM 2675 O O . GLU A 1 339 ? -22.453 7.159 28.921 1.00 83.94 339 GLU A O 1
ATOM 2680 N N . ASN A 1 340 ? -21.206 8.199 30.460 1.00 85.69 340 ASN A N 1
ATOM 2681 C CA . ASN A 1 340 ? -20.008 7.368 30.269 1.00 85.69 340 ASN A CA 1
ATOM 2682 C C . ASN A 1 340 ? -20.182 5.984 30.901 1.00 85.69 340 ASN A C 1
ATOM 2684 O O . ASN A 1 340 ? -19.641 5.688 31.972 1.00 85.69 340 ASN A O 1
ATOM 2688 N N . ALA A 1 341 ? -21.000 5.154 30.261 1.00 89.38 341 ALA A N 1
ATOM 2689 C CA . ALA A 1 341 ? -21.430 3.871 30.790 1.00 89.38 341 ALA A CA 1
ATOM 2690 C C . ALA A 1 341 ? -21.591 2.813 29.690 1.00 89.38 341 ALA A C 1
ATOM 2692 O O . ALA A 1 341 ? -21.826 3.120 28.524 1.00 89.38 341 ALA A O 1
ATOM 2693 N N . ILE A 1 342 ? -21.526 1.541 30.086 1.00 92.19 342 ILE A N 1
ATOM 2694 C CA . ILE A 1 342 ? -21.750 0.374 29.215 1.00 92.19 342 ILE A CA 1
ATOM 2695 C C . ILE A 1 342 ? -22.682 -0.629 29.915 1.00 92.19 342 ILE A C 1
ATOM 2697 O O . ILE A 1 342 ? -22.610 -0.748 31.139 1.00 92.19 342 ILE A O 1
ATOM 2701 N N . PRO A 1 343 ? -23.566 -1.373 29.222 1.00 92.44 343 PRO A N 1
ATOM 2702 C CA . PRO A 1 343 ? -24.394 -2.382 29.881 1.00 92.44 343 PRO A CA 1
ATOM 2703 C C . PRO A 1 343 ? -23.558 -3.465 30.572 1.00 92.44 343 PRO A C 1
ATOM 2705 O O . PRO A 1 343 ? -22.599 -3.981 29.996 1.00 92.44 343 PRO A O 1
ATOM 2708 N N . GLU A 1 344 ? -23.963 -3.892 31.769 1.00 91.81 344 GLU A N 1
ATOM 2709 C CA . GLU A 1 344 ? -23.278 -4.937 32.552 1.00 91.81 344 GLU A CA 1
ATOM 2710 C C . GLU A 1 344 ? -23.048 -6.235 31.768 1.00 91.81 344 GLU A C 1
ATOM 2712 O O . GLU A 1 344 ? -21.985 -6.853 31.864 1.00 91.81 344 GLU A O 1
ATOM 2717 N N . CYS A 1 345 ? -24.021 -6.637 30.951 1.00 92.62 345 CYS A N 1
ATOM 2718 C CA . CYS A 1 345 ? -23.894 -7.807 30.090 1.00 92.62 345 CYS A CA 1
ATOM 2719 C C . CYS A 1 345 ? -22.758 -7.668 29.060 1.00 92.62 345 CYS A C 1
ATOM 2721 O O . CYS A 1 345 ? -22.002 -8.620 28.860 1.00 92.62 345 CYS A O 1
ATOM 2723 N N . GLN A 1 346 ? -22.588 -6.485 28.458 1.00 93.56 346 GLN A N 1
ATOM 2724 C CA . GLN A 1 346 ? -21.515 -6.210 27.501 1.00 93.56 346 GLN A CA 1
ATOM 2725 C C . GLN A 1 346 ? -20.171 -6.071 28.211 1.00 93.56 346 GLN A C 1
ATOM 2727 O O . GLN A 1 346 ? -19.185 -6.638 27.753 1.00 93.56 346 GLN A O 1
ATOM 2732 N N . PHE A 1 347 ? -20.135 -5.409 29.372 1.00 92.44 347 PHE A N 1
ATOM 2733 C CA . PHE A 1 347 ? -18.926 -5.324 30.192 1.00 92.44 347 PHE A CA 1
ATOM 2734 C C . PHE A 1 347 ? -18.375 -6.713 30.540 1.00 92.44 347 PHE A C 1
ATOM 2736 O O . PHE A 1 347 ? -17.187 -6.985 30.350 1.00 92.44 347 PHE A O 1
ATOM 2743 N N . ARG A 1 348 ? -19.243 -7.624 31.006 1.00 92.62 348 ARG A N 1
ATOM 2744 C CA . ARG A 1 348 ? -18.862 -9.017 31.286 1.00 92.62 348 ARG A CA 1
ATOM 2745 C C . ARG A 1 348 ? -18.395 -9.745 30.033 1.00 92.62 348 ARG A C 1
ATOM 2747 O O . ARG A 1 348 ? -17.386 -10.439 30.084 1.00 92.62 348 ARG A O 1
ATOM 2754 N N . ARG A 1 349 ? -19.097 -9.574 28.910 1.00 93.56 349 ARG A N 1
ATOM 2755 C CA . ARG A 1 349 ? -18.716 -10.181 27.629 1.00 93.56 349 ARG A CA 1
ATOM 2756 C C . ARG A 1 349 ? -17.318 -9.741 27.185 1.00 93.56 349 ARG A C 1
ATOM 2758 O O . ARG A 1 349 ? -16.499 -10.597 26.875 1.00 93.56 349 ARG A O 1
ATOM 2765 N N . LEU A 1 350 ? -17.031 -8.439 27.204 1.00 93.62 350 LEU A N 1
ATOM 2766 C CA . LEU A 1 350 ? -15.711 -7.900 26.857 1.00 93.62 350 LEU A CA 1
ATOM 2767 C C . LEU A 1 350 ? -14.632 -8.377 27.839 1.00 93.62 350 LEU A C 1
ATOM 2769 O O . LEU A 1 350 ? -13.562 -8.797 27.409 1.00 93.62 350 LEU A O 1
ATOM 2773 N N . SER A 1 351 ? -14.932 -8.402 29.143 1.00 92.25 351 SER A N 1
ATOM 2774 C CA . SER A 1 351 ? -14.016 -8.930 30.168 1.00 92.25 351 SER A CA 1
ATOM 2775 C C . SER A 1 351 ? -13.653 -10.400 29.918 1.00 92.25 351 SER A C 1
ATOM 2777 O O . SER A 1 351 ? -12.497 -10.794 30.084 1.00 92.25 351 SER A O 1
ATOM 2779 N N . ASN A 1 352 ? -14.627 -11.211 29.493 1.00 92.94 352 ASN A N 1
ATOM 2780 C CA . ASN A 1 352 ? -14.403 -12.612 29.145 1.00 92.94 352 ASN A CA 1
ATOM 2781 C C . ASN A 1 352 ? -13.534 -12.742 27.890 1.00 92.94 352 ASN A C 1
ATOM 2783 O O . ASN A 1 352 ? -12.581 -13.512 27.913 1.00 92.94 352 ASN A O 1
ATOM 2787 N N . PHE A 1 353 ? -13.785 -11.947 26.843 1.00 94.19 353 PHE A N 1
ATOM 2788 C CA . PHE A 1 353 ? -12.939 -11.943 25.642 1.00 94.19 353 PHE A CA 1
ATOM 2789 C C . PHE A 1 353 ? -11.488 -11.561 25.942 1.00 94.19 353 PHE A C 1
ATOM 2791 O O . PHE A 1 353 ? -10.576 -12.210 25.439 1.00 94.19 353 PHE A O 1
ATOM 2798 N N . VAL A 1 354 ? -11.259 -10.555 26.793 1.00 94.00 354 VAL A N 1
ATOM 2799 C CA . VAL A 1 354 ? -9.905 -10.186 27.239 1.00 94.00 354 VAL A CA 1
ATOM 2800 C C . VAL A 1 354 ? -9.246 -11.345 27.989 1.00 94.00 354 VAL A C 1
ATOM 2802 O O . VAL A 1 354 ? -8.092 -11.673 27.726 1.00 94.00 354 VAL A O 1
ATOM 2805 N N . THR A 1 355 ? -9.989 -12.004 28.880 1.00 92.88 355 THR A N 1
ATOM 2806 C CA . THR A 1 355 ? -9.481 -13.145 29.656 1.00 92.88 355 THR A CA 1
ATOM 2807 C C . THR A 1 355 ? -9.127 -14.332 28.758 1.00 92.88 355 THR A C 1
ATOM 2809 O O . THR A 1 355 ? -8.069 -14.929 28.921 1.00 92.88 355 THR A O 1
ATOM 2812 N N . GLU A 1 356 ? -9.979 -14.666 27.788 1.00 94.31 356 GLU A N 1
ATOM 2813 C CA . GLU A 1 356 ? -9.728 -15.744 26.825 1.00 94.31 356 GLU A CA 1
ATOM 2814 C C . GLU A 1 356 ? -8.532 -15.435 25.917 1.00 94.31 356 GLU A C 1
ATOM 2816 O O . GLU A 1 356 ? -7.700 -16.310 25.682 1.00 94.31 356 GLU A O 1
ATOM 2821 N N . LEU A 1 357 ? -8.416 -14.190 25.444 1.00 93.06 357 LEU A N 1
ATOM 2822 C CA . LEU A 1 357 ? -7.315 -13.747 24.589 1.00 93.06 357 LEU A CA 1
ATOM 2823 C C . LEU A 1 357 ? -5.961 -13.816 25.308 1.00 93.06 357 LEU A C 1
ATOM 2825 O O . LEU A 1 357 ? -4.963 -14.206 24.703 1.00 93.06 357 LEU A O 1
ATOM 2829 N N . CYS A 1 358 ? -5.920 -13.422 26.582 1.00 92.81 358 CYS A N 1
ATOM 2830 C CA . CYS A 1 358 ? -4.687 -13.356 27.366 1.00 92.81 358 CYS A CA 1
ATOM 2831 C C . CYS A 1 358 ? -4.390 -14.636 28.165 1.00 92.81 358 CYS A C 1
ATOM 2833 O O . CYS A 1 358 ? -3.282 -14.789 28.670 1.00 92.81 358 CYS A O 1
ATOM 2835 N N . GLY A 1 359 ? -5.357 -15.549 28.298 1.00 93.19 359 GLY A N 1
ATOM 2836 C CA . GLY A 1 359 ? -5.268 -16.739 29.154 1.00 93.19 359 GLY A CA 1
ATOM 2837 C C . GLY A 1 359 ? -5.445 -16.458 30.653 1.00 93.19 359 GLY A C 1
ATOM 2838 O O . GLY A 1 359 ? -5.512 -17.393 31.449 1.00 93.19 359 GLY A O 1
ATOM 2839 N N . GLU A 1 360 ? -5.552 -15.189 31.043 1.00 91.38 360 GLU A N 1
ATOM 2840 C CA . GLU A 1 360 ? -5.771 -14.726 32.410 1.00 91.38 360 GLU A CA 1
ATOM 2841 C C . GLU A 1 360 ? -6.483 -13.360 32.412 1.00 91.38 360 GLU A C 1
ATOM 2843 O O . GLU A 1 360 ? -6.477 -12.661 31.396 1.00 91.38 360 GLU A O 1
ATOM 2848 N N . PRO A 1 361 ? -7.114 -12.945 33.527 1.00 90.25 361 PRO A N 1
ATOM 2849 C CA . PRO A 1 361 ? -7.740 -11.631 33.611 1.00 90.25 361 PRO A CA 1
ATOM 2850 C C . PRO A 1 361 ? -6.698 -10.502 33.536 1.00 90.25 361 PRO A C 1
ATOM 2852 O O . PRO A 1 361 ? -5.927 -10.290 34.471 1.00 90.25 361 PRO A O 1
ATOM 2855 N N . VAL A 1 362 ? -6.722 -9.730 32.448 1.00 93.00 362 VAL A N 1
ATOM 2856 C CA . VAL A 1 362 ? -5.836 -8.575 32.212 1.00 93.00 362 VAL A CA 1
ATOM 2857 C C . VAL A 1 362 ? -6.637 -7.275 32.243 1.00 93.00 362 VAL A C 1
ATOM 2859 O O . VAL A 1 362 ? -7.791 -7.250 31.820 1.00 93.00 362 VAL A O 1
ATOM 2862 N N . CYS A 1 363 ? -6.045 -6.191 32.760 1.00 93.25 363 CYS A N 1
ATOM 2863 C CA . CYS A 1 363 ? -6.682 -4.871 32.756 1.00 93.25 363 CYS A CA 1
ATOM 2864 C C . CYS A 1 363 ? -7.052 -4.439 31.335 1.00 93.25 363 CYS A C 1
ATOM 2866 O O . CYS A 1 363 ? -6.426 -4.854 30.363 1.00 93.25 363 CYS A O 1
ATOM 2868 N N . PHE A 1 364 ? -8.057 -3.584 31.191 1.00 93.56 364 PHE A N 1
ATOM 2869 C CA . PHE A 1 364 ? -8.431 -3.099 29.866 1.00 93.56 364 PHE A CA 1
ATOM 2870 C C . PHE A 1 364 ? -8.945 -1.667 29.887 1.00 93.56 364 PHE A C 1
ATOM 2872 O O . PHE A 1 364 ? -9.397 -1.162 30.911 1.00 93.56 364 PHE A O 1
ATOM 2879 N N . TRP A 1 365 ? -8.835 -1.010 28.741 1.00 92.94 365 TRP A N 1
ATOM 2880 C CA . TRP A 1 365 ? -9.290 0.350 28.492 1.00 92.94 365 TRP A CA 1
ATOM 2881 C C . TRP A 1 365 ? -10.476 0.309 27.524 1.00 92.94 365 TRP A C 1
ATOM 2883 O O . TRP A 1 365 ? -10.417 -0.410 26.527 1.00 92.94 365 TRP A O 1
ATOM 2893 N N . LEU A 1 366 ? -11.543 1.054 27.828 1.00 90.31 366 LEU A N 1
ATOM 2894 C CA . LEU A 1 366 ? -12.753 1.189 27.011 1.00 90.31 366 LEU A CA 1
ATOM 2895 C C . LEU A 1 366 ? -12.977 2.663 26.659 1.00 90.31 366 LEU A C 1
ATOM 2897 O O . LEU A 1 366 ? -13.211 3.457 27.567 1.00 90.31 366 LEU A O 1
ATOM 2901 N N . ASP A 1 367 ? -12.990 3.026 25.377 1.00 84.62 367 ASP A N 1
ATOM 2902 C CA . ASP A 1 367 ? -13.201 4.422 24.949 1.00 84.62 367 ASP A CA 1
ATOM 2903 C C . ASP A 1 367 ? -14.481 5.066 25.526 1.00 84.62 367 ASP A C 1
ATOM 2905 O O . ASP A 1 367 ? -14.468 6.224 25.935 1.00 84.62 367 ASP A O 1
ATOM 2909 N N . THR A 1 368 ? -15.566 4.299 25.658 1.00 83.19 368 THR A N 1
ATOM 2910 C CA . THR A 1 368 ? -16.865 4.790 26.146 1.00 83.19 368 THR A CA 1
ATOM 2911 C C . THR A 1 368 ? -16.917 5.205 27.617 1.00 83.19 368 THR A C 1
ATOM 2913 O O . THR A 1 368 ? -17.899 5.827 28.017 1.00 83.19 368 THR A O 1
ATOM 2916 N N . LEU A 1 369 ? -15.939 4.829 28.445 1.00 80.62 369 LEU A N 1
ATOM 2917 C CA . LEU A 1 369 ? -15.964 5.142 29.881 1.00 80.62 369 LEU A CA 1
ATOM 2918 C C . LEU A 1 369 ? -15.156 6.394 30.241 1.00 80.62 369 LEU A C 1
ATOM 2920 O O . LEU A 1 369 ? -15.068 6.735 31.421 1.00 80.62 369 LEU A O 1
ATOM 2924 N N . TYR A 1 370 ? -14.553 7.051 29.248 1.00 70.25 370 TYR A N 1
ATOM 2925 C CA . TYR A 1 370 ? -13.525 8.073 29.454 1.00 70.25 370 TYR A CA 1
ATOM 2926 C C . TYR A 1 370 ? -13.717 9.353 28.624 1.00 70.25 370 TYR A C 1
ATOM 2928 O O . TYR A 1 370 ? -12.812 10.189 28.614 1.00 70.25 370 TYR A O 1
ATOM 2936 N N . LEU A 1 371 ? -14.850 9.484 27.925 1.00 58.97 371 LEU A N 1
ATOM 2937 C CA . LEU A 1 371 ? -15.265 10.713 27.231 1.00 58.97 371 LEU A CA 1
ATOM 2938 C C . LEU A 1 371 ? -15.748 11.778 28.223 1.00 58.97 371 LEU A C 1
ATOM 2940 O O . LEU A 1 371 ? -15.693 12.975 27.875 1.00 58.97 371 LEU A O 1
#

Mean predicted aligned error: 8.87 Å

pLDDT: mean 87.15, std 9.79, range [37.38, 97.94]

Radius of gyration: 27.93 Å; Cα contacts (8 Å, |Δi|>4): 506; chains: 1; bounding box: 65×36×83 Å

Foldseek 3Di:
DQQFDAPPQFPDDDDFAAQLDLDFQPLDDLVCLQVVVVHDLLRLLVQCLDPDNSVSVSLNSLCNRLPLVLLCVQLVDDSVVSSVQWDDDPNGITGHCNCVVVSLVNSLVVLVVVVDDLVVLQVVLQVNLVVLQVSLVSVVVSVVSCVVRHDDDLSSNLNSLVSSVVSNVSSCSSSDDDPDDHDDNCPPDPSNCVVLLVLCVVLVHALCRSLVCVVPDDSSRSVRVSRDHDPPPVFDQPPADNNDRCRLPDPLVPQDADAPDPPDPAAWEAEDVVVLCVQVPDPDPWDKWFFQPQWAFDPDDDDDGHIYTYIDTCQDPNDGFDEAEDESCVSVSQADSPALIGGPRVVVVVQVVCCVVVVHRGIYHYPSRND

Organism: NCBI:txid2604345

Secondary structure (DSSP, 8-state):
-TTS---SS-SSPPPPPBP---S----S-STTHHHHTT--HHHHHHHHTSSSTHHHHHHHHHHIIIIIHHHHHHH---HHHHTTSEEEETTEEEE--TTHHHHHHHHHHHHHHT---HHHHHHHHHHHHHHHHHHHHHHHHHHHHHTTT----HHHHHHHHHHHHHHHHHHHHHH---SSPPPP-----HHHHHHHHHHHHHTT--HHHHHHHHHH--HHHHHHHHTSPPS-TTS--TT-BTTB--TT---TTT--PPPSSTT--PPEEEE-HHHHHHHHTSSS---EEEPTT--B---SSSS-S-EEE-EEESEETTEEPPEEEE--TTTTT-S-SSSSEEEHHHHHHHHHHHHHHHSS--EEEEGGG--

Nearest PDB structures (foldseek):
  6z4s-assembly1_AAA  TM=1.732E-01  e=6.592E+00  Rattus norvegicus

Sequence (371 aa):
MDHLPLPKHPVCQPPLVRLYENCAYDGGPLDNYLERRNTSERALVDQLSSDAADNLAAHGILQNWTFFGVICVTTGAPSAAVAQLRRKADSQWVVDTSRLPAFVHTWMSYVRAHNLPALQRRDMEARFVQFLNKMFEVYDKIEIMLKDRGRLDSMLRLSVALLYDYLYRASTFAFGPSDGVRPHLQVAAVDCMRPLLLQMTRNGWCEGEIQSTQTMCNLIDLWFVGFLDHPHPEKDHIGCTKSRCIAYQIDERDYRTKHTTDHCSCPYVYAAQDRLSSILLSSSEAVPVIRPGSLQTPKGRGGTAGCYVEVLSSHSAGHVLPYVAISHLWSDGLGNNQENAIPECQFRRLSNFVTELCGEPVCFWLDTLYL

Solvent-accessible surface area (backbone atoms only — not comparable to full-atom values): 21211 Å² total; per-residue (Å²): 98,61,65,57,76,69,48,98,68,48,71,60,79,80,74,82,36,78,48,58,48,99,66,66,45,89,72,70,65,78,92,56,41,46,58,77,67,76,46,45,74,68,58,42,43,58,31,38,40,40,98,50,76,55,23,43,51,33,51,16,55,50,44,35,53,58,44,52,37,43,50,25,69,74,38,68,46,54,34,79,63,59,52,63,41,46,41,78,54,94,93,42,50,24,50,35,32,66,62,50,60,59,48,48,51,54,31,32,50,54,56,47,72,64,69,64,55,70,69,60,32,50,55,50,50,44,52,51,40,52,50,53,36,58,57,49,48,52,54,57,52,48,49,64,72,25,60,97,50,48,71,76,61,54,58,60,47,29,52,40,52,50,50,50,54,50,52,52,54,50,42,50,63,31,59,40,91,68,100,59,90,72,78,75,76,71,82,85,49,79,66,42,49,41,70,45,54,54,45,27,47,75,55,68,45,39,50,11,54,52,44,48,44,68,73,74,37,56,73,68,52,42,53,28,56,40,26,45,62,51,83,63,83,88,55,66,49,88,84,32,36,61,91,41,59,49,54,63,56,78,56,78,91,77,64,65,65,50,55,84,46,96,86,61,83,66,49,39,33,31,55,48,62,68,58,46,50,56,36,68,72,37,98,53,98,40,47,68,27,37,46,64,91,42,73,40,72,73,78,83,84,91,70,83,85,45,30,37,35,46,66,41,53,28,56,49,98,94,41,77,58,74,62,48,83,47,69,65,40,56,63,75,29,42,24,44,99,89,48,52,25,31,37,43,59,44,52,52,52,53,53,48,52,47,19,67,75,67,76,43,82,52,29,33,34,54,57,45,53,72,119